Protein AF-I5AUQ7-F1 (afdb_monomer_lite)

Radius of gyration: 26.39 Å; chains: 1; bounding box: 58×50×82 Å

pLDDT: mean 90.56, std 9.98, range [42.09, 98.5]

Organism: Eubacterium cellulosolvens (strain ATCC 43171 / JCM 9499 / 6) (NCBI:txid633697)

Foldseek 3Di:
DAVVQLVLLLVLCLVCVCVCCDPVRNLLCLLVLLLQLQVQDDLPDPLNLVSLCRSCPPVQVLPHDPQARQSVLLNVQSVPDDVSVVLLSVLVCLQQPDPVLPLVSNVVSLLSSQVSSLVSCCVVPVVVNNNHDDSLNSLVSCCSNAVLSGARDDPVLLVLVCVSSVLPDDCADQNDGRSVSSVVVLVVSLVSVVVVVVSVVVSLVVQVVVCVVVVHPCSNVSQPSCRSVSNSSSVCCQPVVSGPDPPDDDDPPDDDDDPVNVVLVNVLSVLSVVLNVLVSLLVVLVVVLVVQDQFDQFQFWKQAPPQGIWTFHDDDPQWTWIQGPVGIDIDGPPCCPVVPRIDHPDPNNVSNVVSVVSVVSSVVSVVVSVVSVVVSVVSVVD

Structure (mmCIF, N/CA/C/O backbone):
data_AF-I5AUQ7-F1
#
_entry.id   AF-I5AUQ7-F1
#
loop_
_atom_site.group_PDB
_atom_site.id
_atom_site.type_symbol
_atom_site.label_atom_id
_atom_site.label_alt_id
_atom_site.label_comp_id
_atom_site.label_asym_id
_atom_site.label_entity_id
_atom_site.label_seq_id
_atom_site.pdbx_PDB_ins_code
_atom_site.Cartn_x
_atom_site.Cartn_y
_atom_site.Cartn_z
_atom_site.occupancy
_atom_site.B_iso_or_equiv
_atom_site.auth_seq_id
_atom_site.auth_comp_id
_atom_site.auth_asym_id
_atom_site.auth_atom_id
_atom_site.pdbx_PDB_model_num
ATOM 1 N N . MET A 1 1 ? -21.186 -6.144 -5.252 1.00 90.69 1 MET A N 1
ATOM 2 C CA . MET A 1 1 ? -21.202 -7.013 -4.053 1.00 90.69 1 MET A CA 1
ATOM 3 C C . MET A 1 1 ? -22.576 -7.649 -3.890 1.00 90.69 1 MET A C 1
ATOM 5 O O . MET A 1 1 ? -23.513 -7.205 -4.542 1.00 90.69 1 MET A O 1
ATOM 9 N N . ASP A 1 2 ? -22.697 -8.675 -3.050 1.00 92.38 2 ASP A N 1
ATOM 10 C CA . ASP A 1 2 ? -23.974 -9.222 -2.582 1.00 92.38 2 ASP A CA 1
ATOM 11 C C . ASP A 1 2 ? -24.537 -8.335 -1.455 1.00 92.38 2 ASP A C 1
ATOM 13 O O . ASP A 1 2 ? -24.007 -8.317 -0.340 1.00 92.38 2 ASP A O 1
ATOM 17 N N . ASN A 1 3 ? -25.604 -7.590 -1.761 1.00 92.44 3 ASN A N 1
ATOM 18 C CA . ASN A 1 3 ? -26.204 -6.624 -0.837 1.00 92.44 3 ASN A CA 1
ATOM 19 C C . ASN A 1 3 ? -26.854 -7.291 0.386 1.00 92.44 3 ASN A C 1
ATOM 21 O O . ASN A 1 3 ? -26.821 -6.711 1.469 1.00 92.44 3 ASN A O 1
ATOM 25 N N . ASP A 1 4 ? -27.381 -8.515 0.262 1.00 93.50 4 ASP A N 1
ATOM 26 C CA . ASP A 1 4 ? -27.971 -9.228 1.403 1.00 93.50 4 ASP A CA 1
ATOM 27 C C . ASP A 1 4 ? -26.876 -9.631 2.398 1.00 93.50 4 ASP A C 1
ATOM 29 O O . ASP A 1 4 ? -27.046 -9.532 3.614 1.00 93.50 4 ASP A O 1
ATOM 33 N N . ARG A 1 5 ? -25.720 -10.075 1.890 1.00 93.81 5 ARG A N 1
ATOM 34 C CA . ARG A 1 5 ? -24.552 -10.386 2.727 1.00 93.81 5 ARG A CA 1
ATOM 35 C C . ARG A 1 5 ? -23.971 -9.143 3.384 1.00 93.81 5 ARG A C 1
ATOM 37 O O . ARG A 1 5 ? -23.570 -9.216 4.546 1.00 93.81 5 ARG A O 1
ATOM 44 N N . LEU A 1 6 ? -23.937 -8.025 2.664 1.00 94.62 6 LEU A N 1
ATOM 45 C CA . LEU A 1 6 ? -23.442 -6.762 3.194 1.00 94.62 6 LEU A CA 1
ATOM 46 C C . LEU A 1 6 ? -24.351 -6.215 4.303 1.00 94.62 6 LEU A C 1
ATOM 48 O O . LEU A 1 6 ? -23.855 -5.892 5.381 1.00 94.62 6 LEU A O 1
ATOM 52 N N . GLN A 1 7 ? -25.673 -6.220 4.095 1.00 95.81 7 GLN A N 1
ATOM 53 C CA . GLN A 1 7 ? -26.635 -5.791 5.115 1.00 95.81 7 GLN A CA 1
ATOM 54 C C . GLN A 1 7 ? -26.487 -6.601 6.408 1.00 95.81 7 GLN A C 1
ATOM 56 O O . GLN A 1 7 ? -26.470 -6.037 7.496 1.00 95.81 7 GLN A O 1
ATOM 61 N N . LYS A 1 8 ? -26.279 -7.916 6.305 1.00 94.06 8 LYS A N 1
ATOM 62 C CA . LYS A 1 8 ? -26.034 -8.763 7.481 1.00 94.06 8 LYS A CA 1
ATOM 63 C C . LYS A 1 8 ? -24.774 -8.381 8.252 1.00 94.06 8 LYS A C 1
ATOM 65 O O . LYS A 1 8 ? -24.767 -8.466 9.477 1.00 94.06 8 LYS A O 1
ATOM 70 N N . ILE A 1 9 ? -23.701 -7.980 7.563 1.00 95.88 9 ILE A N 1
ATOM 71 C CA . ILE A 1 9 ? -22.492 -7.490 8.238 1.00 95.88 9 ILE A CA 1
ATOM 72 C C . ILE A 1 9 ? -22.819 -6.218 9.018 1.00 95.88 9 ILE A C 1
ATOM 74 O O . ILE A 1 9 ? -22.418 -6.124 10.176 1.00 95.88 9 ILE A O 1
ATOM 78 N N . PHE A 1 10 ? -23.565 -5.279 8.429 1.00 97.50 10 PHE A N 1
ATOM 79 C CA . PHE A 1 10 ? -23.988 -4.058 9.120 1.00 97.50 10 PHE A CA 1
ATOM 80 C C . PHE A 1 10 ? -24.846 -4.360 10.349 1.00 97.50 10 PHE A C 1
ATOM 82 O O . PHE A 1 10 ? -24.577 -3.820 11.422 1.00 97.50 10 PHE A O 1
ATOM 89 N N . ASP A 1 11 ? -25.810 -5.273 10.228 1.00 96.38 11 ASP A N 1
ATOM 90 C CA . ASP A 1 11 ? -26.667 -5.687 11.339 1.00 96.38 11 ASP A CA 1
ATOM 91 C C . ASP A 1 11 ? -25.831 -6.304 12.475 1.00 96.38 11 ASP A C 1
ATOM 93 O O . ASP A 1 11 ? -25.921 -5.876 13.627 1.00 96.38 11 ASP A O 1
ATOM 97 N N . ASN A 1 12 ? -24.943 -7.250 12.145 1.00 95.62 12 ASN A N 1
ATOM 98 C CA . ASN A 1 12 ? -24.068 -7.919 13.112 1.00 95.62 12 ASN A CA 1
ATOM 99 C C . ASN A 1 12 ? -23.067 -6.954 13.767 1.00 95.62 12 ASN A C 1
ATOM 101 O O . ASN A 1 12 ? -22.763 -7.079 14.957 1.00 95.62 12 ASN A O 1
ATOM 105 N N . TYR A 1 13 ? -22.528 -6.011 12.994 1.00 97.25 13 TYR A N 1
ATOM 106 C CA . TYR A 1 13 ? -21.623 -4.976 13.479 1.00 97.25 13 TYR A CA 1
ATOM 107 C C . TYR A 1 13 ? -22.351 -4.034 14.443 1.00 97.25 13 TYR A C 1
ATOM 109 O O . TYR A 1 13 ? -21.892 -3.826 15.566 1.00 97.25 13 TYR A O 1
ATOM 117 N N . SER A 1 14 ? -23.533 -3.548 14.053 1.00 96.81 14 SER A N 1
ATOM 118 C CA . SER A 1 14 ? -24.369 -2.671 14.875 1.00 96.81 14 SER A CA 1
ATOM 119 C C . SER A 1 14 ? -24.817 -3.348 16.174 1.00 96.81 14 SER A C 1
ATOM 121 O O . SER A 1 14 ? -24.744 -2.735 17.245 1.00 96.81 14 SER A O 1
ATOM 123 N N . GLU A 1 15 ? -25.219 -4.623 16.119 1.00 95.44 15 GLU A N 1
ATOM 124 C CA . GLU A 1 15 ? -25.604 -5.407 17.300 1.00 95.44 15 GLU A CA 1
ATOM 125 C C . GLU A 1 15 ? -24.436 -5.552 18.286 1.00 95.44 15 GLU A C 1
ATOM 127 O O . GLU A 1 15 ? -24.618 -5.406 19.496 1.00 95.44 15 GLU A O 1
ATOM 132 N N . LYS A 1 16 ? -23.221 -5.802 17.781 1.00 94.62 16 LYS A N 1
ATOM 133 C CA . LYS A 1 16 ? -22.029 -6.014 18.615 1.00 94.62 16 LYS A CA 1
ATOM 134 C C . LYS A 1 16 ? -21.246 -4.737 18.929 1.00 94.62 16 LYS A C 1
ATOM 136 O O . LYS A 1 16 ? -20.258 -4.841 19.653 1.00 94.62 16 LYS A O 1
ATOM 141 N N . TYR A 1 17 ? -21.667 -3.566 18.450 1.00 95.75 17 TYR A N 1
ATOM 142 C CA . TYR A 1 17 ? -20.882 -2.324 18.497 1.00 95.75 17 TYR A CA 1
ATOM 143 C C . TYR A 1 17 ? -20.347 -1.971 19.895 1.00 95.75 17 TYR A C 1
ATOM 145 O O . TYR A 1 17 ? -19.150 -1.756 20.068 1.00 95.75 17 TYR A O 1
ATOM 153 N N . GLU A 1 18 ? -21.194 -2.043 20.926 1.00 94.25 18 GLU A N 1
ATOM 154 C CA . GLU A 1 18 ? -20.785 -1.805 22.322 1.00 94.25 18 GLU A CA 1
ATOM 155 C C . GLU A 1 18 ? -19.703 -2.788 22.792 1.00 94.25 18 GLU A C 1
ATOM 157 O O . GLU A 1 18 ? -18.775 -2.444 23.520 1.00 94.25 18 GLU A O 1
ATOM 162 N N . ALA A 1 19 ? -19.802 -4.048 22.363 1.00 93.44 19 ALA A N 1
ATOM 163 C CA . ALA A 1 19 ? -18.815 -5.063 22.695 1.00 93.44 19 ALA A CA 1
ATOM 164 C C . ALA A 1 19 ? -17.513 -4.886 21.903 1.00 93.44 19 ALA A C 1
ATOM 166 O O . ALA A 1 19 ? -16.480 -5.341 22.383 1.00 93.44 19 ALA A O 1
ATOM 167 N N . LEU A 1 20 ? -17.547 -4.276 20.713 1.00 93.56 20 LEU A N 1
ATOM 168 C CA . LEU A 1 20 ? -16.359 -3.914 19.927 1.00 93.56 20 LEU A CA 1
ATOM 169 C C . LEU A 1 20 ? -15.604 -2.736 20.560 1.00 93.56 20 LEU A C 1
ATOM 171 O O . LEU A 1 20 ? -14.379 -2.708 20.513 1.00 93.56 20 LEU A O 1
ATOM 175 N N . ASN A 1 21 ? -16.315 -1.828 21.228 1.00 93.75 21 ASN A N 1
ATOM 176 C CA . ASN A 1 21 ? -15.751 -0.622 21.842 1.00 93.75 21 ASN A CA 1
ATOM 177 C C . ASN A 1 21 ? -15.680 -0.674 23.372 1.00 93.75 21 ASN A C 1
ATOM 179 O O . ASN A 1 21 ? -15.637 0.350 24.044 1.00 93.75 21 ASN A O 1
ATOM 183 N N . ASN A 1 22 ? -15.624 -1.878 23.941 1.00 90.50 22 ASN A N 1
ATOM 184 C CA . ASN A 1 22 ? -15.362 -2.042 25.365 1.00 90.50 22 ASN A CA 1
ATOM 185 C C . ASN A 1 22 ? -13.879 -1.787 25.705 1.00 90.50 22 ASN A C 1
ATOM 187 O O . ASN A 1 22 ? -13.023 -1.693 24.827 1.00 90.50 22 ASN A O 1
ATOM 191 N N . THR A 1 23 ? -13.557 -1.773 26.998 1.00 85.56 23 THR A N 1
ATOM 192 C CA . THR A 1 23 ? -12.198 -1.520 27.508 1.00 85.56 23 THR A CA 1
ATOM 193 C C . THR A 1 23 ? -11.135 -2.541 27.084 1.00 85.56 23 THR A C 1
ATOM 195 O O . THR A 1 23 ? -9.948 -2.270 27.247 1.00 85.56 23 THR A O 1
ATOM 198 N N . GLU A 1 24 ? -11.518 -3.723 26.589 1.00 86.06 24 GLU A N 1
ATOM 199 C CA . GLU A 1 24 ? -10.566 -4.744 26.129 1.00 86.06 24 GLU A CA 1
ATOM 200 C C . GLU A 1 24 ? -10.203 -4.593 24.649 1.00 86.06 24 GLU A C 1
ATOM 202 O O . GLU A 1 24 ? -9.094 -4.963 24.262 1.00 86.06 24 GLU A O 1
ATOM 207 N N . ARG A 1 25 ? -11.142 -4.120 23.823 1.00 87.94 25 ARG A N 1
ATOM 208 C CA . ARG A 1 25 ? -11.002 -4.078 22.361 1.00 87.94 25 ARG A CA 1
ATOM 209 C C . ARG A 1 25 ? -10.780 -2.669 21.834 1.00 87.94 25 ARG A C 1
ATOM 211 O O . ARG A 1 25 ? -9.862 -2.489 21.045 1.00 87.94 25 ARG A O 1
ATOM 218 N N . HIS A 1 26 ? -11.587 -1.712 22.302 1.00 91.50 26 HIS A N 1
ATOM 219 C CA . HIS A 1 26 ? -11.463 -0.278 22.014 1.00 91.50 26 HIS A CA 1
ATOM 220 C C . HIS A 1 26 ? -11.217 0.014 20.521 1.00 91.50 26 HIS A C 1
ATOM 222 O O . HIS A 1 26 ? -10.282 0.718 20.155 1.00 91.50 26 HIS A O 1
ATOM 228 N N . GLU A 1 27 ? -12.033 -0.566 19.632 1.00 93.44 27 GLU A N 1
ATOM 229 C CA . GLU A 1 27 ? -11.805 -0.470 18.180 1.00 93.44 27 GLU A CA 1
ATOM 230 C C . GLU A 1 27 ? -11.893 0.969 17.636 1.00 93.44 27 GLU A C 1
ATOM 232 O O . GLU A 1 27 ? -11.218 1.282 16.650 1.00 93.44 27 GLU A O 1
ATOM 237 N N . ILE A 1 28 ? -12.633 1.848 18.325 1.00 94.38 28 ILE A N 1
ATOM 238 C CA . ILE A 1 28 ? -12.732 3.296 18.082 1.00 94.38 28 ILE A CA 1
ATOM 239 C C . ILE A 1 28 ? -11.372 4.014 18.143 1.00 94.38 28 ILE A C 1
ATOM 241 O O . ILE A 1 28 ? -11.207 5.062 17.524 1.00 94.38 28 ILE A O 1
ATOM 245 N N . ALA A 1 29 ? -10.357 3.423 18.788 1.00 92.06 29 ALA A N 1
ATOM 246 C CA . ALA A 1 29 ? -9.009 3.988 18.874 1.00 92.06 29 ALA A CA 1
ATOM 247 C C . ALA A 1 29 ? -8.368 4.277 17.503 1.00 92.06 29 ALA A C 1
ATOM 249 O O . ALA A 1 29 ? -7.431 5.065 17.423 1.00 92.06 29 ALA A O 1
ATOM 250 N N . LYS A 1 30 ? -8.863 3.676 16.409 1.00 93.19 30 LYS A N 1
ATOM 251 C CA . LYS A 1 30 ? -8.401 3.975 15.040 1.00 93.19 30 LYS A CA 1
ATOM 252 C C . LYS A 1 30 ? -8.633 5.429 14.628 1.00 93.19 30 LYS A C 1
ATOM 254 O O . LYS A 1 30 ? -7.798 5.987 13.920 1.00 93.19 30 LYS A O 1
ATOM 259 N N . TRP A 1 31 ? -9.740 6.033 15.056 1.00 95.31 31 TRP A N 1
ATOM 260 C CA . TRP A 1 31 ? -10.010 7.445 14.788 1.00 95.31 31 TRP A CA 1
ATOM 261 C C . TRP A 1 31 ? -9.066 8.315 15.610 1.00 95.31 31 TRP A C 1
ATOM 263 O O . TRP A 1 31 ? -8.419 9.205 15.062 1.00 95.31 31 TRP A O 1
ATOM 273 N N . SER A 1 32 ? -8.902 7.997 16.899 1.00 93.50 32 SER A N 1
ATOM 274 C CA . SER A 1 32 ? -7.972 8.688 17.801 1.00 93.50 32 SER A CA 1
ATOM 275 C C . SER A 1 32 ? -6.530 8.636 17.281 1.00 93.50 32 SER A C 1
ATOM 277 O O . SER A 1 32 ? -5.820 9.638 17.330 1.00 93.50 32 SER A O 1
ATOM 279 N N . ALA A 1 33 ? -6.118 7.504 16.708 1.00 92.56 33 ALA A N 1
ATOM 280 C CA . ALA A 1 33 ? -4.818 7.316 16.072 1.00 92.56 33 ALA A CA 1
ATOM 281 C C . ALA A 1 33 ? -4.571 8.285 14.907 1.00 92.56 33 ALA A C 1
ATOM 283 O O . ALA A 1 33 ? -3.538 8.957 14.847 1.00 92.56 33 ALA A O 1
ATOM 284 N N . ILE A 1 34 ? -5.531 8.372 13.983 1.00 94.44 34 ILE A N 1
ATOM 285 C CA . ILE A 1 34 ? -5.436 9.249 12.810 1.00 94.44 34 ILE A CA 1
ATOM 286 C C . ILE A 1 34 ? -5.525 10.720 13.233 1.00 94.44 34 ILE A C 1
ATOM 288 O O . ILE A 1 34 ? -4.700 11.526 12.799 1.00 94.44 34 ILE A O 1
ATOM 292 N N . SER A 1 35 ? -6.430 11.055 14.156 1.00 94.44 35 SER A N 1
ATOM 293 C CA . SER A 1 35 ? -6.528 12.388 14.764 1.00 94.44 35 SER A CA 1
ATOM 294 C C . SER A 1 35 ? -5.202 12.824 15.398 1.00 94.44 35 SER A C 1
ATOM 296 O O . SER A 1 35 ? -4.661 13.892 15.094 1.00 94.44 35 SER A O 1
ATOM 298 N N . ASN A 1 36 ? -4.601 11.960 16.223 1.00 92.38 36 ASN A N 1
ATOM 299 C CA . ASN A 1 36 ? -3.316 12.226 16.863 1.00 92.38 36 ASN A CA 1
ATOM 300 C C . ASN A 1 36 ? -2.186 12.426 15.843 1.00 92.38 36 ASN A C 1
ATOM 302 O O . ASN A 1 36 ? -1.373 13.342 15.994 1.00 92.38 36 ASN A O 1
ATOM 306 N N . PHE A 1 37 ? -2.151 11.619 14.783 1.00 94.56 37 PHE A N 1
ATOM 307 C CA . PHE A 1 37 ? -1.186 11.800 13.706 1.00 94.56 37 PHE A CA 1
ATOM 308 C C . PHE A 1 37 ? -1.332 13.168 13.031 1.00 94.56 37 PHE A C 1
ATOM 310 O O . PHE A 1 37 ? -0.346 13.901 12.902 1.00 94.56 37 PHE A O 1
ATOM 317 N N . GLN A 1 38 ? -2.553 13.540 12.636 1.00 95.00 38 GLN A N 1
ATOM 318 C CA . GLN A 1 38 ? -2.816 14.778 11.901 1.00 95.00 38 GLN A CA 1
ATOM 319 C C . GLN A 1 38 ? -2.458 16.035 12.707 1.00 95.00 38 GLN A C 1
ATOM 321 O O . GLN A 1 38 ? -1.995 17.017 12.129 1.00 95.00 38 GLN A O 1
ATOM 326 N N . LYS A 1 39 ? -2.553 15.997 14.045 1.00 94.00 39 LYS A N 1
ATOM 327 C CA . LYS A 1 39 ? -2.108 17.098 14.926 1.00 94.00 39 LYS A CA 1
ATOM 328 C C . LYS A 1 39 ? -0.627 17.441 14.797 1.00 94.00 39 LYS A C 1
ATOM 330 O O . LYS A 1 39 ? -0.236 18.583 15.046 1.00 94.00 39 LYS A O 1
ATOM 335 N N . TYR A 1 40 ? 0.208 16.451 14.495 1.00 95.06 40 TYR A N 1
ATOM 336 C CA . TYR A 1 40 ? 1.660 16.614 14.447 1.00 95.06 40 TYR A CA 1
ATOM 337 C C . TYR A 1 40 ? 2.224 16.579 13.035 1.00 95.06 40 TYR A C 1
ATOM 339 O O . TYR A 1 40 ? 3.363 17.002 12.842 1.00 95.06 40 TYR A O 1
ATOM 347 N N . TRP A 1 41 ? 1.455 16.093 12.065 1.00 96.38 41 TRP A N 1
ATOM 348 C CA . TRP A 1 41 ? 1.897 15.988 10.689 1.00 96.38 41 TRP A CA 1
ATOM 349 C C . TRP A 1 41 ? 2.127 17.363 10.048 1.00 96.38 41 TRP A C 1
ATOM 351 O O . TRP A 1 41 ? 1.210 18.162 9.882 1.00 96.38 41 TRP A O 1
ATOM 361 N N . ASP A 1 42 ? 3.362 17.611 9.615 1.00 96.56 42 ASP A N 1
ATOM 362 C CA . ASP A 1 42 ? 3.713 18.741 8.757 1.00 96.56 42 ASP A CA 1
ATOM 363 C C . ASP A 1 42 ? 4.734 18.291 7.707 1.00 96.56 42 ASP A C 1
ATOM 365 O O . ASP A 1 42 ? 5.919 18.097 7.986 1.00 96.56 42 ASP A O 1
ATOM 369 N N . GLN A 1 43 ? 4.280 18.162 6.458 1.00 93.50 43 GLN A N 1
ATOM 370 C CA . GLN A 1 43 ? 5.114 17.753 5.324 1.00 93.50 43 GLN A CA 1
ATOM 371 C C . GLN A 1 43 ? 6.320 18.685 5.087 1.00 93.50 43 GLN A C 1
ATOM 373 O O . GLN A 1 43 ? 7.307 18.285 4.461 1.00 93.50 43 GLN A O 1
ATOM 378 N N . ASN A 1 44 ? 6.253 19.930 5.565 1.00 93.88 44 ASN A N 1
ATOM 379 C CA . ASN A 1 44 ? 7.289 20.942 5.397 1.00 93.88 44 ASN A CA 1
ATOM 380 C C . ASN A 1 44 ? 8.088 21.214 6.675 1.00 93.88 44 ASN A C 1
ATOM 382 O O . ASN A 1 44 ? 8.890 22.150 6.682 1.00 93.88 44 ASN A O 1
ATOM 386 N N . ALA A 1 45 ? 7.933 20.378 7.707 1.00 96.06 45 ALA A N 1
ATOM 387 C CA . ALA A 1 45 ? 8.701 20.485 8.937 1.00 96.06 45 ALA A CA 1
ATOM 388 C C . ALA A 1 45 ? 10.214 20.550 8.659 1.00 96.06 45 ALA A C 1
ATOM 390 O O . ALA A 1 45 ? 10.751 19.835 7.801 1.00 96.06 45 ALA A O 1
ATOM 391 N N . GLU A 1 46 ? 10.907 21.408 9.412 1.00 93.38 46 GLU A N 1
ATOM 392 C CA . GLU A 1 46 ? 12.365 21.558 9.342 1.00 93.38 46 GLU A CA 1
ATOM 393 C C . GLU A 1 46 ? 13.081 20.258 9.742 1.00 93.38 46 GLU A C 1
ATOM 395 O O . GLU A 1 46 ? 14.040 19.856 9.086 1.00 93.38 46 GLU A O 1
ATOM 400 N N . HIS A 1 47 ? 12.567 19.577 10.771 1.00 95.25 47 HIS A N 1
ATOM 401 C CA . HIS A 1 47 ? 13.040 18.279 11.259 1.00 95.25 47 HIS A CA 1
ATOM 402 C C . HIS A 1 47 ? 11.988 17.201 10.967 1.00 95.25 47 HIS A C 1
ATOM 404 O O . HIS A 1 47 ? 11.252 16.762 11.856 1.00 95.25 47 HIS A O 1
ATOM 410 N N . PHE A 1 48 ? 11.886 16.807 9.696 1.00 97.19 48 PHE A N 1
ATOM 411 C CA . PHE A 1 48 ? 10.894 15.847 9.206 1.00 97.19 48 PHE A CA 1
ATOM 412 C C . PHE A 1 48 ? 10.924 14.525 9.984 1.00 97.19 48 PHE A C 1
ATOM 414 O O . PHE A 1 48 ? 9.871 13.993 10.320 1.00 97.19 48 PHE A O 1
ATOM 421 N N . GLY A 1 49 ? 12.106 14.003 10.318 1.00 96.00 49 GLY A N 1
ATOM 422 C CA . GLY A 1 49 ? 12.240 12.750 11.065 1.00 96.00 49 GLY A CA 1
ATOM 423 C C . GLY A 1 49 ? 11.681 12.815 12.487 1.00 96.00 49 GLY A C 1
ATOM 424 O O . GLY A 1 49 ? 11.048 11.863 12.948 1.00 96.00 49 GLY A O 1
ATOM 425 N N . GLU A 1 50 ? 11.895 13.935 13.182 1.00 95.94 50 GLU A N 1
ATOM 426 C CA . GLU A 1 50 ? 11.354 14.157 14.529 1.00 95.94 50 GLU A CA 1
ATOM 427 C C . GLU A 1 50 ? 9.837 14.350 14.489 1.00 95.94 50 GLU A C 1
ATOM 429 O O . GLU A 1 50 ? 9.123 13.744 15.290 1.00 95.94 50 GLU A O 1
ATOM 434 N N . MET A 1 51 ? 9.354 15.128 13.515 1.00 96.75 51 MET A N 1
ATOM 435 C CA . MET A 1 51 ? 7.929 15.305 13.239 1.00 96.75 51 MET A CA 1
ATOM 436 C C . MET A 1 51 ? 7.255 13.956 12.963 1.00 96.75 51 MET A C 1
ATOM 438 O O . MET A 1 51 ? 6.310 13.595 13.660 1.00 96.75 51 MET A O 1
ATOM 442 N N . PHE A 1 52 ? 7.795 13.165 12.031 1.00 96.12 52 PHE A N 1
ATOM 443 C CA . PHE A 1 52 ? 7.255 11.857 11.659 1.00 96.12 52 PHE A CA 1
ATOM 444 C C . PHE A 1 52 ? 7.181 10.920 12.866 1.00 96.12 52 PHE A C 1
ATOM 446 O O . PHE A 1 52 ? 6.165 10.268 13.095 1.00 96.12 52 PHE A O 1
ATOM 453 N N . LYS A 1 53 ? 8.255 10.857 13.664 1.00 93.56 53 LYS A N 1
ATOM 454 C CA . LYS A 1 53 ? 8.295 10.010 14.860 1.00 93.56 53 LYS A CA 1
ATOM 455 C C . LYS A 1 53 ? 7.211 10.404 15.863 1.00 93.56 53 LYS A C 1
ATOM 457 O O . LYS A 1 53 ? 6.609 9.518 16.454 1.00 93.56 53 LYS A O 1
ATOM 462 N N . ARG A 1 54 ? 6.991 11.706 16.056 1.00 94.00 54 ARG A N 1
ATOM 463 C CA . ARG A 1 54 ? 5.964 12.228 16.961 1.00 94.00 54 ARG A CA 1
ATOM 464 C C . ARG A 1 54 ? 4.554 11.947 16.443 1.00 94.00 54 ARG A C 1
ATOM 466 O O . ARG A 1 54 ? 3.707 11.537 17.221 1.00 94.00 54 ARG A O 1
ATOM 473 N N . ALA A 1 55 ? 4.317 12.133 15.146 1.00 94.38 55 ALA A N 1
ATOM 474 C CA . ALA A 1 55 ? 3.020 11.866 14.529 1.00 94.38 55 ALA A CA 1
ATOM 475 C C . ALA A 1 55 ? 2.637 10.376 14.589 1.00 94.38 55 ALA A C 1
ATOM 477 O O . ALA A 1 55 ? 1.471 10.050 14.750 1.00 94.38 55 ALA A O 1
ATOM 478 N N . MET A 1 56 ? 3.615 9.468 14.503 1.00 91.75 56 MET A N 1
ATOM 479 C CA . MET A 1 56 ? 3.391 8.015 14.553 1.00 91.75 56 MET A CA 1
ATOM 480 C C . MET A 1 56 ? 3.518 7.403 15.963 1.00 91.75 56 MET A C 1
ATOM 482 O O . MET A 1 56 ? 3.545 6.177 16.092 1.00 91.75 56 MET A O 1
ATOM 486 N N . GLU A 1 57 ? 3.676 8.214 17.013 1.00 86.06 57 GLU A N 1
ATOM 487 C CA . GLU A 1 57 ? 3.874 7.721 18.380 1.00 86.06 57 GLU A CA 1
ATOM 488 C C . GLU A 1 57 ? 2.609 7.020 18.902 1.00 86.06 57 GLU A C 1
ATOM 490 O O . GLU A 1 57 ? 1.538 7.614 18.911 1.00 86.06 57 GLU A O 1
ATOM 495 N N . GLY A 1 58 ? 2.743 5.764 19.349 1.00 76.31 58 GLY A N 1
ATOM 496 C CA . GLY A 1 58 ? 1.628 4.949 19.857 1.00 76.31 58 GLY A CA 1
ATOM 497 C C . GLY A 1 58 ? 0.949 4.067 18.804 1.00 76.31 58 GLY A C 1
ATOM 498 O O . GLY A 1 58 ? 0.231 3.132 19.159 1.00 76.31 58 GLY A O 1
ATOM 499 N N . GLU A 1 59 ? 1.250 4.289 17.522 1.00 76.06 59 GLU A N 1
ATOM 500 C CA . GLU A 1 59 ? 0.542 3.671 16.393 1.00 76.06 59 GLU A CA 1
ATOM 501 C C . GLU A 1 59 ? 1.255 2.458 15.795 1.00 76.06 59 GLU A C 1
ATOM 503 O O . GLU A 1 59 ? 0.915 1.959 14.716 1.00 76.06 59 GLU A O 1
ATOM 508 N N . GLU A 1 60 ? 2.265 1.927 16.489 1.00 67.75 60 GLU A N 1
ATOM 509 C CA . GLU A 1 60 ? 3.068 0.840 15.946 1.00 67.75 60 GLU A CA 1
ATOM 510 C C . GLU A 1 60 ? 2.240 -0.427 15.703 1.00 67.75 60 GLU A C 1
ATOM 512 O O . GLU A 1 60 ? 2.512 -1.154 14.749 1.00 67.75 60 GLU A O 1
ATOM 517 N N . ASN A 1 61 ? 1.211 -0.681 16.512 1.00 68.31 61 ASN A N 1
ATOM 518 C CA . ASN A 1 61 ? 0.443 -1.929 16.476 1.00 68.31 61 ASN A CA 1
ATOM 519 C C . ASN A 1 61 ? -0.490 -2.068 15.261 1.00 68.31 61 ASN A C 1
ATOM 521 O O . ASN A 1 61 ? -0.920 -3.185 14.966 1.00 68.31 61 ASN A O 1
ATOM 525 N N . LEU A 1 62 ? -0.790 -0.980 14.541 1.00 69.69 62 LEU A N 1
ATOM 526 C CA . LEU A 1 62 ? -1.697 -1.023 13.386 1.00 69.69 62 LEU A CA 1
ATOM 527 C C . LEU A 1 62 ? -1.098 -1.801 12.207 1.00 69.69 62 LEU A C 1
ATOM 529 O O . LEU A 1 62 ? -1.806 -2.542 11.515 1.00 69.69 62 LEU A O 1
ATOM 533 N N . ILE A 1 63 ? 0.220 -1.681 12.014 1.00 70.25 63 ILE A N 1
ATOM 534 C CA . ILE A 1 63 ? 0.929 -2.315 10.894 1.00 70.25 63 ILE A CA 1
ATOM 535 C C . ILE A 1 63 ? 2.256 -2.986 11.268 1.00 70.25 63 ILE A C 1
ATOM 537 O O . ILE A 1 63 ? 2.777 -3.774 10.478 1.00 70.25 63 ILE A O 1
ATOM 541 N N . SER A 1 64 ? 2.845 -2.670 12.426 1.00 68.94 64 SER A N 1
ATOM 542 C CA . SER A 1 64 ? 4.152 -3.216 12.794 1.00 68.94 64 SER A CA 1
ATOM 543 C C . SER A 1 64 ? 4.005 -4.547 13.516 1.00 68.94 64 SER A C 1
ATOM 545 O O . SER A 1 64 ? 3.299 -4.691 14.511 1.00 68.94 64 SER A O 1
ATOM 547 N N . GLU A 1 65 ? 4.771 -5.523 13.057 1.00 70.25 65 GLU A N 1
ATOM 548 C CA . GLU A 1 65 ? 4.952 -6.809 13.711 1.00 70.25 65 GLU A CA 1
ATOM 549 C C . GLU A 1 65 ? 6.445 -7.134 13.855 1.00 70.25 65 GLU A C 1
ATOM 551 O O . GLU A 1 65 ? 7.323 -6.423 13.367 1.00 70.25 65 GLU A O 1
ATOM 556 N N . ALA A 1 66 ? 6.776 -8.228 14.545 1.00 65.38 66 ALA A N 1
ATOM 557 C CA . ALA A 1 66 ? 8.169 -8.567 14.855 1.00 65.38 66 ALA A CA 1
ATOM 558 C C . ALA A 1 66 ? 9.073 -8.723 13.608 1.00 65.38 66 ALA A C 1
ATOM 560 O O . ALA A 1 66 ? 10.295 -8.563 13.710 1.00 65.38 66 ALA A O 1
ATOM 561 N N . SER A 1 67 ? 8.486 -9.058 12.457 1.00 68.81 67 SER A N 1
ATOM 562 C CA . SER A 1 67 ? 9.120 -9.251 11.145 1.00 68.81 67 SER A CA 1
ATOM 563 C C . SER A 1 67 ? 9.048 -8.024 10.230 1.00 68.81 67 SER A C 1
ATOM 565 O O . SER A 1 67 ? 9.779 -7.978 9.244 1.00 68.81 67 SER A O 1
ATOM 567 N N . PHE A 1 68 ? 8.217 -7.029 10.542 1.00 81.94 68 PHE A N 1
ATOM 568 C CA . PHE A 1 68 ? 7.927 -5.905 9.654 1.00 81.94 68 PHE A CA 1
ATOM 569 C C . PHE A 1 68 ? 7.668 -4.636 10.469 1.00 81.94 68 PHE A C 1
ATOM 571 O O . PHE A 1 68 ? 6.693 -4.549 11.204 1.00 81.94 68 PHE A O 1
ATOM 578 N N . GLN A 1 69 ? 8.572 -3.662 10.378 1.00 88.44 69 GLN A N 1
ATOM 579 C CA . GLN A 1 69 ? 8.595 -2.447 11.199 1.00 88.44 69 GLN A CA 1
ATOM 580 C C . GLN A 1 69 ? 8.788 -1.203 10.311 1.00 88.44 69 GLN A C 1
ATOM 582 O O . GLN A 1 69 ? 9.809 -0.513 10.425 1.00 88.44 69 GLN A O 1
ATOM 587 N N . PRO A 1 70 ? 7.841 -0.908 9.400 1.00 91.12 70 PRO A N 1
ATOM 588 C CA . PRO A 1 70 ? 8.000 0.147 8.399 1.00 91.12 70 PRO A CA 1
ATOM 589 C C . PRO A 1 70 ? 8.142 1.543 9.024 1.00 91.12 70 PRO A C 1
ATOM 591 O O . PRO A 1 70 ? 8.988 2.319 8.586 1.00 91.12 70 PRO A O 1
ATOM 594 N N . ILE A 1 71 ? 7.407 1.835 10.104 1.00 92.69 71 ILE A N 1
ATOM 595 C CA . ILE A 1 71 ? 7.473 3.114 10.837 1.00 92.69 71 ILE A CA 1
ATOM 596 C C . ILE A 1 71 ? 8.884 3.347 11.395 1.00 92.69 71 ILE A C 1
ATOM 598 O O . ILE A 1 71 ? 9.477 4.410 11.207 1.00 92.69 71 ILE A O 1
ATOM 602 N N . GLN A 1 72 ? 9.471 2.316 12.014 1.00 92.25 72 GLN A N 1
ATOM 603 C CA . GLN A 1 72 ? 10.848 2.380 12.509 1.00 92.25 72 GLN A CA 1
ATOM 604 C C . GLN A 1 72 ? 11.856 2.533 11.369 1.00 92.25 72 GLN A C 1
ATOM 606 O O . GLN A 1 72 ? 12.899 3.152 11.563 1.00 92.25 72 GLN A O 1
ATOM 611 N N . GLY A 1 73 ? 11.551 1.996 10.186 1.00 94.44 73 GLY A N 1
ATOM 612 C CA . GLY A 1 73 ? 12.383 2.155 9.002 1.00 94.44 73 GLY A CA 1
ATOM 613 C C . GLY A 1 73 ? 12.473 3.592 8.506 1.00 94.44 73 GLY A C 1
ATOM 614 O O . GLY A 1 73 ? 13.574 4.056 8.210 1.00 94.44 73 GLY A O 1
ATOM 615 N N . VAL A 1 74 ? 11.352 4.318 8.492 1.00 96.25 74 VAL A N 1
ATOM 616 C CA . VAL A 1 74 ? 11.340 5.753 8.164 1.00 96.25 74 VAL A CA 1
ATOM 617 C C . 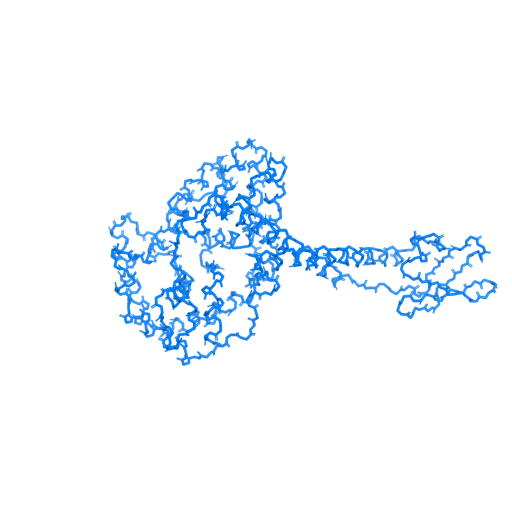VAL A 1 74 ? 12.168 6.535 9.185 1.00 96.25 74 VAL A C 1
ATOM 619 O O . VAL A 1 74 ? 13.107 7.233 8.805 1.00 96.25 74 VAL A O 1
ATOM 622 N N . ALA A 1 75 ? 11.908 6.338 10.483 1.00 94.75 75 ALA A N 1
ATOM 623 C CA . ALA A 1 75 ? 12.659 7.006 11.547 1.00 94.75 75 ALA A CA 1
ATOM 624 C C . ALA A 1 75 ? 14.168 6.690 11.493 1.00 94.75 75 ALA A C 1
ATOM 626 O O . ALA A 1 75 ? 15.004 7.575 11.679 1.00 94.75 75 ALA A O 1
ATOM 627 N N . PHE A 1 76 ? 14.531 5.436 11.199 1.00 96.38 76 PHE A N 1
ATOM 628 C CA . PHE A 1 76 ? 15.920 5.012 11.024 1.00 96.38 76 PHE A CA 1
ATOM 629 C C . PHE A 1 76 ? 16.603 5.724 9.859 1.00 96.38 76 PHE A C 1
ATOM 631 O O . PHE A 1 76 ? 17.760 6.105 10.006 1.00 96.38 76 PHE A O 1
ATOM 638 N N . LEU A 1 77 ? 15.925 5.882 8.718 1.00 97.75 77 LEU A N 1
ATOM 639 C CA . LEU A 1 77 ? 16.469 6.585 7.557 1.00 97.75 77 LEU A CA 1
ATOM 640 C C . LEU A 1 77 ? 16.675 8.071 7.854 1.00 97.75 77 LEU A C 1
ATOM 642 O O . LEU A 1 77 ? 17.773 8.579 7.633 1.00 97.75 77 LEU A O 1
ATOM 646 N N . CYS A 1 78 ? 15.679 8.746 8.432 1.00 97.44 78 CYS A N 1
ATOM 647 C CA . CYS A 1 78 ? 15.808 10.155 8.813 1.00 97.44 78 CYS A CA 1
ATOM 648 C C . CYS A 1 78 ? 16.955 10.383 9.812 1.00 97.44 78 CYS A C 1
ATOM 650 O O . CYS A 1 78 ? 17.633 11.403 9.766 1.00 97.44 78 CYS A O 1
ATOM 652 N N . SER A 1 79 ? 17.273 9.396 10.658 1.00 96.25 79 SER A N 1
ATOM 653 C CA . SER A 1 79 ? 18.398 9.493 11.595 1.00 96.25 79 SER A CA 1
ATOM 654 C C . SER A 1 79 ? 19.791 9.409 10.936 1.00 96.25 79 SER A C 1
ATOM 656 O O . SER A 1 79 ? 20.792 9.370 11.658 1.00 96.25 79 SER A O 1
ATOM 658 N N . LYS A 1 80 ? 19.898 9.277 9.606 1.00 97.19 80 LYS A N 1
ATOM 659 C CA . LYS A 1 80 ? 21.179 9.106 8.883 1.00 97.19 80 LYS A CA 1
ATOM 660 C C . LYS A 1 80 ? 21.788 10.394 8.360 1.00 97.19 80 LYS A C 1
ATOM 662 O O . LYS A 1 80 ? 22.849 10.348 7.743 1.00 97.19 80 LYS A O 1
ATOM 667 N N . GLY A 1 81 ? 21.175 11.524 8.684 1.00 95.88 81 GLY A N 1
ATOM 668 C CA . GLY A 1 81 ? 21.658 12.848 8.328 1.00 95.88 81 GLY A CA 1
ATOM 669 C C . GLY A 1 81 ? 20.760 13.532 7.299 1.00 95.88 81 GLY A C 1
ATOM 670 O O . GLY A 1 81 ? 19.898 12.885 6.700 1.00 95.88 81 GLY A O 1
ATOM 671 N N . PRO A 1 82 ? 20.986 14.838 7.079 1.00 95.75 82 PRO A N 1
ATOM 672 C CA . PRO A 1 82 ? 20.050 15.709 6.373 1.00 95.75 82 PRO A CA 1
ATOM 673 C C . PRO A 1 82 ? 19.803 15.285 4.922 1.00 95.75 82 PRO A C 1
ATOM 675 O O . PRO A 1 82 ? 18.678 15.360 4.457 1.00 95.75 82 PRO A O 1
ATOM 678 N N . GLU A 1 83 ? 20.813 14.765 4.219 1.00 97.00 83 GLU A N 1
ATOM 679 C CA . GLU A 1 83 ? 20.655 14.312 2.828 1.00 97.00 83 GLU A CA 1
ATOM 680 C C . GLU A 1 83 ? 19.687 13.122 2.702 1.00 97.00 83 GLU A C 1
ATOM 682 O O . GLU A 1 83 ? 18.844 13.094 1.806 1.00 97.00 83 GLU A O 1
ATOM 687 N N . ILE A 1 84 ? 19.778 12.144 3.612 1.00 97.75 84 ILE A N 1
ATOM 688 C CA . ILE A 1 84 ? 18.872 10.987 3.613 1.00 97.75 84 ILE A CA 1
ATOM 689 C C . ILE A 1 84 ? 17.483 11.405 4.094 1.00 97.75 84 ILE A C 1
ATOM 691 O O . ILE A 1 84 ? 16.488 10.963 3.527 1.00 97.75 84 ILE A O 1
ATOM 695 N N . GLU A 1 85 ? 17.403 12.267 5.106 1.00 97.69 85 GLU A N 1
ATOM 696 C CA . GLU A 1 85 ? 16.135 12.818 5.587 1.00 97.69 85 GLU A CA 1
ATOM 697 C C . GLU A 1 85 ? 15.396 13.600 4.491 1.00 97.69 85 GLU A C 1
ATOM 699 O O . GLU A 1 85 ? 14.203 13.378 4.281 1.00 97.69 85 GLU A O 1
ATOM 704 N N . ASP A 1 86 ? 16.107 14.433 3.728 1.00 97.38 86 ASP A N 1
ATOM 705 C CA . ASP A 1 86 ? 15.558 15.152 2.579 1.00 97.38 86 ASP A CA 1
ATOM 706 C C . ASP A 1 86 ? 15.057 14.191 1.498 1.00 97.38 86 ASP A C 1
ATOM 708 O O . ASP A 1 86 ? 13.951 14.364 0.988 1.00 97.38 86 ASP A O 1
ATOM 712 N N . ALA A 1 87 ? 15.817 13.137 1.184 1.00 98.12 87 ALA A N 1
ATOM 713 C CA . ALA A 1 87 ? 15.391 12.125 0.219 1.00 98.12 87 ALA A CA 1
ATOM 714 C C . ALA A 1 87 ? 14.131 11.364 0.678 1.00 98.12 87 ALA A C 1
ATOM 716 O O . ALA A 1 87 ? 13.257 11.067 -0.141 1.00 98.12 87 ALA A O 1
ATOM 717 N N . VAL A 1 88 ? 14.008 11.079 1.979 1.00 98.31 88 VAL A N 1
ATOM 718 C CA . VAL A 1 88 ? 12.788 10.505 2.567 1.00 98.31 88 VAL A CA 1
ATOM 719 C C . VAL A 1 88 ? 11.619 11.480 2.423 1.00 98.31 88 VAL A C 1
ATOM 721 O O . VAL A 1 88 ? 10.550 11.084 1.959 1.00 98.31 88 VAL A O 1
ATOM 724 N N . ARG A 1 89 ? 11.814 12.761 2.755 1.00 97.88 89 ARG A N 1
ATOM 725 C CA . ARG A 1 89 ? 10.777 13.793 2.617 1.00 97.88 89 ARG A CA 1
ATOM 726 C C . ARG A 1 89 ? 10.311 13.947 1.167 1.00 97.88 89 ARG A C 1
ATOM 728 O O . ARG A 1 89 ? 9.109 14.027 0.925 1.00 97.88 89 ARG A O 1
ATOM 735 N N . GLU A 1 90 ? 11.223 13.921 0.196 1.00 98.12 90 GLU A N 1
ATOM 736 C CA . GLU A 1 90 ? 10.873 13.940 -1.231 1.00 98.12 90 GLU A CA 1
ATOM 737 C C . GLU A 1 90 ? 10.095 12.689 -1.662 1.00 98.12 90 GLU A C 1
ATOM 739 O O . GLU A 1 90 ? 9.151 12.790 -2.449 1.00 98.12 90 GLU A O 1
ATOM 744 N N . ALA A 1 91 ? 10.415 11.513 -1.113 1.00 98.50 91 ALA A N 1
ATOM 745 C CA . ALA A 1 91 ? 9.622 10.310 -1.355 1.00 98.50 91 ALA A CA 1
ATOM 746 C C . ALA A 1 91 ? 8.181 10.465 -0.833 1.00 98.50 91 ALA A C 1
ATOM 748 O O . ALA A 1 91 ? 7.240 10.122 -1.552 1.00 98.50 91 ALA A O 1
ATOM 749 N N . PHE A 1 92 ? 7.989 11.032 0.365 1.00 98.44 92 PHE A N 1
ATOM 750 C CA . PHE A 1 92 ? 6.654 11.357 0.885 1.00 98.44 92 PHE A CA 1
ATOM 751 C C . PHE A 1 92 ? 5.941 12.419 0.041 1.00 98.44 92 PHE A C 1
ATOM 753 O O . PHE A 1 92 ? 4.757 12.268 -0.240 1.00 98.44 92 PHE A O 1
ATOM 760 N N . ARG A 1 93 ? 6.637 13.461 -0.432 1.00 97.81 93 ARG A N 1
ATOM 761 C CA . ARG A 1 93 ? 6.062 14.455 -1.359 1.00 97.81 93 ARG A CA 1
ATOM 762 C C . ARG A 1 93 ? 5.559 13.821 -2.649 1.00 97.81 93 ARG A C 1
ATOM 764 O O . ARG A 1 93 ? 4.452 14.125 -3.078 1.00 97.81 93 ARG A O 1
ATOM 771 N N . ALA A 1 94 ? 6.323 12.901 -3.232 1.00 98.06 94 ALA A N 1
ATOM 772 C CA . ALA A 1 94 ? 5.894 12.164 -4.416 1.00 98.06 94 ALA A CA 1
ATOM 773 C C . ALA A 1 94 ? 4.703 11.227 -4.131 1.00 98.06 94 ALA A C 1
ATOM 775 O O . ALA A 1 94 ? 3.809 11.105 -4.969 1.00 98.06 94 ALA A O 1
ATOM 776 N N . LEU A 1 95 ? 4.670 10.582 -2.958 1.00 98.31 95 LEU A N 1
ATOM 777 C CA . LEU A 1 95 ? 3.546 9.741 -2.530 1.00 98.31 95 LEU A CA 1
ATOM 778 C C . LEU A 1 95 ? 2.259 10.553 -2.327 1.00 98.31 95 LEU A C 1
ATOM 780 O O . LEU A 1 95 ? 1.186 10.082 -2.687 1.00 98.31 95 LEU A O 1
ATOM 784 N N . LEU A 1 96 ? 2.370 11.759 -1.776 1.00 97.06 96 LEU A N 1
ATOM 785 C CA . LEU A 1 96 ? 1.243 12.616 -1.391 1.00 97.06 96 LEU A CA 1
ATOM 786 C C . LEU A 1 96 ? 0.837 13.626 -2.474 1.00 97.06 96 LEU A C 1
ATOM 788 O O . LEU A 1 96 ? -0.093 14.399 -2.278 1.00 97.06 96 LEU A O 1
ATOM 792 N N . ALA A 1 97 ? 1.525 13.650 -3.617 1.00 96.56 97 ALA A N 1
ATOM 793 C CA . ALA A 1 97 ? 1.161 14.524 -4.727 1.00 96.56 97 ALA A CA 1
ATOM 794 C C . ALA A 1 97 ? -0.266 14.211 -5.224 1.00 96.56 97 ALA A C 1
ATOM 796 O O . ALA A 1 97 ? -0.611 13.029 -5.294 1.00 96.56 97 ALA A O 1
ATOM 797 N N . PRO A 1 98 ? -1.077 15.209 -5.622 1.00 95.19 98 PRO A N 1
ATOM 798 C CA . PRO A 1 98 ? -2.422 14.970 -6.142 1.00 95.19 98 PRO A CA 1
ATOM 799 C C . PRO A 1 98 ? -2.428 13.945 -7.282 1.00 95.19 98 PRO A C 1
ATOM 801 O O . PRO A 1 98 ? -1.557 13.979 -8.154 1.00 95.19 98 PRO A O 1
ATOM 804 N N . ASP A 1 99 ? -3.401 13.036 -7.270 1.00 94.81 99 ASP A N 1
ATOM 805 C CA . ASP A 1 99 ? -3.592 12.017 -8.310 1.00 94.81 99 ASP A CA 1
ATOM 806 C C . ASP A 1 99 ? -4.964 12.086 -8.994 1.00 94.81 99 ASP A C 1
ATOM 808 O O . ASP A 1 99 ? -5.313 11.170 -9.729 1.00 94.81 99 ASP A O 1
ATOM 812 N N . GLU A 1 100 ? -5.711 13.180 -8.792 1.00 91.56 100 GLU A N 1
ATOM 813 C CA . GLU A 1 100 ? -7.044 13.408 -9.382 1.00 91.56 100 GLU A CA 1
ATOM 814 C C . GLU A 1 100 ? -8.034 12.261 -9.092 1.00 91.56 100 GLU A C 1
ATOM 816 O O . GLU A 1 100 ? -8.915 11.972 -9.902 1.00 91.56 100 GLU A O 1
ATOM 821 N N . SER A 1 101 ? -7.865 11.591 -7.945 1.00 87.88 101 SER A N 1
ATOM 822 C CA . SER A 1 101 ? -8.626 10.400 -7.548 1.00 87.88 101 SER A CA 1
ATOM 823 C C . SER A 1 101 ? -8.480 9.217 -8.521 1.00 87.88 101 SER A C 1
ATOM 825 O O . SER A 1 101 ? -9.323 8.322 -8.569 1.00 87.88 101 SER A O 1
ATOM 827 N N . ASP A 1 102 ? -7.387 9.164 -9.292 1.00 96.44 102 ASP A N 1
ATOM 828 C CA . ASP A 1 102 ? -7.045 8.026 -10.145 1.00 96.44 102 ASP A CA 1
ATOM 829 C C . ASP A 1 102 ? -6.260 6.974 -9.343 1.00 96.44 102 ASP A C 1
ATOM 831 O O . ASP A 1 102 ? -5.054 7.087 -9.085 1.00 96.44 102 ASP A O 1
ATOM 835 N N . TYR A 1 103 ? -6.938 5.878 -8.994 1.00 96.94 103 TYR A N 1
ATOM 836 C CA . TYR A 1 103 ? -6.340 4.783 -8.228 1.00 96.94 103 TYR A CA 1
ATOM 837 C C . TYR A 1 103 ? -5.169 4.091 -8.940 1.00 96.94 103 TYR A C 1
ATOM 839 O O . TYR A 1 103 ? -4.296 3.523 -8.277 1.00 96.94 103 TYR A O 1
ATOM 847 N N . ALA A 1 104 ? -5.093 4.125 -10.274 1.00 95.25 104 ALA A N 1
ATOM 848 C CA . ALA A 1 104 ? -3.951 3.582 -11.006 1.00 95.25 104 ALA A CA 1
ATOM 849 C C . ALA A 1 104 ? -2.723 4.501 -10.895 1.00 95.25 104 ALA A C 1
ATOM 851 O O . ALA A 1 104 ? -1.586 4.012 -10.784 1.00 95.25 104 ALA A O 1
ATOM 852 N N . VAL A 1 105 ? -2.932 5.819 -10.873 1.00 96.50 105 VAL A N 1
ATOM 853 C CA . VAL A 1 105 ? -1.880 6.798 -10.562 1.00 96.50 105 VAL A CA 1
ATOM 854 C C . VAL A 1 105 ? -1.439 6.647 -9.105 1.00 96.50 105 VAL A C 1
ATOM 856 O O . VAL A 1 105 ? -0.236 6.537 -8.849 1.00 96.50 105 VAL A O 1
ATOM 859 N N . ARG A 1 106 ? -2.381 6.508 -8.164 1.00 97.56 106 ARG A N 1
ATOM 860 C CA . ARG A 1 106 ? -2.110 6.250 -6.737 1.00 97.56 106 ARG A CA 1
ATOM 861 C C . ARG A 1 106 ? -1.270 4.997 -6.510 1.00 97.56 106 ARG A C 1
ATOM 863 O O . ARG A 1 106 ? -0.230 5.048 -5.855 1.00 97.56 106 ARG A O 1
ATOM 870 N N . GLN A 1 107 ? -1.658 3.889 -7.141 1.00 96.88 107 GLN A N 1
ATOM 871 C CA . GLN A 1 107 ? -0.901 2.636 -7.178 1.00 96.88 107 GLN A CA 1
ATOM 872 C C . GLN A 1 107 ? 0.535 2.855 -7.666 1.00 96.88 107 GLN A C 1
ATOM 874 O O . GLN A 1 107 ? 1.489 2.379 -7.051 1.00 96.88 107 GLN A O 1
ATOM 879 N N . THR A 1 108 ? 0.703 3.621 -8.743 1.00 95.56 108 THR A N 1
ATOM 880 C CA . THR A 1 108 ? 2.026 3.919 -9.301 1.00 95.56 108 THR A CA 1
ATOM 881 C C . THR A 1 108 ? 2.872 4.746 -8.327 1.00 95.56 108 THR A C 1
ATOM 883 O O . THR A 1 108 ? 4.042 4.422 -8.114 1.00 95.56 108 THR A O 1
ATOM 886 N N . LYS A 1 109 ? 2.297 5.768 -7.683 1.00 97.56 109 LYS A N 1
ATOM 887 C CA . LYS A 1 109 ? 2.971 6.577 -6.653 1.00 97.56 109 LYS A CA 1
ATOM 888 C C . LYS A 1 109 ? 3.407 5.729 -5.454 1.00 97.56 109 LYS A C 1
ATOM 890 O O . LYS A 1 109 ? 4.562 5.821 -5.038 1.00 97.56 109 LYS A O 1
ATOM 895 N N . ALA A 1 110 ? 2.533 4.855 -4.952 1.00 97.44 110 ALA A N 1
ATOM 896 C CA . ALA A 1 110 ? 2.842 3.935 -3.856 1.00 97.44 110 ALA A CA 1
ATOM 897 C C . ALA A 1 110 ? 4.000 2.985 -4.212 1.00 97.44 110 ALA A C 1
ATOM 899 O O . ALA A 1 110 ? 4.928 2.799 -3.425 1.00 97.44 110 ALA A O 1
ATOM 900 N N . GLU A 1 111 ? 4.011 2.430 -5.425 1.00 95.00 111 GLU A N 1
ATOM 901 C CA . GLU A 1 111 ? 5.115 1.591 -5.909 1.00 95.00 111 GLU A CA 1
ATOM 902 C C . GLU A 1 111 ? 6.439 2.356 -6.026 1.00 95.00 111 GLU A C 1
ATOM 904 O O . GLU A 1 111 ? 7.502 1.822 -5.692 1.00 95.00 111 GLU A O 1
ATOM 909 N N . VAL A 1 112 ? 6.388 3.606 -6.496 1.00 96.06 112 VAL A N 1
ATOM 910 C CA . VAL A 1 112 ? 7.561 4.486 -6.566 1.00 96.06 112 VAL A CA 1
ATOM 911 C C . VAL A 1 112 ? 8.091 4.775 -5.164 1.00 96.06 112 VAL A C 1
ATOM 913 O O . VAL A 1 112 ? 9.290 4.611 -4.948 1.00 96.06 112 VAL A O 1
ATOM 916 N N . PHE A 1 113 ? 7.223 5.125 -4.212 1.00 98.25 113 PHE A N 1
ATOM 917 C CA . PHE A 1 113 ? 7.589 5.346 -2.812 1.00 98.25 113 PHE A CA 1
ATOM 918 C C . PHE A 1 113 ? 8.291 4.123 -2.216 1.00 98.25 113 PHE A C 1
ATOM 920 O O . PHE A 1 113 ? 9.417 4.227 -1.728 1.00 98.25 113 PHE A O 1
ATOM 927 N N . VAL A 1 114 ? 7.673 2.944 -2.331 1.00 96.06 114 VAL A N 1
ATOM 928 C CA . VAL A 1 114 ? 8.223 1.681 -1.820 1.00 96.06 114 VAL A CA 1
ATOM 929 C C . VAL A 1 114 ? 9.605 1.400 -2.402 1.00 96.06 114 VAL A C 1
ATOM 931 O O . VAL A 1 114 ? 10.524 1.032 -1.668 1.00 96.06 114 VAL A O 1
ATOM 934 N N . ARG A 1 115 ? 9.778 1.581 -3.716 1.00 94.12 115 ARG A N 1
ATOM 935 C CA . ARG A 1 115 ? 11.076 1.386 -4.370 1.00 94.12 115 ARG A CA 1
ATOM 936 C C . ARG A 1 115 ? 12.116 2.366 -3.831 1.00 94.12 115 ARG A C 1
ATOM 938 O O . ARG A 1 115 ? 13.165 1.915 -3.383 1.00 94.12 115 ARG A O 1
ATOM 945 N N . THR A 1 116 ? 11.808 3.661 -3.837 1.00 96.81 116 THR A N 1
ATOM 946 C CA . THR A 1 116 ? 12.720 4.728 -3.400 1.00 96.81 116 THR A CA 1
ATOM 947 C C . THR A 1 116 ? 13.164 4.527 -1.954 1.00 96.81 116 THR A C 1
ATOM 949 O O . THR A 1 116 ? 14.360 4.515 -1.673 1.00 96.81 116 THR A O 1
ATOM 952 N N . MET A 1 117 ? 12.225 4.281 -1.040 1.00 97.56 117 MET A N 1
ATOM 953 C CA . MET A 1 117 ? 12.532 4.070 0.376 1.00 97.56 117 MET A CA 1
ATOM 954 C C . MET A 1 117 ? 13.393 2.825 0.604 1.00 97.56 117 MET A C 1
ATOM 956 O O . MET A 1 117 ? 14.341 2.851 1.387 1.00 97.56 117 MET A O 1
ATOM 960 N N . ASN A 1 118 ? 13.115 1.737 -0.118 1.00 95.12 118 ASN A N 1
ATOM 961 C CA . ASN A 1 118 ? 13.906 0.513 -0.014 1.00 95.12 118 ASN A CA 1
ATOM 962 C C . ASN A 1 118 ? 15.287 0.629 -0.677 1.00 95.12 118 ASN A C 1
ATOM 964 O O . ASN A 1 118 ? 16.227 -0.028 -0.229 1.00 95.12 118 ASN A O 1
ATOM 968 N N . ASP A 1 119 ? 15.436 1.445 -1.723 1.00 94.50 119 ASP A N 1
ATOM 969 C CA . ASP A 1 119 ? 16.738 1.785 -2.306 1.00 94.50 119 ASP A CA 1
ATOM 970 C C . ASP A 1 119 ? 17.585 2.604 -1.321 1.00 94.50 119 ASP A C 1
ATOM 972 O O . ASP A 1 119 ? 18.747 2.261 -1.090 1.00 94.50 119 ASP A O 1
ATOM 976 N N . LEU A 1 120 ? 16.988 3.607 -0.664 1.00 96.75 120 LEU A N 1
ATOM 977 C CA . LEU A 1 120 ? 17.641 4.369 0.407 1.00 96.75 120 LEU A CA 1
ATOM 978 C C . LEU A 1 120 ? 18.075 3.446 1.549 1.00 96.75 120 LEU A C 1
ATOM 980 O O . LEU A 1 120 ? 19.242 3.461 1.942 1.00 96.75 120 LEU A O 1
ATOM 984 N N . LEU A 1 121 ? 17.180 2.574 2.022 1.00 95.69 121 LEU A N 1
ATOM 985 C CA . LEU A 1 121 ? 17.489 1.609 3.078 1.00 95.69 121 LEU A CA 1
ATOM 986 C C . LEU A 1 121 ? 18.670 0.716 2.702 1.00 95.69 121 LEU A C 1
ATOM 988 O O . LEU A 1 121 ? 19.589 0.568 3.500 1.00 95.69 121 LEU A O 1
ATOM 992 N N . ARG A 1 122 ? 18.698 0.185 1.474 1.00 93.31 122 ARG A N 1
ATOM 993 C CA . ARG A 1 122 ? 19.822 -0.625 0.985 1.00 93.31 122 ARG A CA 1
ATOM 994 C C . ARG A 1 122 ? 21.133 0.151 0.901 1.00 93.31 122 ARG A C 1
ATOM 996 O O . ARG A 1 122 ? 22.176 -0.437 1.171 1.00 93.31 122 ARG A O 1
ATOM 1003 N N . SER A 1 123 ? 21.097 1.430 0.523 1.00 94.38 123 SER A N 1
ATOM 1004 C CA . SER A 1 123 ? 22.310 2.261 0.466 1.00 94.38 123 SER A CA 1
ATOM 1005 C C . SER A 1 123 ? 22.895 2.568 1.847 1.00 94.38 123 SER A C 1
ATOM 1007 O O . SER A 1 123 ? 24.104 2.750 1.967 1.00 94.38 123 SER A O 1
ATOM 1009 N N . VAL A 1 124 ? 22.049 2.598 2.881 1.00 94.81 124 VAL A N 1
ATOM 1010 C CA . VAL A 1 124 ? 22.449 2.868 4.266 1.00 94.81 124 VAL A CA 1
ATOM 1011 C C . VAL A 1 124 ? 22.853 1.580 4.983 1.00 94.81 124 VAL A C 1
ATOM 1013 O O . VAL A 1 124 ? 23.915 1.531 5.601 1.00 94.81 124 VAL A O 1
ATOM 1016 N N . ASP A 1 125 ? 21.987 0.565 4.965 1.00 90.94 125 ASP A N 1
ATOM 1017 C CA . ASP A 1 125 ? 22.167 -0.700 5.679 1.00 90.94 125 ASP A CA 1
ATOM 1018 C C . ASP A 1 125 ? 21.248 -1.799 5.105 1.00 90.94 125 ASP A C 1
ATOM 1020 O O . ASP A 1 125 ? 20.071 -1.924 5.457 1.00 90.94 125 ASP A O 1
ATOM 1024 N N . ALA A 1 126 ? 21.808 -2.637 4.230 1.00 81.81 126 ALA A N 1
ATOM 1025 C CA . ALA A 1 126 ? 21.085 -3.740 3.599 1.00 81.81 126 ALA A CA 1
ATOM 1026 C C . ALA A 1 126 ? 20.661 -4.857 4.578 1.00 81.81 126 ALA A C 1
ATOM 1028 O O . ALA A 1 126 ? 19.799 -5.667 4.234 1.00 81.81 126 ALA A O 1
ATOM 1029 N N . GLU A 1 127 ? 21.220 -4.916 5.793 1.00 82.56 127 GLU A N 1
ATOM 1030 C CA . GLU A 1 127 ? 20.871 -5.940 6.786 1.00 82.56 127 GLU A CA 1
ATOM 1031 C C . GLU A 1 127 ? 19.606 -5.585 7.585 1.00 82.56 127 GLU A C 1
ATOM 1033 O O . GLU A 1 127 ? 19.024 -6.446 8.260 1.00 82.56 127 GLU A O 1
ATOM 1038 N N . LYS A 1 128 ? 19.118 -4.341 7.479 1.00 85.75 128 LYS A N 1
ATOM 1039 C CA . LYS A 1 128 ? 17.904 -3.836 8.145 1.00 85.75 128 LYS A CA 1
ATOM 1040 C C . LYS A 1 128 ? 16.615 -4.222 7.429 1.00 85.75 128 LYS A C 1
ATOM 1042 O O . LYS A 1 128 ? 15.687 -3.432 7.319 1.00 85.75 128 LYS A O 1
ATOM 1047 N N . TRP A 1 129 ? 16.507 -5.470 6.995 1.00 77.19 129 TRP A N 1
ATOM 1048 C CA . TRP A 1 129 ? 15.365 -5.955 6.218 1.00 77.19 129 TRP A CA 1
ATOM 1049 C C . TRP A 1 129 ? 13.997 -5.715 6.873 1.00 77.19 129 TRP A C 1
ATOM 1051 O O . TRP A 1 129 ? 13.037 -5.466 6.163 1.00 77.19 129 TRP A O 1
ATOM 1061 N N . LYS A 1 130 ? 13.882 -5.718 8.208 1.00 85.62 130 LYS A N 1
ATOM 1062 C CA . LYS A 1 130 ? 12.609 -5.439 8.905 1.00 85.62 130 LYS A CA 1
ATOM 1063 C C . LYS A 1 130 ? 12.085 -4.018 8.669 1.00 85.62 130 LYS A C 1
ATOM 1065 O O . LYS A 1 130 ? 10.906 -3.778 8.872 1.00 85.62 130 LYS A O 1
ATOM 1070 N N . TYR A 1 131 ? 12.950 -3.092 8.259 1.00 92.38 131 TYR A N 1
ATOM 1071 C CA . TYR A 1 131 ? 12.637 -1.679 8.020 1.00 92.38 131 TYR A CA 1
ATOM 1072 C C . TYR A 1 131 ? 12.182 -1.390 6.589 1.00 92.38 131 TYR A C 1
ATOM 1074 O O . TYR A 1 131 ? 11.956 -0.229 6.238 1.00 92.38 131 TYR A O 1
ATOM 1082 N N . HIS A 1 132 ? 12.080 -2.427 5.753 1.00 91.00 132 HIS A N 1
ATOM 1083 C CA . HIS A 1 132 ? 11.591 -2.265 4.396 1.00 91.00 132 HIS A CA 1
ATOM 1084 C C . HIS A 1 132 ? 10.178 -1.677 4.392 1.00 91.00 132 HIS A C 1
ATOM 1086 O O . HIS A 1 132 ? 9.392 -1.867 5.317 1.00 91.00 132 HIS A O 1
ATOM 1092 N N . GLN A 1 133 ? 9.865 -0.972 3.317 1.00 93.81 133 GLN A N 1
ATOM 1093 C CA . GLN A 1 133 ? 8.535 -0.476 3.010 1.00 93.81 133 GLN A CA 1
ATOM 1094 C C . GLN A 1 133 ? 7.848 -1.438 2.040 1.00 93.81 133 GLN A C 1
ATOM 1096 O O . GLN A 1 133 ? 8.501 -2.083 1.213 1.00 93.81 133 GLN A O 1
ATOM 1101 N N . ASN A 1 134 ? 6.525 -1.515 2.113 1.00 91.12 134 ASN A N 1
ATOM 1102 C CA . ASN A 1 134 ? 5.682 -2.205 1.140 1.00 91.12 134 ASN A CA 1
ATOM 1103 C C . ASN A 1 134 ? 4.429 -1.360 0.849 1.00 91.12 134 ASN A C 1
ATOM 1105 O O . ASN A 1 134 ? 4.260 -0.280 1.415 1.00 91.12 134 ASN A O 1
ATOM 1109 N N . ILE A 1 135 ? 3.567 -1.829 -0.058 1.00 92.31 135 ILE A N 1
ATOM 1110 C CA . ILE A 1 135 ? 2.375 -1.068 -0.460 1.00 92.31 135 ILE A CA 1
ATOM 1111 C C . ILE A 1 135 ? 1.424 -0.856 0.729 1.00 92.31 135 ILE A C 1
ATOM 1113 O O . ILE A 1 135 ? 0.874 0.230 0.854 1.00 92.31 135 ILE A O 1
ATOM 1117 N N . THR A 1 136 ? 1.289 -1.825 1.640 1.00 91.00 136 THR A N 1
ATOM 1118 C CA . THR A 1 136 ? 0.486 -1.673 2.867 1.00 91.00 136 THR A CA 1
ATOM 1119 C C . THR A 1 136 ? 0.974 -0.492 3.712 1.00 91.00 136 THR A C 1
ATOM 1121 O O . THR A 1 136 ? 0.160 0.302 4.167 1.00 91.00 136 THR A O 1
ATOM 1124 N N . ALA A 1 137 ? 2.292 -0.317 3.872 1.00 93.38 137 ALA A N 1
ATOM 1125 C CA . ALA A 1 137 ? 2.851 0.845 4.570 1.00 93.38 137 ALA A CA 1
ATOM 1126 C C . ALA A 1 137 ? 2.576 2.160 3.826 1.00 93.38 137 ALA A C 1
ATO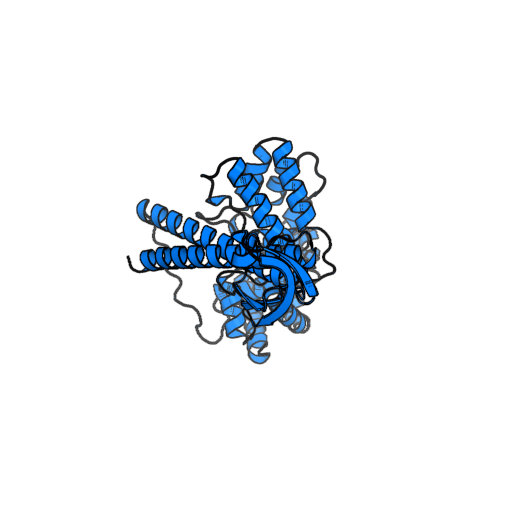M 1128 O O . ALA A 1 137 ? 2.222 3.150 4.453 1.00 93.38 137 ALA A O 1
ATOM 1129 N N . ALA A 1 138 ? 2.679 2.169 2.493 1.00 96.31 138 ALA A N 1
ATOM 1130 C CA . ALA A 1 138 ? 2.344 3.353 1.702 1.00 96.31 138 ALA A CA 1
ATOM 1131 C C . ALA A 1 138 ? 0.865 3.756 1.861 1.00 96.31 138 ALA A C 1
ATOM 1133 O O . ALA A 1 138 ? 0.579 4.936 2.034 1.00 96.31 138 ALA A O 1
ATOM 1134 N N . ILE A 1 139 ? -0.058 2.788 1.855 1.00 95.62 139 ILE A N 1
ATOM 1135 C CA . ILE A 1 139 ? -1.494 3.025 2.079 1.00 95.62 139 ILE A CA 1
ATOM 1136 C C . ILE A 1 139 ? -1.765 3.511 3.500 1.00 95.62 139 ILE A C 1
ATOM 1138 O O . ILE A 1 139 ? -2.562 4.427 3.670 1.00 95.62 139 ILE A O 1
ATOM 1142 N N . LEU A 1 140 ? -1.084 2.956 4.508 1.00 94.56 140 LEU A N 1
ATOM 1143 C CA . LEU A 1 140 ? -1.173 3.459 5.880 1.00 94.56 140 LEU A CA 1
ATOM 1144 C C . LEU A 1 140 ? -0.833 4.953 5.923 1.00 94.56 140 LEU A C 1
ATOM 1146 O O . LEU A 1 140 ? -1.613 5.735 6.449 1.00 94.56 140 LEU A O 1
ATOM 1150 N N . TYR A 1 141 ? 0.297 5.355 5.332 1.00 96.50 141 TYR A N 1
ATOM 1151 C CA . TYR A 1 141 ? 0.700 6.761 5.309 1.00 96.50 141 TYR A CA 1
ATOM 1152 C C . TYR A 1 141 ? -0.295 7.646 4.555 1.00 96.50 141 TYR A C 1
ATOM 1154 O O . TYR A 1 141 ? -0.590 8.740 5.021 1.00 96.50 141 TYR A O 1
ATOM 1162 N N . LEU A 1 142 ? -0.836 7.176 3.426 1.00 96.81 142 LEU A N 1
ATOM 1163 C CA . LEU A 1 142 ? -1.896 7.885 2.706 1.00 96.81 142 LEU A CA 1
ATOM 1164 C C . LEU A 1 142 ? -3.143 8.071 3.583 1.00 96.81 142 LEU A C 1
ATOM 1166 O O . LEU A 1 142 ? -3.637 9.182 3.694 1.00 96.81 142 LEU A O 1
ATOM 1170 N N . SER A 1 143 ? -3.592 7.010 4.257 1.00 95.62 143 SER A N 1
ATOM 1171 C CA . SER A 1 143 ? -4.804 7.012 5.096 1.00 95.62 143 SER A CA 1
ATOM 1172 C C . SER A 1 143 ? -4.658 7.855 6.359 1.00 95.62 143 SER A C 1
ATOM 1174 O O . SER A 1 143 ? -5.635 8.380 6.865 1.00 95.62 143 SER A O 1
ATOM 1176 N N . PHE A 1 144 ? -3.440 7.985 6.882 1.00 95.25 144 PHE A N 1
ATOM 1177 C CA . PHE A 1 144 ? -3.158 8.826 8.043 1.00 95.25 144 PHE A CA 1
ATOM 1178 C C . PHE A 1 144 ? -3.092 10.311 7.672 1.00 95.25 144 PHE A C 1
ATOM 1180 O O . PHE A 1 144 ? -3.537 11.164 8.434 1.00 95.25 144 PHE A O 1
ATOM 1187 N N . VAL A 1 145 ? -2.527 10.632 6.504 1.00 95.75 145 VAL A N 1
ATOM 1188 C CA . VAL A 1 145 ? -2.427 12.019 6.032 1.00 95.75 145 VAL A CA 1
ATOM 1189 C C . VAL A 1 145 ? -3.769 12.525 5.512 1.00 95.75 145 VAL A C 1
ATOM 1191 O O . VAL A 1 145 ? -4.142 13.652 5.826 1.00 95.75 145 VAL A O 1
ATOM 1194 N N . ASP A 1 146 ? -4.471 11.704 4.737 1.00 95.12 146 ASP A N 1
ATOM 1195 C CA . ASP A 1 146 ? -5.681 12.077 4.008 1.00 95.12 146 ASP A CA 1
ATOM 1196 C C . ASP A 1 146 ? -6.722 10.935 4.055 1.00 95.12 146 ASP A C 1
ATOM 1198 O O . ASP A 1 146 ? -6.898 10.210 3.065 1.00 95.12 146 ASP A O 1
ATOM 1202 N N . PRO A 1 147 ? -7.351 10.705 5.227 1.00 95.06 147 PRO A N 1
ATOM 1203 C CA . PRO A 1 147 ? -8.337 9.639 5.430 1.00 95.06 147 PRO A CA 1
ATOM 1204 C C . PRO A 1 147 ? -9.587 9.810 4.555 1.00 95.06 147 PRO A C 1
ATOM 1206 O O . PRO A 1 147 ? -10.174 8.817 4.132 1.00 95.06 147 PRO A O 1
ATOM 1209 N N . GLU A 1 148 ? -9.953 11.041 4.195 1.00 93.44 148 GLU A N 1
ATOM 1210 C CA . GLU A 1 148 ? -11.128 11.333 3.360 1.00 93.44 148 GLU A CA 1
ATOM 1211 C C . GLU A 1 148 ? -10.995 10.805 1.924 1.00 93.44 148 GLU A C 1
ATOM 1213 O O . GLU A 1 148 ? -11.997 10.572 1.261 1.00 93.44 148 GLU A O 1
ATOM 1218 N N . ASP A 1 149 ? -9.776 10.560 1.432 1.00 94.56 149 ASP A N 1
ATOM 1219 C CA . ASP A 1 149 ? -9.527 10.013 0.087 1.00 94.56 149 ASP A CA 1
ATOM 1220 C C . ASP A 1 149 ? -8.868 8.619 0.133 1.00 94.56 149 ASP A C 1
ATOM 1222 O O . ASP A 1 149 ? -8.535 8.035 -0.904 1.00 94.56 149 ASP A O 1
ATOM 1226 N N . ASN A 1 150 ? -8.630 8.047 1.324 1.00 96.69 150 ASN A N 1
ATOM 1227 C CA . ASN A 1 150 ? -7.869 6.804 1.461 1.00 96.69 150 ASN A CA 1
ATOM 1228 C C . ASN A 1 150 ? -8.421 5.820 2.492 1.00 96.69 150 ASN A C 1
ATOM 1230 O O . ASN A 1 150 ? -8.850 6.183 3.578 1.00 96.69 150 ASN A O 1
ATOM 1234 N N . TYR A 1 151 ? -8.300 4.532 2.164 1.00 96.19 151 TYR A N 1
ATOM 1235 C CA . TYR A 1 151 ? -8.729 3.431 3.019 1.00 96.19 151 TYR A CA 1
ATOM 1236 C C . TYR A 1 151 ? -7.529 2.715 3.633 1.00 96.19 151 TYR A C 1
ATOM 1238 O O . TYR A 1 151 ? -6.642 2.245 2.913 1.00 96.19 151 TYR A O 1
ATOM 1246 N N . LEU A 1 152 ? -7.548 2.534 4.954 1.00 94.81 152 LEU A N 1
ATOM 1247 C CA . LEU A 1 152 ? -6.624 1.634 5.645 1.00 94.81 152 LEU A CA 1
ATOM 1248 C C . LEU A 1 152 ? -6.746 0.215 5.083 1.00 94.81 152 LEU A C 1
ATOM 1250 O O . LEU A 1 152 ? -7.838 -0.225 4.759 1.00 94.81 152 LEU A O 1
ATOM 1254 N N . PHE A 1 153 ? -5.642 -0.531 5.001 1.00 93.94 153 PHE A N 1
ATOM 1255 C CA . PHE A 1 153 ? -5.630 -1.855 4.372 1.00 93.94 153 PHE A CA 1
ATOM 1256 C C . PHE A 1 153 ? -4.989 -2.926 5.255 1.00 93.94 153 PHE A C 1
ATOM 1258 O O . PHE A 1 153 ? -3.881 -2.760 5.773 1.00 93.94 153 PHE A O 1
ATOM 1265 N N . ARG A 1 154 ? -5.656 -4.081 5.342 1.00 91.12 154 ARG A N 1
ATOM 1266 C CA . ARG A 1 154 ? -5.159 -5.299 5.986 1.00 91.12 154 ARG A CA 1
ATOM 1267 C C . ARG A 1 154 ? -5.497 -6.518 5.129 1.00 91.12 154 ARG A C 1
ATOM 1269 O O . ARG A 1 154 ? -6.647 -6.718 4.753 1.00 91.12 154 ARG A O 1
ATOM 1276 N N . GLU A 1 155 ? -4.469 -7.287 4.770 1.00 90.19 155 GLU A N 1
ATOM 1277 C CA . GLU A 1 155 ? -4.548 -8.258 3.672 1.00 90.19 155 GLU A CA 1
ATOM 1278 C C . GLU A 1 155 ? -5.522 -9.413 3.943 1.00 90.19 155 GLU A C 1
ATOM 1280 O O . GLU A 1 155 ? -6.370 -9.695 3.095 1.00 90.19 155 GLU A O 1
ATOM 1285 N N . ASP A 1 156 ? -5.430 -10.060 5.106 1.00 89.12 156 ASP A N 1
ATOM 1286 C CA . ASP A 1 156 ? -6.267 -11.219 5.441 1.00 89.12 156 ASP A CA 1
ATOM 1287 C C . ASP A 1 156 ? -7.736 -10.814 5.613 1.00 89.12 156 ASP A C 1
ATOM 1289 O O . ASP A 1 156 ? -8.643 -11.479 5.107 1.00 89.12 156 ASP A O 1
ATOM 1293 N N . GLU A 1 157 ? -7.964 -9.683 6.278 1.00 93.19 157 GLU A N 1
ATOM 1294 C CA . GLU A 1 157 ? -9.280 -9.104 6.512 1.00 93.19 157 GLU A CA 1
ATOM 1295 C C . GLU A 1 157 ? -9.953 -8.700 5.190 1.00 93.19 157 GLU A C 1
ATOM 1297 O O . GLU A 1 157 ? -11.096 -9.086 4.942 1.00 93.19 157 GLU A O 1
ATOM 1302 N N . ALA A 1 158 ? -9.231 -8.012 4.297 1.00 95.31 158 ALA A N 1
ATOM 1303 C CA . ALA A 1 158 ? -9.749 -7.604 2.992 1.00 95.31 158 ALA A CA 1
ATOM 1304 C C . ALA A 1 158 ? -10.050 -8.800 2.076 1.00 95.31 158 ALA A C 1
ATOM 1306 O O . ALA A 1 158 ? -11.086 -8.806 1.411 1.00 95.31 158 ALA A O 1
ATOM 1307 N N . LYS A 1 159 ? -9.188 -9.831 2.053 1.00 93.88 159 LYS A N 1
ATOM 1308 C CA . LYS A 1 159 ? -9.440 -11.065 1.284 1.00 93.88 159 LYS A CA 1
ATOM 1309 C C . LYS A 1 159 ? -10.703 -11.774 1.768 1.00 93.88 159 LYS A C 1
ATOM 1311 O O . LYS A 1 159 ? -11.559 -12.110 0.953 1.00 93.88 159 LYS A O 1
ATOM 1316 N N . ALA A 1 160 ? -10.822 -11.976 3.082 1.00 92.81 160 ALA A N 1
ATOM 1317 C CA . ALA A 1 160 ? -11.975 -12.648 3.675 1.00 92.81 160 ALA A CA 1
ATOM 1318 C C . ALA A 1 160 ? -13.276 -11.877 3.415 1.00 92.81 160 ALA A C 1
ATOM 1320 O O . ALA A 1 160 ? -14.299 -12.480 3.092 1.00 92.81 160 ALA A O 1
ATOM 1321 N N . PHE A 1 161 ? -13.226 -10.547 3.521 1.00 95.94 161 PHE A N 1
ATOM 1322 C CA . PHE A 1 161 ? -14.372 -9.696 3.237 1.00 95.94 161 PHE A CA 1
ATOM 1323 C C . PHE A 1 161 ? -14.789 -9.794 1.767 1.00 95.94 161 PHE A C 1
ATOM 1325 O O . PHE A 1 161 ? -15.950 -10.084 1.499 1.00 95.94 161 PHE A O 1
ATOM 1332 N N . ALA A 1 162 ? -13.849 -9.636 0.828 1.00 95.81 162 ALA A N 1
ATOM 1333 C CA . ALA A 1 162 ? -14.103 -9.713 -0.612 1.00 95.81 162 ALA A CA 1
ATOM 1334 C C . ALA A 1 162 ? -14.753 -11.037 -1.032 1.00 95.81 162 ALA A C 1
ATOM 1336 O O . ALA A 1 162 ? -15.733 -11.037 -1.777 1.00 95.81 162 ALA A O 1
ATOM 1337 N N . GLU A 1 163 ? -14.239 -12.156 -0.514 1.00 93.31 163 GLU A N 1
ATOM 1338 C CA . GLU A 1 163 ? -14.807 -13.486 -0.742 1.00 93.31 163 GLU A CA 1
ATOM 1339 C C . GLU A 1 163 ? -16.238 -13.580 -0.199 1.00 93.31 163 GLU A C 1
ATOM 1341 O O . GLU A 1 163 ? -17.147 -14.039 -0.897 1.00 93.31 163 GLU A O 1
ATOM 1346 N N . TYR A 1 164 ? -16.462 -13.102 1.029 1.00 93.25 164 TYR A N 1
ATOM 1347 C CA . TYR A 1 164 ? -17.778 -13.146 1.650 1.00 93.25 164 TYR A CA 1
ATOM 1348 C C . TYR A 1 164 ? -18.798 -12.300 0.885 1.00 93.25 164 TYR A C 1
ATOM 1350 O O . TYR A 1 164 ? -19.869 -12.800 0.560 1.00 93.25 164 TYR A O 1
ATOM 1358 N N . VAL A 1 165 ? -18.485 -11.054 0.530 1.00 93.88 165 VAL A N 1
ATOM 1359 C CA . VAL A 1 165 ? -19.428 -10.169 -0.180 1.00 93.88 165 VAL A CA 1
ATOM 1360 C C . VAL A 1 165 ? -19.493 -10.428 -1.690 1.00 93.88 165 VAL A C 1
ATOM 1362 O O . VAL A 1 165 ? -20.163 -9.687 -2.410 1.00 93.88 165 VAL A O 1
ATOM 1365 N N . GLY A 1 166 ? -18.805 -11.459 -2.193 1.00 93.00 166 GLY A N 1
ATOM 1366 C CA . GLY A 1 166 ? -18.813 -11.823 -3.610 1.00 93.00 166 GLY A CA 1
ATOM 1367 C C . GLY A 1 166 ? -18.233 -10.733 -4.514 1.00 93.00 166 GLY A C 1
ATOM 1368 O O . GLY A 1 166 ? -18.770 -10.472 -5.589 1.00 93.00 166 GLY A O 1
ATOM 1369 N N . PHE A 1 167 ? -17.181 -10.045 -4.069 1.00 95.62 167 PHE A N 1
ATOM 1370 C CA . PHE A 1 167 ? -16.457 -9.094 -4.906 1.00 95.62 167 PHE A CA 1
ATOM 1371 C C . PHE A 1 167 ? -15.604 -9.858 -5.931 1.00 95.62 167 PHE A C 1
ATOM 1373 O O . PHE A 1 167 ? -14.731 -10.640 -5.565 1.00 95.62 167 PHE A O 1
ATOM 1380 N N . GLU A 1 168 ? -15.889 -9.668 -7.220 1.00 91.81 168 GLU A N 1
ATOM 1381 C CA . GLU A 1 168 ? -15.349 -10.522 -8.290 1.00 91.81 168 GLU A CA 1
ATOM 1382 C C . GLU A 1 168 ? -13.886 -10.221 -8.648 1.00 91.81 168 GLU A C 1
ATOM 1384 O O . GLU A 1 168 ? -13.179 -11.090 -9.160 1.00 91.81 168 GLU A O 1
ATOM 1389 N N . GLU A 1 169 ? -13.421 -8.994 -8.412 1.00 93.75 169 GLU A N 1
ATOM 1390 C CA . GLU A 1 169 ? -12.098 -8.559 -8.858 1.00 93.75 169 GLU A CA 1
ATOM 1391 C C . GLU A 1 169 ? -11.015 -8.907 -7.821 1.00 93.75 169 GLU A C 1
ATOM 1393 O O . GLU A 1 169 ? -11.193 -8.671 -6.624 1.00 93.75 169 GLU A O 1
ATOM 1398 N N . PRO A 1 170 ? -9.849 -9.434 -8.239 1.00 92.38 170 PRO A N 1
ATOM 1399 C CA . PRO A 1 170 ? -8.816 -9.847 -7.299 1.00 92.38 170 PRO A CA 1
ATOM 1400 C C . PRO A 1 170 ? -8.170 -8.628 -6.634 1.00 92.38 170 PRO A C 1
ATOM 1402 O O . PRO A 1 170 ? -7.539 -7.803 -7.291 1.00 92.38 170 PRO A O 1
ATOM 1405 N N . ILE A 1 171 ? -8.286 -8.519 -5.312 1.00 94.00 171 ILE A N 1
ATOM 1406 C CA . ILE A 1 171 ? -7.612 -7.464 -4.535 1.00 94.00 171 ILE A CA 1
ATOM 1407 C C . ILE A 1 171 ? -6.109 -7.728 -4.447 1.00 94.00 171 ILE A C 1
ATOM 1409 O O . ILE A 1 171 ? -5.304 -6.800 -4.480 1.00 94.00 171 ILE A O 1
ATOM 1413 N N . ILE A 1 172 ? -5.734 -9.004 -4.370 1.00 90.69 172 ILE A N 1
ATOM 1414 C CA . ILE A 1 172 ? -4.349 -9.460 -4.367 1.00 90.69 172 ILE A CA 1
ATOM 1415 C C . ILE A 1 172 ? -4.149 -10.343 -5.590 1.00 90.69 172 ILE A C 1
ATOM 1417 O O . ILE A 1 172 ? -4.776 -11.392 -5.715 1.00 90.69 172 ILE A O 1
ATOM 1421 N N . GLU A 1 173 ? -3.258 -9.922 -6.478 1.00 83.81 173 GLU A N 1
ATOM 1422 C CA . GLU A 1 173 ? -2.883 -10.658 -7.679 1.00 83.81 173 GLU A CA 1
ATOM 1423 C C . GLU A 1 173 ? -1.376 -10.911 -7.641 1.00 83.81 173 GLU A C 1
ATOM 1425 O O . GLU A 1 173 ? -0.580 -9.979 -7.525 1.00 83.81 173 GLU A O 1
ATOM 1430 N N . ASN A 1 174 ? -0.968 -12.181 -7.698 1.00 82.75 174 ASN A N 1
ATOM 1431 C CA . ASN A 1 174 ? 0.439 -12.589 -7.612 1.00 82.75 174 ASN A CA 1
ATOM 1432 C C . ASN A 1 174 ? 1.176 -11.990 -6.390 1.00 82.75 174 ASN A C 1
ATOM 1434 O O . ASN A 1 174 ? 2.286 -11.479 -6.519 1.00 82.75 174 ASN A O 1
ATOM 1438 N N . GLU A 1 175 ? 0.586 -12.040 -5.190 1.00 82.62 175 GLU A N 1
ATOM 1439 C CA . GLU A 1 175 ? 1.137 -11.428 -3.955 1.00 82.62 175 GLU A CA 1
ATOM 1440 C C . GLU A 1 175 ? 1.282 -9.894 -3.998 1.00 82.62 175 GLU A C 1
ATOM 1442 O O . GLU A 1 175 ? 1.946 -9.304 -3.139 1.00 82.62 175 GLU A O 1
ATOM 1447 N N . LEU A 1 176 ? 0.687 -9.227 -4.991 1.00 88.75 176 LEU A N 1
ATOM 1448 C CA . LEU A 1 176 ? 0.665 -7.773 -5.098 1.00 88.75 176 LEU A CA 1
ATOM 1449 C C . LEU A 1 176 ? -0.748 -7.247 -4.883 1.00 88.75 176 LEU A C 1
ATOM 1451 O O . LEU A 1 176 ? -1.699 -7.683 -5.525 1.00 88.75 176 LEU A O 1
ATOM 1455 N N . LEU A 1 177 ? -0.858 -6.244 -4.020 1.00 93.38 177 LEU A N 1
ATOM 1456 C CA . LEU A 1 177 ? -2.081 -5.472 -3.862 1.00 93.38 177 LEU A CA 1
ATOM 1457 C C . LEU A 1 177 ? -2.383 -4.652 -5.117 1.00 93.38 177 LEU A C 1
ATOM 1459 O O . LEU A 1 177 ? -1.502 -3.980 -5.669 1.00 93.38 177 LEU A O 1
ATOM 1463 N N . SER A 1 178 ? -3.650 -4.704 -5.519 1.00 96.06 178 SER A N 1
ATOM 1464 C CA . SER A 1 178 ? -4.286 -3.786 -6.452 1.00 96.06 178 SER A CA 1
ATOM 1465 C C . SER A 1 178 ? -5.070 -2.735 -5.662 1.00 96.06 178 SER A C 1
ATOM 1467 O O . SER A 1 178 ? -6.208 -2.983 -5.264 1.00 96.06 178 SER A O 1
ATOM 1469 N N . ILE A 1 179 ? -4.476 -1.552 -5.456 1.00 97.19 179 ILE A N 1
ATOM 1470 C CA . ILE A 1 179 ? -5.177 -0.375 -4.912 1.00 97.19 179 ILE A CA 1
ATOM 1471 C C . ILE A 1 179 ? -6.467 -0.093 -5.698 1.00 97.19 179 ILE A C 1
ATOM 1473 O O . ILE A 1 179 ? -7.495 0.056 -5.049 1.00 97.19 179 ILE A O 1
ATOM 1477 N N . PRO A 1 180 ? -6.497 -0.120 -7.051 1.00 97.31 180 PRO A N 1
ATOM 1478 C CA . PRO A 1 180 ? -7.735 0.106 -7.798 1.00 97.31 180 PRO A CA 1
ATOM 1479 C C . PRO A 1 180 ? -8.859 -0.881 -7.480 1.00 97.31 180 PRO A C 1
ATOM 1481 O O . PRO A 1 180 ? -10.025 -0.499 -7.483 1.00 97.31 180 PRO A O 1
ATOM 1484 N N . ASN A 1 181 ? -8.542 -2.155 -7.245 1.00 97.75 181 ASN A N 1
ATOM 1485 C CA . ASN A 1 181 ? -9.566 -3.161 -6.946 1.00 97.75 181 ASN A CA 1
ATOM 1486 C C . ASN A 1 181 ? -9.997 -3.052 -5.484 1.00 97.75 181 ASN A C 1
ATOM 1488 O O . ASN A 1 181 ? -11.186 -3.119 -5.200 1.00 97.75 181 ASN A O 1
ATOM 1492 N N . TYR A 1 182 ? -9.040 -2.837 -4.577 1.00 98.19 182 TYR A N 1
ATOM 1493 C CA . TYR A 1 182 ? -9.324 -2.640 -3.162 1.00 98.19 182 TYR A CA 1
ATOM 1494 C C . TYR A 1 182 ? -10.195 -1.405 -2.916 1.00 98.19 182 TYR A C 1
ATOM 1496 O O . TYR A 1 182 ? -11.224 -1.513 -2.264 1.00 98.19 182 TYR A O 1
ATOM 1504 N N . TYR A 1 183 ? -9.827 -0.256 -3.485 1.00 98.00 183 TYR A N 1
ATOM 1505 C CA . TYR A 1 183 ? -10.557 0.994 -3.277 1.00 98.00 183 TYR A CA 1
ATOM 1506 C C . TYR A 1 183 ? -11.956 0.906 -3.882 1.00 98.00 183 TYR A C 1
ATOM 1508 O O . TYR A 1 183 ? -12.911 1.183 -3.180 1.00 98.00 183 TYR A O 1
ATOM 1516 N N . ARG A 1 184 ? -12.123 0.344 -5.090 1.00 97.81 184 ARG A N 1
ATOM 1517 C CA . ARG A 1 184 ? -13.467 0.092 -5.652 1.00 97.81 184 ARG A CA 1
ATOM 1518 C C . ARG A 1 184 ? -14.325 -0.848 -4.810 1.00 97.81 184 ARG A C 1
ATOM 1520 O O . ARG A 1 184 ? -15.549 -0.737 -4.834 1.00 97.81 184 ARG A O 1
ATOM 1527 N N . MET A 1 185 ? -13.709 -1.809 -4.120 1.00 98.25 185 MET A N 1
ATOM 1528 C CA . MET A 1 185 ? -14.419 -2.633 -3.147 1.00 98.25 185 MET A CA 1
ATOM 1529 C C . MET A 1 185 ? -14.894 -1.757 -1.980 1.00 98.25 185 MET A C 1
ATOM 1531 O O . MET A 1 185 ? -16.073 -1.789 -1.638 1.00 98.25 185 MET A O 1
ATOM 1535 N N . CYS A 1 186 ? -14.003 -0.955 -1.401 1.00 98.38 186 CYS A N 1
ATOM 1536 C CA . CYS A 1 186 ? -14.347 -0.048 -0.312 1.00 98.38 186 CYS A CA 1
ATOM 1537 C C . CYS A 1 186 ? -15.398 0.998 -0.717 1.00 98.38 186 CYS A C 1
ATOM 1539 O O . CYS A 1 186 ? -16.328 1.204 0.047 1.00 98.38 186 CYS A O 1
ATOM 1541 N N . ASP A 1 187 ? -15.344 1.545 -1.933 1.00 97.88 187 ASP A N 1
ATOM 1542 C CA . ASP A 1 187 ? -16.328 2.506 -2.450 1.00 97.88 187 ASP A CA 1
ATOM 1543 C C . ASP A 1 187 ? -17.733 1.894 -2.562 1.00 97.88 187 ASP A C 1
ATOM 1545 O O . ASP A 1 187 ? -18.745 2.544 -2.295 1.00 97.88 187 ASP A O 1
ATOM 1549 N N . GLN A 1 188 ? -17.823 0.617 -2.958 1.00 97.81 188 GLN A N 1
ATOM 1550 C CA . GLN A 1 188 ? -19.099 -0.109 -2.962 1.00 97.81 188 GLN A CA 1
ATOM 1551 C C . GLN A 1 188 ? -19.623 -0.311 -1.537 1.00 97.81 188 GLN A C 1
ATOM 1553 O O . GLN A 1 188 ? -20.822 -0.174 -1.305 1.00 97.81 188 GLN A O 1
ATOM 1558 N N . LEU A 1 189 ? -18.734 -0.611 -0.587 1.00 98.25 189 LEU A N 1
ATOM 1559 C CA . LEU A 1 189 ? -19.077 -0.723 0.829 1.00 98.25 189 LEU A CA 1
ATOM 1560 C C . LEU A 1 189 ? -19.562 0.623 1.391 1.00 98.25 189 LEU A C 1
ATOM 1562 O O . LEU A 1 189 ? -20.624 0.654 2.007 1.00 98.25 189 LEU A O 1
ATOM 1566 N N . THR A 1 190 ? -18.845 1.725 1.158 1.00 97.62 190 THR A N 1
ATOM 1567 C CA . THR A 1 190 ? -19.220 3.059 1.658 1.00 97.62 190 THR A CA 1
ATOM 1568 C C . THR A 1 190 ? -20.532 3.543 1.051 1.00 97.62 190 THR A C 1
ATOM 1570 O O . THR A 1 190 ? -21.384 4.048 1.777 1.00 97.62 190 THR A O 1
ATOM 1573 N N . THR A 1 191 ? -20.764 3.290 -0.242 1.00 97.44 191 THR A N 1
ATOM 1574 C CA . THR A 1 191 ? -22.033 3.615 -0.924 1.00 97.44 191 THR A CA 1
ATOM 1575 C C . THR A 1 191 ? -23.257 2.988 -0.242 1.00 97.44 191 THR A C 1
ATOM 1577 O O . THR A 1 191 ? -24.319 3.607 -0.178 1.00 97.44 191 THR A O 1
ATOM 1580 N N . GLU A 1 192 ? -23.129 1.767 0.273 1.00 97.62 192 GLU A N 1
ATOM 1581 C CA . GLU A 1 192 ? -24.213 1.078 0.985 1.00 97.62 192 GLU A CA 1
ATOM 1582 C C . GLU A 1 192 ? -24.234 1.445 2.481 1.00 97.62 192 GLU A C 1
ATOM 1584 O O . GLU A 1 192 ? -25.300 1.535 3.094 1.00 97.62 192 GLU A O 1
ATOM 1589 N N . LEU A 1 193 ? -23.063 1.716 3.067 1.00 96.94 193 LEU A N 1
ATOM 1590 C CA . LEU A 1 193 ? -22.896 2.141 4.457 1.00 96.94 193 LEU A CA 1
ATOM 1591 C C . LEU A 1 193 ? -23.583 3.481 4.740 1.00 96.94 193 LEU A C 1
ATOM 1593 O O . LEU A 1 193 ? -24.228 3.616 5.777 1.00 96.94 193 LEU A O 1
ATOM 1597 N N . ILE A 1 194 ? -23.526 4.443 3.810 1.00 96.62 194 ILE A N 1
ATOM 1598 C CA . ILE A 1 194 ? -24.187 5.752 3.981 1.00 96.62 194 ILE A CA 1
ATOM 1599 C C . ILE A 1 194 ? -25.716 5.650 4.112 1.00 96.62 194 ILE A C 1
ATOM 1601 O O . ILE A 1 194 ? -26.360 6.589 4.569 1.00 96.62 194 ILE A O 1
ATOM 1605 N N . GLN A 1 195 ? -26.313 4.515 3.729 1.00 97.00 195 GLN A N 1
ATOM 1606 C CA . GLN A 1 195 ? -27.746 4.263 3.907 1.00 97.00 195 GLN A CA 1
ATOM 1607 C C . GLN A 1 195 ? -28.088 3.765 5.325 1.00 97.00 195 GLN A C 1
ATOM 1609 O O . GLN A 1 195 ? -29.261 3.709 5.695 1.00 97.00 195 GLN A O 1
ATOM 1614 N N . GLN A 1 196 ? -27.090 3.413 6.141 1.00 97.56 196 GLN A N 1
ATOM 1615 C CA . GLN A 1 196 ? -27.260 2.849 7.483 1.00 97.56 196 GLN A CA 1
ATOM 1616 C C . GLN A 1 196 ? -27.306 3.950 8.554 1.00 97.56 196 GLN A C 1
ATOM 1618 O O . GLN A 1 196 ? -26.471 3.991 9.456 1.00 97.56 196 GLN A O 1
ATOM 1623 N N . GLU A 1 197 ? -28.289 4.853 8.480 1.00 97.31 197 GLU A N 1
ATOM 1624 C CA . GLU A 1 197 ? -28.347 6.054 9.336 1.00 97.31 197 GLU A CA 1
ATOM 1625 C C . GLU A 1 197 ? -28.236 5.772 10.844 1.00 97.31 197 GLU A C 1
ATOM 1627 O O . GLU A 1 197 ? -27.616 6.539 11.579 1.00 97.31 197 GLU A O 1
ATOM 1632 N N . ASP A 1 198 ? -28.861 4.698 11.328 1.00 97.25 198 ASP A N 1
ATOM 1633 C CA . ASP A 1 198 ? -28.843 4.360 12.755 1.00 97.25 198 ASP A CA 1
ATOM 1634 C C . ASP A 1 198 ? -27.476 3.837 13.207 1.00 97.25 198 ASP A C 1
ATOM 1636 O O . ASP A 1 198 ? -27.080 4.062 14.351 1.00 97.25 198 ASP A O 1
ATOM 1640 N N . LEU A 1 199 ? -26.744 3.168 12.311 1.00 97.50 199 LEU A N 1
ATOM 1641 C CA . LEU A 1 199 ? -25.364 2.772 12.566 1.00 97.50 199 LEU A CA 1
ATOM 1642 C C . LEU A 1 199 ? -24.460 4.007 12.609 1.00 97.50 199 LEU A C 1
ATOM 1644 O O . LEU A 1 199 ? -23.705 4.151 13.565 1.00 97.50 199 LEU A O 1
ATOM 1648 N N . LEU A 1 200 ? -24.587 4.917 11.639 1.00 97.88 200 LEU A N 1
ATOM 1649 C CA . LEU A 1 200 ? -23.796 6.152 11.597 1.00 97.88 200 LEU A CA 1
ATOM 1650 C C . LEU A 1 200 ? -23.986 6.987 12.869 1.00 97.88 200 LEU A C 1
ATOM 1652 O O . LEU A 1 200 ? -23.015 7.287 13.550 1.00 97.88 200 LEU A O 1
ATOM 1656 N N . LYS A 1 201 ? -25.235 7.220 13.297 1.00 97.56 201 LYS A N 1
ATOM 1657 C CA . LYS A 1 201 ? -25.530 7.938 14.555 1.00 97.56 201 LYS A CA 1
ATOM 1658 C C . LYS A 1 201 ? -24.892 7.286 15.782 1.00 97.56 201 LYS A C 1
ATOM 1660 O O . LYS A 1 201 ? -24.561 7.971 16.747 1.00 97.56 201 LYS A O 1
ATOM 1665 N N . LYS A 1 202 ? -24.777 5.956 15.784 1.00 96.81 202 LYS A N 1
ATOM 1666 C CA . LYS A 1 202 ? -24.151 5.201 16.874 1.00 96.81 202 LYS A CA 1
ATOM 1667 C C . LYS A 1 202 ? -22.635 5.381 16.882 1.00 96.81 202 LYS A C 1
ATOM 1669 O O . LYS A 1 202 ? -22.046 5.482 17.955 1.00 96.81 202 LYS A O 1
ATOM 1674 N N . VAL A 1 203 ? -22.026 5.428 15.699 1.00 97.56 203 VAL A N 1
ATOM 1675 C CA . VAL A 1 203 ? -20.603 5.733 15.538 1.00 97.56 203 VAL A CA 1
ATOM 1676 C C . VAL A 1 203 ? -20.322 7.166 15.979 1.00 97.56 203 VAL A C 1
ATOM 1678 O O . VAL A 1 203 ? -19.486 7.346 16.859 1.00 97.56 203 VAL A O 1
ATOM 1681 N N . ASP A 1 204 ? -21.096 8.140 15.493 1.00 97.38 204 ASP A N 1
ATOM 1682 C CA . ASP A 1 204 ? -20.977 9.555 15.869 1.00 97.38 204 ASP A CA 1
ATOM 1683 C C . ASP A 1 204 ? -21.069 9.747 17.386 1.00 97.38 204 ASP A C 1
ATOM 1685 O O . ASP A 1 204 ? -20.211 10.377 17.996 1.00 97.38 204 ASP A O 1
ATOM 1689 N N . ALA A 1 205 ? -22.075 9.139 18.027 1.00 97.25 205 ALA A N 1
ATOM 1690 C CA . ALA A 1 205 ? -22.235 9.222 19.476 1.00 97.25 205 ALA A CA 1
ATOM 1691 C C . ALA A 1 205 ? -21.0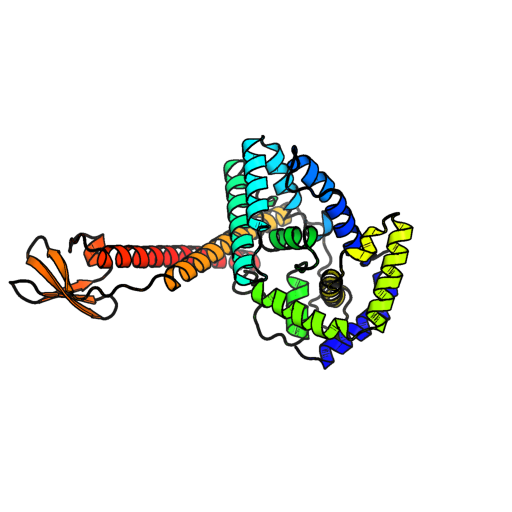18 8.663 20.233 1.00 97.25 205 ALA A C 1
ATOM 1693 O O . ALA A 1 205 ? -20.610 9.236 21.239 1.00 97.25 205 ALA A O 1
ATOM 1694 N N . ARG A 1 206 ? -20.414 7.570 19.746 1.00 97.06 206 ARG A N 1
ATOM 1695 C CA . ARG A 1 206 ? -19.210 7.002 20.365 1.00 97.06 206 ARG A CA 1
ATOM 1696 C C . ARG A 1 206 ? -17.959 7.842 20.088 1.00 97.06 206 ARG A C 1
ATOM 1698 O O . ARG A 1 206 ? -17.088 7.886 20.950 1.00 97.06 206 ARG A O 1
ATOM 1705 N N . LEU A 1 207 ? -17.860 8.499 18.932 1.00 97.50 207 LEU A N 1
ATOM 1706 C CA . LEU A 1 207 ? -16.771 9.438 18.639 1.00 97.50 207 LEU A CA 1
ATOM 1707 C C . LEU A 1 207 ? -16.832 10.671 19.546 1.00 97.50 207 LEU A C 1
ATOM 1709 O O . LEU A 1 207 ? -15.791 11.114 20.015 1.00 97.50 207 LEU A O 1
ATOM 1713 N N . GLU A 1 208 ? -18.027 11.179 19.850 1.00 97.88 208 GLU A N 1
ATOM 1714 C CA . GLU A 1 208 ? -18.212 12.264 20.827 1.00 97.88 208 GLU A CA 1
ATOM 1715 C C . GLU A 1 208 ? -17.784 11.833 22.241 1.00 97.88 208 GLU A C 1
ATOM 1717 O O . GLU A 1 208 ? -17.095 12.570 22.943 1.00 97.88 208 GLU A O 1
ATOM 1722 N N . GLU A 1 209 ? -18.116 10.605 22.657 1.00 96.94 209 GLU A N 1
ATOM 1723 C CA . GLU A 1 209 ? -17.616 10.058 23.926 1.00 96.94 209 GLU A CA 1
ATOM 1724 C C . GLU A 1 209 ? -16.086 9.903 23.932 1.00 96.94 209 GLU A C 1
ATOM 1726 O O . GLU A 1 209 ? -15.432 10.238 24.917 1.00 96.94 209 GLU A O 1
ATOM 1731 N N . GLU A 1 210 ? -15.502 9.407 22.838 1.00 96.06 210 GLU A N 1
ATOM 1732 C CA . GLU A 1 210 ? -14.050 9.269 22.687 1.00 96.06 210 GLU A CA 1
ATOM 1733 C C . GLU A 1 210 ? -13.353 10.639 22.718 1.00 96.06 210 GLU A C 1
ATOM 1735 O O . GLU A 1 210 ? -12.297 10.777 23.339 1.00 96.06 210 GLU A O 1
ATOM 1740 N N . ALA A 1 211 ? -13.952 11.664 22.104 1.00 96.81 211 ALA A N 1
ATOM 1741 C CA . ALA A 1 211 ? -13.468 13.041 22.140 1.00 96.81 211 ALA A CA 1
ATOM 1742 C C . ALA A 1 211 ? -13.397 13.581 23.574 1.00 96.81 211 ALA A C 1
ATOM 1744 O O . ALA A 1 211 ? -12.383 14.164 23.964 1.00 96.81 211 ALA A O 1
ATOM 1745 N N . ASP A 1 212 ? -14.440 13.342 24.374 1.00 96.94 212 ASP A N 1
ATOM 1746 C CA . ASP A 1 212 ? -14.479 13.710 25.791 1.00 96.94 212 ASP A CA 1
ATOM 1747 C C . ASP A 1 212 ? -13.451 12.916 26.624 1.00 96.94 212 ASP A C 1
ATOM 1749 O O . ASP A 1 212 ? -12.785 13.474 27.500 1.00 96.94 212 ASP A O 1
ATOM 1753 N N . GLU A 1 213 ? -13.299 11.612 26.365 1.00 94.75 213 GLU A N 1
ATOM 1754 C CA . GLU A 1 213 ? -12.366 10.727 27.081 1.00 94.75 213 GLU A CA 1
ATOM 1755 C C . GLU A 1 213 ? -10.894 11.078 26.810 1.00 94.75 213 GLU A C 1
ATOM 1757 O O . GLU A 1 213 ? -10.046 10.948 27.701 1.00 94.75 213 GLU A O 1
ATOM 1762 N N . THR A 1 214 ? -10.592 11.523 25.589 1.00 92.62 214 THR A N 1
ATOM 1763 C CA . THR A 1 214 ? -9.229 11.825 25.126 1.00 92.62 214 THR A CA 1
ATOM 1764 C C . THR A 1 214 ? -8.875 13.315 25.158 1.00 92.62 214 THR A C 1
ATOM 1766 O O . THR A 1 214 ? -7.706 13.653 24.956 1.00 92.62 214 THR A O 1
ATOM 1769 N N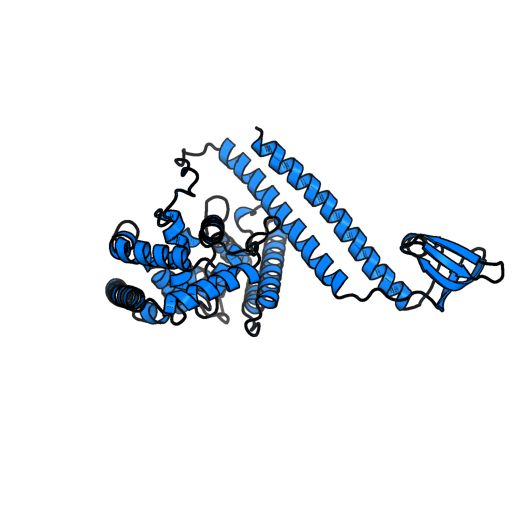 . ASP A 1 215 ? -9.838 14.194 25.469 1.00 95.31 215 ASP A N 1
ATOM 1770 C CA . ASP A 1 215 ? -9.723 15.659 25.347 1.00 95.31 215 ASP A CA 1
ATOM 1771 C C . ASP A 1 215 ? -9.315 16.077 23.918 1.00 95.31 215 ASP A C 1
ATOM 1773 O O . ASP A 1 215 ? -8.432 16.912 23.695 1.00 95.31 215 ASP A O 1
ATOM 1777 N N . ASP A 1 216 ? -9.936 15.433 22.924 1.00 94.69 216 ASP A N 1
ATOM 1778 C CA . ASP A 1 216 ? -9.646 15.604 21.504 1.00 94.69 216 ASP A CA 1
ATOM 1779 C C . ASP A 1 216 ? -10.911 15.677 20.642 1.00 94.69 216 ASP A C 1
ATOM 1781 O O . ASP A 1 216 ? -11.324 14.697 20.030 1.00 94.69 216 ASP A O 1
ATOM 1785 N N . SER A 1 217 ? -11.481 16.874 20.495 1.00 94.81 217 SER A N 1
ATOM 1786 C CA . SER A 1 217 ? -12.654 17.072 19.633 1.00 94.81 217 SER A CA 1
ATOM 1787 C C . SER A 1 217 ? -12.398 16.787 18.150 1.00 94.81 217 SER A C 1
ATOM 1789 O O . SER A 1 217 ? -13.352 16.530 17.419 1.00 94.81 217 SER A O 1
ATOM 1791 N N . SER A 1 218 ? -11.140 16.822 17.683 1.00 94.44 218 SER A N 1
ATOM 1792 C CA . SER A 1 218 ? -10.840 16.616 16.258 1.00 94.44 218 SER A CA 1
ATOM 1793 C C . SER A 1 218 ? -11.109 15.190 15.781 1.00 94.44 218 SER A C 1
ATOM 1795 O O . SER A 1 218 ? -11.369 14.997 14.598 1.00 94.44 218 SER A O 1
ATOM 1797 N N . VAL A 1 219 ? -11.190 14.216 16.697 1.00 95.38 219 VAL A N 1
ATOM 1798 C CA . VAL A 1 219 ? -11.538 12.820 16.385 1.00 95.38 219 VAL A CA 1
ATOM 1799 C C . VAL A 1 219 ? -12.914 12.665 15.720 1.00 95.38 219 VAL A C 1
ATOM 1801 O O . VAL A 1 219 ? -13.136 11.706 14.989 1.00 95.38 219 VAL A O 1
ATOM 1804 N N . THR A 1 220 ? -13.828 13.615 15.935 1.00 95.50 220 THR A N 1
ATOM 1805 C CA . THR A 1 220 ? -15.180 13.599 15.348 1.00 95.50 220 THR A CA 1
ATOM 1806 C C . THR A 1 220 ? -15.203 14.013 13.874 1.00 95.50 220 THR A C 1
ATOM 1808 O O . THR A 1 220 ? -16.171 13.734 13.174 1.00 95.50 220 THR A O 1
ATOM 1811 N N . GLU A 1 221 ? -14.136 14.652 13.382 1.00 93.31 221 GLU A N 1
ATOM 1812 C CA . GLU A 1 221 ? -14.077 15.230 12.033 1.00 93.31 221 GLU A CA 1
ATOM 1813 C C . GLU A 1 221 ? -13.146 14.453 11.086 1.00 93.31 221 GLU A C 1
ATOM 1815 O O . GLU A 1 221 ? -13.172 14.693 9.882 1.00 93.31 221 GLU A O 1
ATOM 1820 N N . VAL A 1 222 ? -12.342 13.503 11.588 1.00 93.31 222 VAL A N 1
ATOM 1821 C CA . VAL A 1 222 ? -11.309 12.816 10.779 1.00 93.31 222 VAL A CA 1
ATOM 1822 C C . VAL A 1 222 ? -11.843 11.814 9.750 1.00 93.31 222 VAL A C 1
ATOM 1824 O O . VAL A 1 222 ? -11.062 11.324 8.938 1.00 93.31 222 VAL A O 1
ATOM 1827 N N . ASP A 1 223 ? -13.133 11.468 9.788 1.00 93.50 223 ASP A N 1
ATOM 1828 C CA . ASP A 1 223 ? -13.731 10.435 8.926 1.00 93.50 223 ASP A CA 1
ATOM 1829 C C . ASP A 1 223 ? -15.044 10.876 8.272 1.00 93.50 223 ASP A C 1
ATOM 1831 O O . ASP A 1 223 ? -16.032 10.142 8.259 1.00 93.50 223 ASP A O 1
ATOM 1835 N N . SER A 1 224 ? -15.069 12.091 7.731 1.00 92.69 224 SER A N 1
ATOM 1836 C CA . SER A 1 224 ? -16.257 12.670 7.089 1.00 92.69 224 SER A CA 1
ATOM 1837 C C . SER A 1 224 ? -16.835 11.798 5.954 1.00 92.69 224 SER A C 1
ATOM 1839 O O . SER A 1 224 ? -18.051 11.765 5.755 1.00 92.69 224 SER A O 1
ATOM 1841 N N . GLU A 1 225 ? -15.983 11.036 5.262 1.00 95.75 225 GLU A N 1
ATOM 1842 C CA . GLU A 1 225 ? -16.345 10.144 4.151 1.00 95.75 225 GLU A CA 1
ATOM 1843 C C . GLU A 1 225 ? -16.533 8.663 4.571 1.00 95.75 225 GLU A C 1
ATOM 1845 O O . GLU A 1 225 ? -16.809 7.802 3.735 1.00 95.75 225 GLU A O 1
ATOM 1850 N N . ASN A 1 226 ? -16.471 8.339 5.872 1.00 97.19 226 ASN A N 1
ATOM 1851 C CA . ASN A 1 226 ? -16.664 6.987 6.437 1.00 97.19 226 ASN A CA 1
ATOM 1852 C C . ASN A 1 226 ? -15.648 5.924 5.963 1.00 97.19 226 ASN A C 1
ATOM 1854 O O . ASN A 1 226 ? -15.945 4.723 5.930 1.00 97.19 226 ASN A O 1
ATOM 1858 N N . HIS A 1 227 ? -14.443 6.333 5.576 1.00 97.94 227 HIS A N 1
ATOM 1859 C CA . HIS A 1 227 ? -13.378 5.446 5.114 1.00 97.94 227 HIS A CA 1
ATOM 1860 C C . HIS A 1 227 ? -12.704 4.682 6.260 1.00 97.94 227 HIS A C 1
ATOM 1862 O O . HIS A 1 227 ? -12.373 3.498 6.102 1.00 97.94 227 HIS A O 1
ATOM 1868 N N . ILE A 1 228 ? -12.546 5.313 7.428 1.00 97.31 228 ILE A N 1
ATOM 1869 C CA . ILE A 1 228 ? -12.085 4.632 8.645 1.00 97.31 228 ILE A CA 1
ATOM 1870 C C . ILE A 1 228 ? -13.164 3.642 9.097 1.00 97.31 228 ILE A C 1
ATOM 1872 O O . ILE A 1 228 ? -12.833 2.491 9.392 1.00 97.31 228 ILE A O 1
ATOM 1876 N N . LEU A 1 229 ? -14.447 4.023 9.051 1.00 98.12 229 LEU A N 1
ATOM 1877 C CA . LEU A 1 229 ? -15.561 3.119 9.363 1.00 98.12 229 LEU A CA 1
ATOM 1878 C C . LEU A 1 229 ? -15.629 1.921 8.408 1.00 98.12 229 LEU A C 1
ATOM 1880 O O . LEU A 1 229 ? -15.804 0.785 8.850 1.00 98.12 229 LEU A O 1
ATOM 1884 N N . ALA A 1 230 ? -15.444 2.138 7.105 1.00 98.38 230 ALA A N 1
ATOM 1885 C CA . ALA A 1 230 ? -15.387 1.060 6.122 1.00 98.38 230 ALA A CA 1
ATOM 1886 C C . ALA A 1 230 ? -14.264 0.061 6.445 1.00 98.38 230 ALA A C 1
ATOM 1888 O O . ALA A 1 230 ? -14.485 -1.155 6.449 1.00 98.38 230 ALA A O 1
ATOM 1889 N N . PHE A 1 231 ? -13.069 0.560 6.778 1.00 97.50 231 PHE A N 1
ATOM 1890 C CA . PHE A 1 231 ? -11.976 -0.291 7.240 1.00 97.50 231 PHE A CA 1
ATOM 1891 C C . PHE A 1 231 ? -12.322 -1.025 8.539 1.00 97.50 231 PHE A C 1
ATOM 1893 O O . PHE A 1 231 ? -12.060 -2.225 8.646 1.00 97.50 231 PHE A O 1
ATOM 1900 N N . ASP A 1 232 ? -12.917 -0.336 9.513 1.00 97.50 232 ASP A N 1
ATOM 1901 C CA . ASP A 1 232 ? -13.286 -0.926 10.795 1.00 97.50 232 ASP A CA 1
ATOM 1902 C C . ASP A 1 232 ? -14.288 -2.071 10.628 1.00 97.50 232 ASP A C 1
ATOM 1904 O O . ASP A 1 232 ? -14.096 -3.143 11.196 1.00 97.50 232 ASP A O 1
ATOM 1908 N N . ILE A 1 233 ? -15.295 -1.903 9.768 1.00 98.06 233 ILE A N 1
ATOM 1909 C CA . ILE A 1 233 ? -16.265 -2.952 9.441 1.00 98.06 233 ILE A CA 1
ATOM 1910 C C . ILE A 1 233 ? -15.566 -4.168 8.823 1.00 98.06 233 ILE A C 1
ATOM 1912 O O . ILE A 1 233 ? -15.804 -5.293 9.269 1.00 98.06 233 ILE A O 1
ATOM 1916 N N . ILE A 1 234 ? -14.674 -3.970 7.845 1.00 97.44 234 ILE A N 1
ATOM 1917 C CA . ILE A 1 234 ? -13.894 -5.057 7.222 1.00 97.44 234 ILE A CA 1
ATOM 1918 C C . ILE A 1 234 ? -13.048 -5.785 8.278 1.00 97.44 234 ILE A C 1
ATOM 1920 O O . ILE A 1 234 ? -13.053 -7.020 8.362 1.00 97.44 234 ILE A O 1
ATOM 1924 N N . TYR A 1 235 ? -12.337 -5.022 9.108 1.00 95.12 235 TYR A N 1
ATOM 1925 C CA . TYR A 1 235 ? -11.471 -5.549 10.154 1.00 95.12 235 TYR A CA 1
ATOM 1926 C C . TYR A 1 235 ? -12.263 -6.341 11.198 1.00 95.12 235 TYR A C 1
ATOM 1928 O O . TYR A 1 235 ? -11.902 -7.477 11.533 1.00 95.12 235 TYR A O 1
ATOM 1936 N N . CYS A 1 236 ? -13.360 -5.765 11.686 1.00 95.25 236 CYS A N 1
ATOM 1937 C CA . CYS A 1 236 ? -14.208 -6.346 12.709 1.00 95.25 236 CYS A CA 1
ATOM 1938 C C . CYS A 1 236 ? -14.948 -7.580 12.195 1.00 95.25 236 CYS A C 1
ATOM 1940 O O . CYS A 1 236 ? -15.040 -8.572 12.922 1.00 95.25 236 CYS A O 1
ATOM 1942 N N . ALA A 1 237 ? -15.400 -7.572 10.937 1.00 95.00 237 ALA A N 1
ATOM 1943 C CA . ALA A 1 237 ? -16.055 -8.719 10.320 1.00 95.00 237 ALA A CA 1
ATOM 1944 C C . ALA A 1 237 ? -15.182 -9.975 10.385 1.00 95.00 237 ALA A C 1
ATOM 1946 O O . ALA A 1 237 ? -15.642 -11.039 10.814 1.00 95.00 237 ALA A O 1
ATOM 1947 N N . HIS A 1 238 ? -13.897 -9.826 10.061 1.00 92.56 238 HIS A N 1
ATOM 1948 C CA . HIS A 1 238 ? -12.920 -10.901 10.159 1.00 92.56 238 HIS A CA 1
ATOM 1949 C C . HIS A 1 238 ? -12.533 -11.232 11.607 1.00 92.56 238 HIS A C 1
ATOM 1951 O O . HIS A 1 238 ? -12.551 -12.397 12.012 1.00 92.56 238 HIS A O 1
ATOM 1957 N N . ASN A 1 239 ? -12.167 -10.231 12.409 1.00 90.12 239 ASN A N 1
ATOM 1958 C CA . ASN A 1 239 ? -11.562 -10.479 13.717 1.00 90.12 239 ASN A CA 1
ATOM 1959 C C . ASN A 1 239 ? -12.552 -10.909 14.803 1.00 90.12 239 ASN A C 1
ATOM 1961 O O . ASN A 1 239 ? -12.128 -11.603 15.738 1.00 90.12 239 ASN A O 1
ATOM 1965 N N . TYR A 1 240 ? -13.833 -10.563 14.642 1.00 91.12 240 TYR A N 1
ATOM 1966 C CA . TYR A 1 240 ? -14.921 -10.823 15.590 1.00 91.12 240 TYR A CA 1
ATOM 1967 C C . TYR A 1 240 ? -16.018 -11.746 15.054 1.00 91.12 240 TYR A C 1
ATOM 1969 O O . TYR A 1 240 ? -17.077 -11.859 15.682 1.00 91.12 240 TYR A O 1
ATOM 1977 N N . GLU A 1 241 ? -15.742 -12.437 13.943 1.00 88.06 241 GLU A N 1
ATOM 1978 C CA . GLU A 1 241 ? -16.616 -13.458 13.356 1.00 88.06 241 GLU A CA 1
ATOM 1979 C C . GLU A 1 241 ? -18.031 -12.901 13.099 1.00 88.06 241 GLU A C 1
ATOM 1981 O O . GLU A 1 241 ? -19.017 -13.376 13.668 1.00 88.06 241 GLU A O 1
ATOM 1986 N N . LEU A 1 242 ? -18.131 -11.834 12.292 1.00 92.00 242 LEU A N 1
ATOM 1987 C CA . LEU A 1 242 ? -19.422 -11.217 11.925 1.00 92.00 242 LEU A CA 1
ATOM 1988 C C . LEU A 1 242 ? -20.028 -11.802 10.636 1.00 92.00 242 LEU A C 1
ATOM 1990 O O . LEU A 1 242 ? -21.051 -11.313 10.165 1.00 92.00 242 LEU A O 1
ATOM 1994 N N . TYR A 1 243 ? -19.407 -12.837 10.072 1.00 88.06 243 TYR A N 1
ATOM 1995 C CA . TYR A 1 243 ? -19.913 -13.588 8.922 1.00 88.06 243 TYR A CA 1
ATOM 1996 C C . TYR A 1 243 ? -20.889 -14.695 9.369 1.00 88.06 243 TYR A C 1
ATOM 1998 O O . TYR A 1 243 ? -20.652 -15.346 10.387 1.00 88.06 243 TYR A O 1
ATOM 2006 N N . ASP A 1 244 ? -21.948 -14.953 8.590 1.00 70.25 244 ASP A N 1
ATOM 2007 C CA . ASP A 1 244 ? -22.958 -15.997 8.878 1.00 70.25 244 ASP A CA 1
ATOM 2008 C C . ASP A 1 244 ? -22.381 -17.426 8.883 1.00 70.25 244 ASP A C 1
ATOM 2010 O O . ASP A 1 244 ? -22.799 -18.290 9.658 1.00 70.25 244 ASP A O 1
ATOM 2014 N N . GLU A 1 245 ? -21.417 -17.689 8.000 1.00 61.28 245 GLU A N 1
ATOM 2015 C CA . GLU A 1 245 ? -20.751 -18.979 7.844 1.00 61.28 245 GLU A CA 1
ATOM 2016 C C . GLU A 1 245 ? -19.271 -18.815 8.191 1.00 61.28 245 GLU A C 1
ATOM 2018 O O . GLU A 1 245 ? -18.624 -17.858 7.767 1.00 61.28 245 GLU A O 1
ATOM 2023 N N . ARG A 1 246 ? -18.716 -19.744 8.983 1.00 50.66 246 ARG A N 1
ATOM 2024 C CA . ARG A 1 246 ? -17.293 -19.745 9.357 1.00 50.66 246 ARG A CA 1
ATOM 2025 C C . ARG A 1 246 ? -16.409 -19.843 8.108 1.00 50.66 246 ARG A C 1
ATOM 2027 O O . ARG A 1 246 ? -16.031 -20.939 7.708 1.00 50.66 246 ARG A O 1
ATOM 2034 N N . THR A 1 247 ? -16.001 -18.709 7.557 1.00 48.41 247 THR A N 1
ATOM 2035 C CA . THR A 1 247 ? -14.875 -18.613 6.615 1.00 48.41 247 THR A CA 1
ATOM 2036 C C . THR A 1 247 ? -13.527 -18.535 7.340 1.00 48.41 247 THR A C 1
ATOM 2038 O O . THR A 1 247 ? -12.472 -18.558 6.715 1.00 48.41 247 THR A O 1
ATOM 2041 N N . ALA A 1 248 ? -13.514 -18.509 8.676 1.00 45.19 248 ALA A N 1
ATOM 2042 C CA . ALA A 1 248 ? -12.277 -18.430 9.438 1.00 45.19 248 ALA A CA 1
ATOM 2043 C C . ALA A 1 248 ? -11.599 -19.804 9.572 1.00 45.19 248 ALA A C 1
ATOM 2045 O O . ALA A 1 248 ? -12.017 -20.667 10.354 1.00 45.19 248 ALA A O 1
ATOM 2046 N N . ALA A 1 249 ? -10.479 -19.976 8.865 1.00 47.75 249 ALA A N 1
ATOM 2047 C CA . ALA A 1 249 ? -9.454 -20.920 9.287 1.00 47.75 249 ALA A CA 1
ATOM 2048 C C . ALA A 1 249 ? -9.095 -20.638 10.766 1.00 47.75 249 ALA A C 1
ATOM 2050 O O . ALA A 1 249 ? -9.004 -19.478 11.174 1.00 47.75 249 ALA A O 1
ATOM 2051 N N . PRO A 1 250 ? -8.912 -21.670 11.606 1.00 42.09 250 PRO A N 1
ATOM 2052 C CA . PRO A 1 250 ? -8.732 -21.479 13.040 1.00 42.09 250 PRO A CA 1
ATOM 2053 C C . PRO A 1 250 ? -7.517 -20.590 13.338 1.00 42.09 250 PRO A C 1
ATOM 2055 O O . PRO A 1 250 ? -6.402 -20.904 12.912 1.00 42.09 250 PRO A O 1
ATOM 2058 N N . LYS A 1 251 ? -7.712 -19.523 14.134 1.00 44.53 251 LYS A N 1
ATOM 2059 C CA . LYS A 1 251 ? -6.618 -18.692 14.666 1.00 44.53 251 LYS A CA 1
ATOM 2060 C C . LYS A 1 251 ? -5.622 -19.606 15.396 1.00 44.53 251 LYS A C 1
ATOM 2062 O O . LYS A 1 251 ? -5.910 -20.133 16.4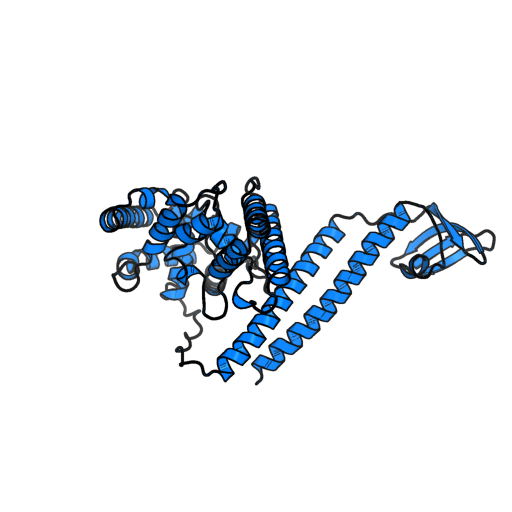75 1.00 44.53 251 LYS A O 1
ATOM 2067 N N . LYS A 1 252 ? -4.440 -19.836 14.807 1.00 45.28 252 LYS A N 1
ATOM 2068 C CA . LYS A 1 252 ? -3.368 -20.616 15.448 1.00 45.28 252 LYS A CA 1
ATOM 2069 C C . LYS A 1 252 ? -2.985 -19.913 16.754 1.00 45.28 252 LYS A C 1
ATOM 2071 O O . LYS A 1 252 ? -2.560 -18.760 16.739 1.00 45.28 252 LYS A O 1
ATOM 2076 N N . ARG A 1 253 ? -3.103 -20.604 17.898 1.00 43.47 253 ARG A N 1
ATOM 2077 C CA . ARG A 1 253 ? -2.583 -20.099 19.184 1.00 43.47 253 ARG A CA 1
ATOM 2078 C C . ARG A 1 253 ? -1.102 -19.750 19.009 1.00 43.47 253 ARG A C 1
ATOM 2080 O O . ARG A 1 253 ? -0.302 -20.635 18.706 1.00 43.47 253 ARG A O 1
ATOM 2087 N N . ARG A 1 254 ? -0.741 -18.479 19.229 1.00 46.91 254 ARG A N 1
ATOM 2088 C CA . ARG A 1 254 ? 0.652 -18.006 19.236 1.00 46.91 254 ARG A CA 1
ATOM 2089 C C . ARG A 1 254 ? 1.435 -18.765 20.311 1.00 46.91 254 ARG A C 1
ATOM 2091 O O . ARG A 1 254 ? 1.332 -18.478 21.502 1.00 46.91 254 ARG A O 1
ATOM 2098 N N . ARG A 1 255 ? 2.206 -19.769 19.894 1.00 60.62 255 ARG A N 1
ATOM 2099 C CA . ARG A 1 255 ? 3.226 -20.406 20.732 1.00 60.62 255 ARG A CA 1
ATOM 2100 C C . ARG A 1 255 ? 4.438 -19.474 20.790 1.00 60.62 255 ARG A C 1
ATOM 2102 O O . ARG A 1 255 ? 4.736 -18.784 19.820 1.00 60.62 255 ARG A O 1
ATOM 2109 N N . LYS A 1 256 ? 5.131 -19.445 21.931 1.00 58.75 256 LYS A N 1
ATOM 2110 C CA . LYS A 1 256 ? 6.378 -18.684 22.087 1.00 58.75 256 LYS A CA 1
ATOM 2111 C C . LYS A 1 256 ? 7.394 -19.206 21.059 1.00 58.75 256 LYS A C 1
ATOM 2113 O O . LYS A 1 256 ? 7.739 -20.388 21.124 1.00 58.75 256 LYS A O 1
ATOM 2118 N N . LYS A 1 257 ? 7.787 -18.361 20.099 1.00 68.00 257 LYS A N 1
ATOM 2119 C CA . LYS A 1 257 ? 8.720 -18.717 19.020 1.00 68.00 257 LYS A CA 1
ATOM 2120 C C . LYS A 1 257 ? 10.106 -19.003 19.602 1.00 68.00 257 LYS A C 1
ATOM 2122 O O . LYS A 1 257 ? 10.536 -18.341 20.547 1.00 68.00 257 LYS A O 1
ATOM 2127 N N . SER A 1 258 ? 10.770 -20.032 19.089 1.00 80.38 258 SER A N 1
ATOM 2128 C CA . SER A 1 258 ? 12.186 -20.281 19.353 1.00 80.38 258 SER A CA 1
ATOM 2129 C C . SER A 1 258 ? 13.059 -19.417 18.436 1.00 80.38 258 SER A C 1
ATOM 2131 O O . SER A 1 258 ? 12.595 -18.931 17.409 1.00 80.38 258 SER A O 1
ATOM 2133 N N . ALA A 1 259 ? 14.347 -19.276 18.757 1.00 80.88 259 ALA A N 1
ATOM 2134 C CA . ALA A 1 259 ? 15.295 -18.569 17.889 1.00 80.88 259 ALA A CA 1
ATOM 2135 C C . ALA A 1 259 ? 15.425 -19.210 16.490 1.00 80.88 259 ALA A C 1
ATOM 2137 O O . ALA A 1 259 ? 15.732 -18.522 15.521 1.00 80.88 259 ALA A O 1
ATOM 2138 N N . ALA A 1 260 ? 15.186 -20.523 16.377 1.00 83.31 260 ALA A N 1
ATOM 2139 C CA . ALA A 1 260 ? 15.169 -21.220 15.094 1.00 83.31 260 ALA A CA 1
ATOM 2140 C C . ALA A 1 260 ? 13.912 -20.878 14.277 1.00 83.31 260 ALA A C 1
ATOM 2142 O O . ALA A 1 260 ? 14.021 -20.657 13.074 1.00 83.31 260 ALA A O 1
ATOM 2143 N N . ASP A 1 261 ? 12.750 -20.768 14.933 1.00 79.88 261 ASP A N 1
ATOM 2144 C CA . ASP A 1 261 ? 11.507 -20.332 14.281 1.00 79.88 261 ASP A CA 1
ATOM 2145 C C . ASP A 1 261 ? 11.657 -18.895 13.758 1.00 79.88 261 ASP A C 1
ATOM 2147 O O . ASP A 1 261 ? 11.342 -18.617 12.609 1.00 79.88 261 ASP A O 1
ATOM 2151 N N . GLU A 1 262 ? 12.241 -17.998 14.560 1.00 77.75 262 GLU A N 1
ATOM 2152 C CA . GLU A 1 262 ? 12.509 -16.614 14.144 1.00 77.75 262 GLU A CA 1
ATOM 2153 C C . GLU A 1 262 ? 13.497 -16.516 12.972 1.00 77.75 262 GLU A C 1
ATOM 2155 O O . GLU A 1 262 ? 13.373 -15.623 12.132 1.00 77.75 262 GLU A O 1
ATOM 2160 N N . ALA A 1 263 ? 14.486 -17.412 12.901 1.00 83.50 263 ALA A N 1
ATOM 2161 C CA . ALA A 1 263 ? 15.418 -17.471 11.778 1.00 83.50 263 ALA A CA 1
ATOM 2162 C C . ALA A 1 263 ? 14.733 -17.960 10.491 1.00 83.50 263 ALA A C 1
ATOM 2164 O O . ALA A 1 263 ? 14.977 -17.384 9.432 1.00 83.50 263 ALA A O 1
ATOM 2165 N N . LYS A 1 264 ? 13.849 -18.963 10.591 1.00 84.25 264 LYS A N 1
ATOM 2166 C CA . LYS A 1 264 ? 13.045 -19.454 9.462 1.00 84.25 264 LYS A CA 1
ATOM 2167 C C . LYS A 1 264 ? 12.084 -18.373 8.962 1.00 84.25 264 LYS A C 1
ATOM 2169 O O . LYS A 1 264 ? 12.086 -18.070 7.775 1.00 84.25 264 LYS A O 1
ATOM 2174 N N . ASP A 1 265 ? 11.354 -17.726 9.871 1.00 79.44 265 ASP A N 1
ATOM 2175 C CA . ASP A 1 265 ? 10.446 -16.619 9.543 1.00 79.44 265 ASP A CA 1
ATOM 2176 C C . ASP A 1 265 ? 11.190 -15.455 8.870 1.00 79.44 265 ASP A C 1
ATOM 2178 O O . ASP A 1 265 ? 10.676 -14.816 7.955 1.00 79.44 265 ASP A O 1
ATOM 2182 N N . ARG A 1 266 ? 12.421 -15.168 9.315 1.00 80.75 266 ARG A N 1
ATOM 2183 C CA . ARG A 1 266 ? 13.287 -14.146 8.714 1.00 80.75 266 ARG A CA 1
ATOM 2184 C C . ARG A 1 266 ? 13.659 -14.486 7.276 1.00 80.75 266 ARG A C 1
ATOM 2186 O O . ARG A 1 266 ? 13.606 -13.606 6.424 1.00 80.75 266 ARG A O 1
ATOM 2193 N N . GLU A 1 267 ? 14.082 -15.719 7.023 1.00 86.69 267 GLU A N 1
ATOM 2194 C CA . GLU A 1 267 ? 14.435 -16.178 5.678 1.00 86.69 267 GLU A CA 1
ATOM 2195 C C . GLU A 1 267 ? 13.210 -16.157 4.754 1.00 86.69 267 GLU A C 1
ATOM 2197 O O . GLU A 1 267 ? 13.277 -15.599 3.661 1.00 86.69 267 GLU A O 1
ATOM 2202 N N . GLU A 1 268 ? 12.064 -16.643 5.229 1.00 86.50 268 GLU A N 1
ATOM 2203 C CA . GLU A 1 268 ? 10.811 -16.634 4.472 1.00 86.50 268 GLU A CA 1
ATOM 2204 C C . GLU A 1 268 ? 10.344 -15.205 4.149 1.00 86.50 268 GLU A C 1
ATOM 2206 O O . GLU A 1 268 ? 10.009 -14.899 3.004 1.00 86.50 268 GLU A O 1
ATOM 2211 N N . ALA A 1 269 ? 10.380 -14.295 5.129 1.00 81.56 269 ALA A N 1
ATOM 2212 C CA . ALA A 1 269 ? 10.009 -12.896 4.929 1.00 81.56 269 ALA A CA 1
ATOM 2213 C C . ALA A 1 269 ? 10.934 -12.186 3.926 1.00 81.56 269 ALA A C 1
ATOM 2215 O O . ALA A 1 269 ? 10.467 -11.395 3.104 1.00 81.56 269 ALA A O 1
ATOM 2216 N N . LEU A 1 270 ? 12.237 -12.490 3.952 1.00 84.75 270 LEU A N 1
ATOM 2217 C CA . LEU A 1 270 ? 13.205 -11.977 2.982 1.00 84.75 270 LEU A CA 1
ATOM 2218 C C . LEU A 1 270 ? 12.904 -12.464 1.561 1.00 84.75 270 LEU A C 1
ATOM 2220 O O . LEU A 1 270 ? 12.902 -11.652 0.634 1.00 84.75 270 LEU A O 1
ATOM 2224 N N . LEU A 1 271 ? 12.614 -13.756 1.390 1.00 89.69 271 LEU A N 1
ATOM 2225 C CA . LEU A 1 271 ? 12.267 -14.330 0.090 1.00 89.69 271 LEU A CA 1
ATOM 2226 C C . LEU A 1 271 ? 10.950 -13.756 -0.443 1.00 89.69 271 LEU A C 1
ATOM 2228 O O . LEU A 1 271 ? 10.894 -13.322 -1.592 1.00 89.69 271 LEU A O 1
ATOM 2232 N N . LYS A 1 272 ? 9.912 -13.653 0.397 1.00 87.31 272 LYS A N 1
ATOM 2233 C CA . LYS A 1 272 ? 8.628 -13.031 0.026 1.00 87.31 272 LYS A CA 1
ATOM 2234 C C . LYS A 1 272 ? 8.797 -11.560 -0.361 1.00 87.31 272 LYS A C 1
ATOM 2236 O O . LYS A 1 272 ? 8.212 -11.104 -1.343 1.00 87.31 272 LYS A O 1
ATOM 2241 N N . MET A 1 273 ? 9.645 -10.817 0.352 1.00 83.88 273 MET A N 1
ATOM 2242 C CA . MET A 1 273 ? 9.994 -9.439 -0.006 1.00 83.88 273 MET A CA 1
ATOM 2243 C C . MET A 1 273 ? 10.697 -9.367 -1.373 1.00 83.88 273 MET A C 1
ATOM 2245 O O . MET A 1 273 ? 10.352 -8.517 -2.200 1.00 83.88 273 MET A O 1
ATOM 2249 N N . GLN A 1 274 ? 11.669 -10.247 -1.636 1.00 87.88 274 GLN A N 1
ATOM 2250 C CA . GLN A 1 274 ? 12.358 -10.325 -2.930 1.00 87.88 274 GLN A CA 1
ATOM 2251 C C . GLN A 1 274 ? 11.393 -10.679 -4.062 1.00 87.88 274 GLN A C 1
ATOM 2253 O O . GLN A 1 274 ? 11.421 -10.028 -5.106 1.00 87.88 274 GLN A O 1
ATOM 2258 N N . LEU A 1 275 ? 10.489 -11.628 -3.824 1.00 90.75 275 LEU A N 1
ATOM 2259 C CA . LEU A 1 275 ? 9.465 -12.047 -4.772 1.00 90.75 275 LEU A CA 1
ATOM 2260 C C . LEU A 1 275 ? 8.527 -10.887 -5.128 1.00 90.75 275 LEU A C 1
ATOM 2262 O O . LEU A 1 275 ? 8.362 -10.569 -6.304 1.00 90.75 275 LEU A O 1
ATOM 2266 N N . ARG A 1 276 ? 7.994 -10.174 -4.125 1.00 88.44 276 ARG A N 1
ATOM 2267 C CA . ARG A 1 276 ? 7.149 -8.982 -4.334 1.00 88.44 276 ARG A CA 1
ATOM 2268 C C . ARG A 1 276 ? 7.886 -7.888 -5.114 1.00 88.44 276 ARG A C 1
ATOM 2270 O O . ARG A 1 276 ? 7.320 -7.281 -6.025 1.00 88.44 276 ARG A O 1
ATOM 2277 N N . SER A 1 277 ? 9.162 -7.656 -4.802 1.00 86.81 277 SER A N 1
ATOM 2278 C CA . SER A 1 277 ? 10.020 -6.715 -5.537 1.00 86.81 277 SER A CA 1
ATOM 2279 C C . SER A 1 277 ? 10.218 -7.141 -6.997 1.00 86.81 277 SER A C 1
ATOM 2281 O O . SER A 1 277 ? 10.073 -6.319 -7.904 1.00 86.81 277 SER A O 1
ATOM 2283 N N . CYS A 1 278 ? 10.492 -8.426 -7.237 1.00 91.62 278 CYS A N 1
ATOM 2284 C CA . CYS A 1 278 ? 10.651 -9.001 -8.570 1.00 91.62 278 CYS A CA 1
ATOM 2285 C C . CYS A 1 278 ? 9.366 -8.845 -9.400 1.00 91.62 278 CYS A C 1
ATOM 2287 O O . CYS A 1 278 ? 9.387 -8.221 -10.462 1.00 91.62 278 CYS A O 1
ATOM 2289 N N . ARG A 1 279 ? 8.221 -9.274 -8.857 1.00 93.44 279 ARG A N 1
ATOM 2290 C CA . ARG A 1 279 ? 6.900 -9.147 -9.494 1.00 93.44 279 ARG A CA 1
ATOM 2291 C C . ARG A 1 279 ? 6.518 -7.698 -9.785 1.00 93.44 279 ARG A C 1
ATOM 2293 O O . ARG A 1 279 ? 6.030 -7.386 -10.869 1.00 93.44 279 ARG A O 1
ATOM 2300 N N . THR A 1 280 ? 6.819 -6.776 -8.867 1.00 89.06 280 THR A N 1
ATOM 2301 C CA . THR A 1 280 ? 6.596 -5.335 -9.084 1.00 89.06 280 THR A CA 1
ATOM 2302 C C . THR A 1 280 ? 7.424 -4.809 -10.261 1.00 89.06 280 THR A C 1
ATOM 2304 O O . THR A 1 280 ? 6.929 -4.007 -11.056 1.00 89.06 280 THR A O 1
ATOM 2307 N N . LYS A 1 281 ? 8.679 -5.256 -10.415 1.00 90.88 281 LYS A N 1
ATOM 2308 C CA . LYS A 1 281 ? 9.516 -4.887 -11.569 1.00 90.88 281 LYS A CA 1
ATOM 2309 C C . LYS A 1 281 ? 8.960 -5.457 -12.872 1.00 90.88 281 LYS A C 1
ATOM 2311 O O . LYS A 1 281 ? 8.892 -4.710 -13.845 1.00 90.88 281 LYS A O 1
ATOM 2316 N N . ILE A 1 282 ? 8.535 -6.724 -12.879 1.00 93.06 282 ILE A N 1
ATOM 2317 C CA . ILE A 1 282 ? 7.899 -7.370 -14.039 1.00 93.06 282 ILE A CA 1
ATOM 2318 C C . ILE A 1 282 ? 6.685 -6.552 -14.483 1.00 93.06 282 ILE A C 1
ATOM 2320 O O . ILE A 1 282 ? 6.680 -6.042 -15.602 1.00 93.06 282 ILE A O 1
ATOM 2324 N N . ARG A 1 283 ? 5.735 -6.299 -13.572 1.00 91.62 283 ARG A N 1
ATOM 2325 C CA . ARG A 1 283 ? 4.522 -5.513 -13.853 1.00 91.62 283 ARG A CA 1
ATOM 2326 C C . ARG A 1 283 ? 4.840 -4.129 -14.424 1.00 91.62 283 ARG A C 1
ATOM 2328 O O . ARG A 1 283 ? 4.211 -3.681 -15.380 1.00 91.62 283 ARG A O 1
ATOM 2335 N N . ASN A 1 284 ? 5.828 -3.434 -13.859 1.00 89.44 284 ASN A N 1
ATOM 2336 C CA . ASN A 1 284 ? 6.226 -2.107 -14.332 1.00 89.44 284 ASN A CA 1
ATOM 2337 C C . ASN A 1 284 ? 6.876 -2.138 -15.723 1.00 89.44 284 ASN A C 1
ATOM 2339 O O . ASN A 1 284 ? 6.607 -1.265 -16.552 1.00 89.44 284 ASN A O 1
ATOM 2343 N N . LEU A 1 285 ? 7.707 -3.143 -16.005 1.00 91.88 285 LEU A N 1
ATOM 2344 C CA . LEU A 1 285 ? 8.296 -3.335 -17.329 1.00 91.88 285 LEU A CA 1
ATOM 2345 C C . LEU A 1 285 ? 7.242 -3.729 -18.366 1.00 91.88 285 LEU A C 1
ATOM 2347 O O . LEU A 1 285 ? 7.306 -3.246 -19.494 1.00 91.88 285 LEU A O 1
ATOM 2351 N N . GLU A 1 286 ? 6.252 -4.539 -17.997 1.00 91.25 286 GLU A N 1
ATOM 2352 C CA . GLU A 1 286 ? 5.126 -4.901 -18.862 1.00 91.25 286 GLU A CA 1
ATOM 2353 C C . GLU A 1 286 ? 4.254 -3.690 -19.195 1.00 91.25 286 GLU A C 1
ATOM 2355 O O . GLU A 1 286 ? 3.988 -3.447 -20.372 1.00 91.25 286 GLU A O 1
ATOM 2360 N N . LYS A 1 287 ? 3.899 -2.866 -18.199 1.00 88.38 287 LYS A N 1
ATOM 2361 C CA . LYS A 1 287 ? 3.200 -1.587 -18.422 1.00 88.38 287 LYS A CA 1
ATOM 2362 C C . LYS A 1 287 ? 3.987 -0.678 -19.367 1.00 88.38 287 LYS A C 1
ATOM 2364 O O . LYS A 1 287 ? 3.428 -0.144 -20.324 1.00 88.38 287 LYS A O 1
ATOM 2369 N N . LYS A 1 288 ? 5.298 -0.536 -19.137 1.00 88.75 288 LYS A N 1
ATOM 2370 C CA . LYS A 1 288 ? 6.188 0.243 -20.011 1.00 88.75 288 LYS A CA 1
ATOM 2371 C C . LYS A 1 288 ? 6.245 -0.332 -21.426 1.00 88.75 288 LYS A C 1
ATOM 2373 O O . LYS A 1 288 ? 6.260 0.420 -22.389 1.00 88.75 288 LYS A O 1
ATOM 2378 N N . LYS A 1 289 ? 6.279 -1.656 -21.568 1.00 88.12 289 LYS A N 1
ATOM 2379 C CA . LYS A 1 289 ? 6.275 -2.323 -22.872 1.00 88.12 289 LYS A CA 1
ATOM 2380 C C . LYS A 1 289 ? 4.953 -2.105 -23.607 1.00 88.12 289 LYS A C 1
ATOM 2382 O O . LYS A 1 289 ? 4.983 -1.880 -24.809 1.00 88.12 289 LYS A O 1
ATOM 2387 N N . LEU A 1 290 ? 3.821 -2.138 -22.903 1.00 86.94 290 LEU A N 1
ATOM 2388 C CA . LEU A 1 290 ? 2.488 -1.942 -23.479 1.00 86.94 290 LEU A CA 1
ATOM 2389 C C . LEU A 1 290 ? 2.266 -0.505 -23.972 1.00 86.94 290 LEU A C 1
ATOM 2391 O O . LEU A 1 290 ? 1.627 -0.304 -25.002 1.00 86.94 290 LEU A O 1
ATOM 2395 N N . SER A 1 291 ? 2.809 0.493 -23.268 1.00 85.25 291 SER A N 1
ATOM 2396 C CA . SER A 1 291 ? 2.735 1.894 -23.702 1.00 85.25 291 SER A CA 1
ATOM 2397 C C . SER A 1 291 ? 3.658 2.211 -24.884 1.00 85.25 291 SER A C 1
ATOM 2399 O O . SER A 1 291 ? 3.464 3.215 -25.573 1.00 85.25 291 SER A O 1
ATOM 2401 N N . MET A 1 292 ? 4.642 1.352 -25.164 1.00 84.94 292 MET A N 1
ATOM 2402 C CA . MET A 1 292 ? 5.499 1.461 -26.338 1.00 84.94 292 MET A CA 1
ATOM 2403 C C . MET A 1 292 ? 4.834 0.805 -27.551 1.00 84.94 292 MET A C 1
ATOM 2405 O O . MET A 1 292 ? 4.562 -0.392 -27.575 1.00 84.94 292 MET A O 1
ATOM 2409 N N . LYS A 1 293 ? 4.623 1.582 -28.614 1.00 77.94 293 LYS A N 1
ATOM 2410 C CA . LYS A 1 293 ? 4.159 1.038 -29.893 1.00 77.94 293 LYS A CA 1
ATOM 2411 C C . LYS A 1 293 ? 5.293 0.253 -30.552 1.00 77.94 293 LYS A C 1
ATOM 2413 O O . LYS A 1 293 ? 6.371 0.807 -30.764 1.00 77.94 293 LYS A O 1
ATOM 2418 N N . GLU A 1 294 ? 5.051 -1.007 -30.917 1.00 79.56 294 GLU A N 1
ATOM 2419 C CA . GLU A 1 294 ? 6.014 -1.738 -31.744 1.00 79.56 294 GLU A CA 1
ATOM 2420 C C . GLU A 1 294 ? 6.160 -1.039 -33.107 1.00 79.56 294 GLU A C 1
ATOM 2422 O O . GLU A 1 294 ? 5.159 -0.852 -33.810 1.00 79.56 294 GLU A O 1
ATOM 2427 N N . PRO A 1 295 ? 7.379 -0.632 -33.496 1.00 85.06 295 PRO A N 1
ATOM 2428 C CA . PRO A 1 295 ? 7.590 0.064 -34.754 1.00 85.06 295 PRO A CA 1
ATOM 2429 C C . PRO A 1 295 ? 7.484 -0.903 -35.939 1.00 85.06 295 PRO A C 1
ATOM 2431 O O . PRO A 1 295 ? 7.924 -2.057 -35.869 1.00 85.06 295 PRO A O 1
ATOM 2434 N N . ASP A 1 296 ? 6.932 -0.414 -37.052 1.00 88.38 296 ASP A N 1
ATOM 2435 C CA . ASP A 1 296 ? 7.039 -1.111 -38.332 1.00 88.38 296 ASP A CA 1
ATOM 2436 C C . ASP A 1 296 ? 8.470 -0.959 -38.851 1.00 88.38 296 ASP A C 1
ATOM 2438 O O . ASP A 1 296 ? 8.992 0.148 -38.983 1.00 88.38 296 ASP A O 1
ATOM 2442 N N . LEU A 1 297 ? 9.116 -2.094 -39.100 1.00 90.06 297 LEU A N 1
ATOM 2443 C CA . LEU A 1 297 ? 10.484 -2.145 -39.606 1.00 90.06 297 LEU A CA 1
ATOM 2444 C C . LEU A 1 297 ? 10.527 -2.212 -41.136 1.00 90.06 297 LEU A C 1
ATOM 2446 O O . LEU A 1 297 ? 11.611 -2.187 -41.712 1.00 90.06 297 LEU A O 1
ATOM 2450 N N . THR A 1 298 ? 9.380 -2.317 -41.806 1.00 92.12 298 THR A N 1
ATOM 2451 C CA . THR A 1 298 ? 9.297 -2.359 -43.267 1.00 92.12 298 THR A CA 1
ATOM 2452 C C . THR A 1 298 ? 9.786 -1.037 -43.867 1.00 92.12 298 THR A C 1
ATOM 2454 O O . THR A 1 298 ? 9.439 0.041 -43.397 1.00 92.12 298 THR A O 1
ATOM 2457 N N . GLY A 1 299 ? 10.632 -1.113 -44.894 1.00 91.50 299 GLY A N 1
ATOM 2458 C CA . GLY A 1 299 ? 11.270 0.041 -45.533 1.00 91.50 299 GLY A CA 1
ATOM 2459 C C . GLY A 1 299 ? 12.518 0.563 -44.813 1.00 91.50 299 GLY A C 1
ATOM 2460 O O . GLY A 1 299 ? 13.156 1.496 -45.299 1.00 91.50 299 GLY A O 1
ATOM 2461 N N . VAL A 1 300 ? 12.911 -0.018 -43.671 1.00 94.31 300 VAL A N 1
AT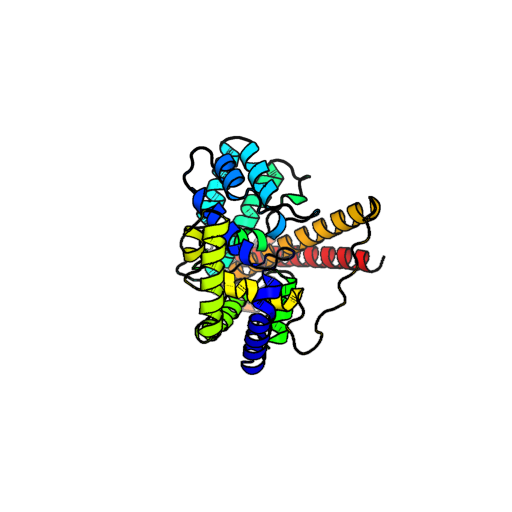OM 2462 C CA . VAL A 1 300 ? 14.122 0.415 -42.960 1.00 94.31 300 VAL A CA 1
ATOM 2463 C C . VAL A 1 300 ? 15.377 0.006 -43.748 1.00 94.31 300 VAL A C 1
ATOM 2465 O O . VAL A 1 300 ? 15.561 -1.185 -44.036 1.00 94.31 300 VAL A O 1
ATOM 2468 N N . PRO A 1 301 ? 16.280 0.954 -44.069 1.00 94.50 301 PRO A N 1
ATOM 2469 C CA . PRO A 1 301 ? 17.550 0.645 -44.707 1.00 94.50 301 PRO A CA 1
ATOM 2470 C C . PRO A 1 301 ? 18.515 0.013 -43.701 1.00 94.50 301 PRO A C 1
ATOM 2472 O O . PRO A 1 301 ? 18.658 0.474 -42.564 1.00 94.50 301 PRO A O 1
ATOM 2475 N N . VAL A 1 302 ? 19.208 -1.038 -44.128 1.00 95.50 302 VAL A N 1
ATOM 2476 C CA . VAL A 1 302 ? 20.167 -1.793 -43.316 1.00 95.50 302 VAL A CA 1
ATOM 2477 C C . VAL A 1 302 ? 21.427 -2.111 -44.114 1.00 95.50 302 VAL A C 1
ATOM 2479 O O . VAL A 1 302 ? 21.399 -2.250 -45.334 1.00 95.50 302 VAL A O 1
ATOM 2482 N N . ARG A 1 303 ? 22.549 -2.290 -43.419 1.00 95.38 303 ARG A N 1
ATOM 2483 C CA . ARG A 1 303 ? 23.821 -2.715 -44.010 1.00 95.38 303 ARG A CA 1
ATOM 2484 C C . ARG A 1 303 ? 24.276 -4.040 -43.419 1.00 95.38 303 ARG A C 1
ATOM 2486 O O . ARG A 1 303 ? 24.366 -4.178 -42.202 1.00 95.38 303 ARG A O 1
ATOM 2493 N N . HIS A 1 304 ? 24.630 -4.985 -44.284 1.00 95.81 304 HIS A N 1
ATOM 2494 C CA . HIS A 1 304 ? 25.226 -6.267 -43.913 1.00 95.81 304 HIS A CA 1
ATOM 2495 C C . HIS A 1 304 ? 26.676 -6.345 -44.404 1.00 95.81 304 HIS A C 1
ATOM 2497 O O . HIS A 1 304 ? 26.974 -5.988 -45.543 1.00 95.81 304 HIS A O 1
ATOM 2503 N N . SER A 1 305 ? 27.581 -6.893 -43.588 1.00 91.88 305 SER A N 1
ATOM 2504 C CA . SER A 1 305 ? 29.024 -6.963 -43.895 1.00 91.88 305 SER A CA 1
ATOM 2505 C C . SER A 1 305 ? 29.350 -7.664 -45.222 1.00 91.88 305 SER A C 1
ATOM 2507 O O . SER A 1 305 ? 30.258 -7.250 -45.934 1.00 91.88 305 SER A O 1
ATOM 2509 N N . ARG A 1 306 ? 28.596 -8.717 -45.567 1.00 92.12 306 ARG A N 1
ATOM 2510 C CA . ARG A 1 306 ? 28.776 -9.508 -46.801 1.00 92.12 306 ARG A CA 1
ATOM 2511 C C . ARG A 1 306 ? 27.873 -9.107 -47.972 1.00 92.12 306 ARG A C 1
ATOM 2513 O O . ARG A 1 306 ? 28.254 -9.324 -49.115 1.00 92.12 306 ARG A O 1
ATOM 2520 N N . PHE A 1 307 ? 26.664 -8.615 -47.701 1.00 92.00 307 PHE A N 1
ATOM 2521 C CA . PHE A 1 307 ? 25.636 -8.415 -48.736 1.00 92.00 307 PHE A CA 1
ATOM 2522 C C . PHE A 1 307 ? 25.463 -6.942 -49.121 1.00 92.00 307 PHE A C 1
ATOM 2524 O O . PHE A 1 307 ? 24.718 -6.650 -50.050 1.00 92.00 307 PHE A O 1
ATOM 2531 N N . GLY A 1 308 ? 26.191 -6.041 -48.453 1.00 92.62 308 GLY A N 1
ATOM 2532 C CA . GLY A 1 308 ? 26.127 -4.609 -48.700 1.00 92.62 308 GLY A CA 1
ATOM 2533 C C . GLY A 1 308 ? 24.863 -3.987 -48.119 1.00 92.62 308 GLY A C 1
ATOM 2534 O O . GLY A 1 308 ? 24.341 -4.449 -47.100 1.00 92.62 308 GLY A O 1
ATOM 2535 N N . ASP A 1 309 ? 24.404 -2.923 -48.765 1.00 95.75 309 ASP A N 1
ATOM 2536 C CA . ASP A 1 309 ? 23.185 -2.214 -48.393 1.00 95.75 309 ASP A CA 1
ATOM 2537 C C . ASP A 1 309 ? 21.942 -3.007 -48.835 1.00 95.75 309 ASP A C 1
ATOM 2539 O O . ASP A 1 309 ? 21.916 -3.636 -49.900 1.00 95.75 309 ASP A O 1
ATOM 2543 N N . GLY A 1 310 ? 20.912 -2.999 -47.996 1.00 95.25 310 GLY A N 1
ATOM 2544 C CA . GLY A 1 310 ? 19.636 -3.656 -48.238 1.00 95.25 310 GLY A CA 1
ATOM 2545 C C . GLY A 1 310 ? 18.490 -2.952 -47.523 1.00 95.25 310 GLY A C 1
ATOM 2546 O O . GLY A 1 310 ? 18.695 -2.029 -46.738 1.00 95.25 310 GLY A O 1
ATOM 2547 N N . GLU A 1 311 ? 17.273 -3.402 -47.797 1.00 96.25 311 GLU A N 1
ATOM 2548 C CA . GLU A 1 311 ? 16.046 -2.816 -47.257 1.00 96.25 311 GLU A CA 1
ATOM 2549 C C . GLU A 1 311 ? 15.152 -3.911 -46.676 1.00 96.25 311 GLU A C 1
ATOM 2551 O O . GLU A 1 311 ? 14.996 -4.985 -47.269 1.00 96.25 311 GLU A O 1
ATOM 2556 N N . ILE A 1 312 ? 14.585 -3.668 -45.496 1.00 95.75 312 ILE A N 1
ATOM 2557 C CA . ILE A 1 312 ? 13.634 -4.591 -44.875 1.00 95.75 312 ILE A CA 1
ATOM 2558 C C . ILE A 1 312 ? 12.318 -4.550 -45.659 1.00 95.75 312 ILE A C 1
ATOM 2560 O O . ILE A 1 312 ? 11.723 -3.496 -45.830 1.00 95.75 312 ILE A O 1
ATOM 2564 N N . THR A 1 313 ? 11.840 -5.706 -46.112 1.00 95.12 313 THR A N 1
ATOM 2565 C CA . THR A 1 313 ? 10.647 -5.815 -46.976 1.00 95.12 313 THR A CA 1
ATOM 2566 C C . THR A 1 313 ? 9.466 -6.504 -46.305 1.00 95.12 313 THR A C 1
ATOM 2568 O O . THR A 1 313 ? 8.333 -6.310 -46.732 1.00 95.12 313 THR A O 1
ATOM 2571 N N . ALA A 1 314 ? 9.712 -7.306 -45.266 1.00 92.62 314 ALA A N 1
ATOM 2572 C CA . ALA A 1 314 ? 8.659 -7.954 -44.493 1.00 92.62 314 ALA A CA 1
ATOM 2573 C C . ALA A 1 314 ? 9.152 -8.372 -43.102 1.00 92.62 314 ALA A C 1
ATOM 2575 O O . ALA A 1 314 ? 10.330 -8.707 -42.920 1.00 92.62 314 ALA A O 1
ATOM 2576 N N . ARG A 1 315 ? 8.216 -8.442 -42.150 1.00 90.19 315 ARG A N 1
ATOM 2577 C CA . ARG A 1 315 ? 8.398 -9.009 -40.809 1.00 90.19 315 ARG A CA 1
ATOM 2578 C C . ARG A 1 315 ? 7.276 -10.008 -40.517 1.00 90.19 315 ARG A C 1
ATOM 2580 O O . ARG A 1 315 ? 6.107 -9.672 -40.653 1.00 90.19 315 ARG A O 1
ATOM 2587 N N . ASP A 1 316 ? 7.647 -11.208 -40.083 1.00 87.38 316 ASP A N 1
ATOM 2588 C CA . ASP A 1 316 ? 6.731 -12.243 -39.589 1.00 87.38 316 ASP A CA 1
ATOM 2589 C C . ASP A 1 316 ? 7.206 -12.707 -38.205 1.00 87.38 316 ASP A C 1
ATOM 2591 O O . ASP A 1 316 ? 8.205 -13.424 -38.072 1.00 87.38 316 ASP A O 1
ATOM 2595 N N . GLY A 1 317 ? 6.556 -12.201 -37.154 1.00 84.19 317 GLY A N 1
ATOM 2596 C CA . GLY A 1 317 ? 7.001 -12.375 -35.772 1.00 84.19 317 GLY A CA 1
ATOM 2597 C C . GLY A 1 317 ? 8.434 -11.868 -35.563 1.00 84.19 317 GLY A C 1
ATOM 2598 O O . GLY A 1 317 ? 8.709 -10.670 -35.675 1.00 84.19 317 GLY A O 1
ATOM 2599 N N . GLN A 1 318 ? 9.354 -12.791 -35.262 1.00 88.31 318 GLN A N 1
ATOM 2600 C CA . GLN A 1 318 ? 10.789 -12.519 -35.102 1.00 88.31 318 GLN A CA 1
ATOM 2601 C C . GLN A 1 318 ? 11.595 -12.652 -36.406 1.00 88.31 318 GLN A C 1
ATOM 2603 O O . GLN A 1 318 ? 12.798 -12.415 -36.403 1.00 88.31 318 GLN A O 1
ATOM 2608 N N . ARG A 1 319 ? 10.996 -13.047 -37.533 1.00 93.31 319 ARG A N 1
ATOM 2609 C CA . ARG A 1 319 ? 11.718 -13.211 -38.805 1.00 93.31 319 ARG A CA 1
ATOM 2610 C C . ARG A 1 319 ? 11.631 -11.940 -39.640 1.00 93.31 319 ARG A C 1
ATOM 2612 O O . ARG A 1 319 ? 10.543 -11.533 -40.034 1.00 93.31 319 ARG A O 1
ATOM 2619 N N . LEU A 1 320 ? 12.782 -11.365 -39.973 1.00 93.94 320 LEU A N 1
ATOM 2620 C CA . LEU A 1 320 ? 12.917 -10.279 -40.943 1.00 93.94 320 LEU A CA 1
ATOM 2621 C C . LEU A 1 320 ? 13.299 -10.814 -42.314 1.00 93.94 320 LEU A C 1
ATOM 2623 O O . LEU A 1 320 ? 14.187 -11.658 -42.416 1.00 93.94 320 LEU A O 1
ATOM 2627 N N . THR A 1 321 ? 12.693 -10.261 -43.362 1.00 95.81 321 THR A N 1
ATOM 2628 C CA . THR A 1 321 ? 13.125 -10.446 -44.752 1.00 95.81 321 THR A CA 1
ATOM 2629 C C . THR A 1 321 ? 13.741 -9.151 -45.260 1.00 95.81 321 THR A C 1
ATOM 2631 O O . THR A 1 321 ? 13.113 -8.095 -45.220 1.00 95.81 321 THR A O 1
ATOM 2634 N N . VAL A 1 322 ? 14.981 -9.234 -45.735 1.00 96.62 322 VAL A N 1
ATOM 2635 C CA . VAL A 1 322 ? 15.763 -8.096 -46.222 1.00 96.62 322 VAL A CA 1
ATOM 2636 C C . VAL A 1 322 ? 16.143 -8.336 -47.673 1.00 96.62 322 VAL A C 1
ATOM 2638 O O . VAL A 1 322 ? 16.691 -9.389 -48.012 1.00 96.62 322 VAL A O 1
ATOM 2641 N N . LYS A 1 323 ? 15.873 -7.351 -48.525 1.00 96.81 323 LYS A N 1
ATOM 2642 C CA . LYS A 1 323 ? 16.230 -7.364 -49.939 1.00 96.81 323 LYS A CA 1
ATOM 2643 C C . LYS A 1 323 ? 17.574 -6.672 -50.132 1.00 96.81 323 LYS A C 1
ATOM 2645 O O . LYS A 1 323 ? 17.700 -5.478 -49.882 1.00 96.81 323 LYS A O 1
ATOM 2650 N N . PHE A 1 324 ? 18.564 -7.426 -50.600 1.00 95.75 324 PHE A N 1
ATOM 2651 C CA . PHE A 1 324 ? 19.860 -6.906 -51.041 1.00 95.75 324 PHE A CA 1
ATOM 2652 C C . PHE A 1 324 ? 19.955 -6.960 -52.567 1.00 95.75 324 PHE A C 1
ATOM 2654 O O . PHE A 1 324 ? 19.175 -7.652 -53.226 1.00 95.75 324 PHE A O 1
ATOM 2661 N N . ALA A 1 325 ? 20.982 -6.327 -53.137 1.00 91.00 325 ALA A N 1
ATOM 2662 C CA . ALA A 1 325 ? 21.286 -6.446 -54.566 1.00 91.00 325 ALA A CA 1
ATOM 2663 C C . ALA A 1 325 ? 21.479 -7.911 -55.020 1.00 91.00 325 ALA A C 1
ATOM 2665 O O . ALA A 1 325 ? 21.135 -8.268 -56.143 1.00 91.00 325 ALA A O 1
ATOM 2666 N N . ALA A 1 326 ? 21.988 -8.773 -54.131 1.00 86.25 326 ALA A N 1
ATOM 2667 C CA . ALA A 1 326 ? 22.213 -10.199 -54.384 1.00 86.25 326 ALA A CA 1
ATOM 2668 C C . ALA A 1 326 ? 20.972 -11.094 -54.154 1.00 86.25 326 ALA A C 1
ATOM 2670 O O . ALA A 1 326 ? 21.082 -12.319 -54.238 1.00 86.25 326 ALA A O 1
ATOM 2671 N N . GLY A 1 327 ? 19.814 -10.509 -53.831 1.00 92.00 327 GLY A N 1
ATOM 2672 C CA . GLY A 1 327 ? 18.566 -11.215 -53.536 1.00 92.00 327 GLY A CA 1
ATOM 2673 C C . GLY A 1 327 ? 18.111 -11.082 -52.081 1.00 92.00 327 GLY A C 1
ATOM 2674 O O . GLY A 1 327 ? 18.700 -10.356 -51.278 1.00 92.00 327 GLY A O 1
ATOM 2675 N N . GLU A 1 328 ? 17.038 -11.790 -51.740 1.00 95.56 328 GLU A N 1
ATOM 2676 C CA . GLU A 1 328 ? 16.425 -11.737 -50.411 1.00 95.56 328 GLU A CA 1
ATOM 2677 C C . GLU A 1 328 ? 17.112 -12.676 -49.412 1.00 95.56 328 GLU A C 1
ATOM 2679 O O . GLU A 1 328 ? 17.510 -13.802 -49.735 1.00 95.56 328 GLU A O 1
ATOM 2684 N N . LYS A 1 329 ? 17.246 -12.211 -48.169 1.00 96.00 329 LYS A N 1
ATOM 2685 C CA . LYS A 1 329 ? 17.782 -12.975 -47.037 1.00 96.00 329 LYS A CA 1
ATOM 2686 C C . LYS A 1 329 ? 16.892 -12.805 -45.816 1.00 96.00 329 LYS A C 1
ATOM 2688 O O . LYS A 1 329 ? 16.262 -11.766 -45.642 1.00 96.00 329 LYS A O 1
ATOM 2693 N N . LYS A 1 330 ? 16.869 -13.830 -44.963 1.00 95.31 330 LYS A N 1
ATOM 2694 C CA . LYS A 1 330 ? 16.103 -13.830 -43.716 1.00 95.31 330 LYS A CA 1
ATOM 2695 C C . LYS A 1 330 ? 17.023 -13.726 -42.506 1.00 95.31 330 LYS A C 1
ATOM 2697 O O . LYS A 1 330 ? 18.060 -14.384 -42.480 1.00 95.31 330 LYS A O 1
ATOM 2702 N N . PHE A 1 331 ? 16.617 -12.942 -41.514 1.00 94.31 331 PHE A N 1
ATOM 2703 C CA . PHE A 1 331 ? 17.323 -12.762 -40.244 1.00 94.31 331 PHE A CA 1
ATOM 2704 C C . PHE A 1 331 ? 16.351 -12.918 -39.072 1.00 94.31 331 PHE A C 1
ATOM 2706 O O . PHE A 1 331 ? 15.153 -12.690 -39.228 1.00 94.31 331 PHE A O 1
ATOM 2713 N N . MET A 1 332 ? 16.864 -13.317 -37.908 1.00 92.94 332 MET A N 1
ATOM 2714 C CA . MET A 1 332 ? 16.081 -13.470 -36.678 1.00 92.94 332 MET A CA 1
ATOM 2715 C C . MET A 1 332 ? 16.266 -12.253 -35.779 1.00 92.94 332 MET A C 1
ATOM 2717 O O . MET A 1 332 ? 17.394 -11.837 -35.552 1.00 92.94 332 MET A O 1
ATOM 2721 N N . LEU A 1 333 ? 15.183 -11.698 -35.257 1.00 89.31 333 LEU A N 1
ATOM 2722 C CA . LEU A 1 333 ? 15.183 -10.641 -34.254 1.00 89.31 333 LEU A CA 1
ATOM 2723 C C . LEU A 1 333 ? 15.226 -11.220 -32.831 1.00 89.31 333 LEU A C 1
ATOM 2725 O O . LEU A 1 333 ? 14.698 -12.311 -32.620 1.00 89.31 333 LEU A O 1
ATOM 2729 N N . PRO A 1 334 ? 15.797 -10.490 -31.856 1.00 89.19 334 PRO A N 1
ATOM 2730 C CA . PRO A 1 334 ? 16.554 -9.239 -32.018 1.00 89.19 334 PRO A CA 1
ATOM 2731 C C . PRO A 1 334 ? 18.001 -9.458 -32.513 1.00 89.19 334 PRO A C 1
ATOM 2733 O O . PRO A 1 334 ? 18.669 -8.496 -32.898 1.00 89.19 334 PRO A O 1
ATOM 2736 N N . ASP A 1 335 ? 18.446 -10.721 -32.581 1.00 89.94 335 ASP A N 1
ATOM 2737 C CA . ASP A 1 335 ? 19.796 -11.178 -32.956 1.00 89.94 335 ASP A CA 1
ATOM 2738 C C . ASP A 1 335 ? 20.386 -10.504 -34.201 1.00 89.94 335 ASP A C 1
ATOM 2740 O O . ASP A 1 335 ? 21.586 -10.234 -34.254 1.00 89.94 335 ASP A O 1
ATOM 2744 N N . ALA A 1 336 ? 19.555 -10.216 -35.203 1.00 91.25 336 ALA A N 1
ATOM 2745 C CA . ALA A 1 336 ? 19.942 -9.561 -36.444 1.00 91.25 336 ALA A CA 1
ATOM 2746 C C . ALA A 1 336 ? 20.709 -8.261 -36.181 1.00 91.25 336 ALA A C 1
ATOM 2748 O O . ALA A 1 336 ? 21.705 -7.996 -36.849 1.00 91.25 336 ALA A O 1
ATOM 2749 N N . PHE A 1 337 ? 20.283 -7.484 -35.187 1.00 91.06 337 PHE A N 1
ATOM 2750 C CA . PHE A 1 337 ? 20.928 -6.232 -34.815 1.00 91.06 337 PHE A CA 1
ATOM 2751 C C . PHE A 1 337 ? 21.863 -6.406 -33.615 1.00 91.06 337 PHE A C 1
ATOM 2753 O O . PHE A 1 337 ? 22.991 -5.920 -33.659 1.00 91.06 337 PHE A O 1
ATOM 2760 N N . THR A 1 338 ? 21.453 -7.139 -32.572 1.00 87.31 338 THR A N 1
ATOM 2761 C CA . THR A 1 338 ? 22.241 -7.264 -31.327 1.00 87.31 338 THR A CA 1
ATOM 2762 C C . THR A 1 338 ? 23.560 -8.010 -31.532 1.00 87.31 338 THR A C 1
ATOM 2764 O O . THR A 1 338 ? 24.567 -7.658 -30.924 1.00 87.31 338 THR A O 1
ATOM 2767 N N . LYS A 1 339 ? 23.600 -8.987 -32.449 1.00 88.50 339 LYS A N 1
ATOM 2768 C CA . LYS A 1 339 ? 24.830 -9.703 -32.841 1.00 88.50 339 LYS A CA 1
ATOM 2769 C C . LYS A 1 339 ? 25.561 -9.040 -34.015 1.00 88.50 339 LYS A C 1
ATOM 2771 O O . LYS A 1 339 ? 26.559 -9.571 -34.499 1.00 88.50 339 LYS A O 1
ATOM 2776 N N . GLY A 1 340 ? 25.083 -7.884 -34.482 1.00 88.25 340 GLY A N 1
ATOM 2777 C CA . GLY A 1 340 ? 25.752 -7.057 -35.487 1.00 88.25 340 GLY A CA 1
ATOM 2778 C C . GLY A 1 340 ? 25.678 -7.571 -36.928 1.00 88.25 340 GLY A C 1
ATOM 2779 O O . GLY A 1 340 ? 26.490 -7.144 -37.754 1.00 88.25 340 GLY A O 1
ATOM 2780 N N . PHE A 1 341 ? 24.736 -8.467 -37.256 1.00 92.31 341 PHE A N 1
ATOM 2781 C CA . PHE A 1 341 ? 24.538 -8.931 -38.637 1.00 92.31 341 PHE A CA 1
ATOM 2782 C C . PHE A 1 341 ? 24.024 -7.803 -39.543 1.00 92.31 341 PHE A C 1
ATOM 2784 O O . PHE A 1 341 ? 24.495 -7.648 -40.670 1.00 92.31 341 PHE A O 1
ATOM 2791 N N . LEU A 1 342 ? 23.090 -6.997 -39.040 1.00 93.38 342 LEU A N 1
ATOM 2792 C CA . LEU A 1 342 ? 22.528 -5.820 -39.689 1.00 93.38 342 LEU A CA 1
ATOM 2793 C C . LEU A 1 342 ? 22.889 -4.570 -38.884 1.00 93.38 342 LEU A C 1
ATOM 2795 O O . LEU A 1 342 ? 22.774 -4.553 -37.661 1.00 93.38 342 LEU A O 1
ATOM 2799 N N . LYS A 1 343 ? 23.306 -3.514 -39.583 1.00 93.31 343 LYS A N 1
ATOM 2800 C CA . LYS A 1 343 ? 23.568 -2.186 -39.011 1.00 93.31 343 LYS A CA 1
ATOM 2801 C C . LYS A 1 343 ? 22.619 -1.163 -39.615 1.00 93.31 343 LYS A C 1
ATOM 2803 O O . LYS A 1 343 ? 22.387 -1.193 -40.822 1.00 93.31 343 LYS A O 1
ATOM 2808 N N . THR A 1 344 ? 22.092 -0.269 -38.793 1.00 91.50 344 THR A N 1
ATOM 2809 C CA . THR A 1 344 ? 21.224 0.832 -39.214 1.00 91.50 344 THR A CA 1
ATOM 2810 C C . THR A 1 344 ? 21.221 1.915 -38.141 1.00 91.50 344 THR A C 1
ATOM 2812 O O . THR A 1 344 ? 21.324 1.590 -36.960 1.00 91.50 344 THR A O 1
ATOM 2815 N N . ASP A 1 345 ? 21.078 3.169 -38.561 1.00 88.69 345 ASP A N 1
ATOM 2816 C CA . ASP A 1 345 ? 20.914 4.328 -37.672 1.00 88.69 345 ASP A CA 1
ATOM 2817 C C . ASP A 1 345 ? 19.435 4.764 -37.602 1.00 88.69 345 ASP A C 1
ATOM 2819 O O . ASP A 1 345 ? 19.109 5.861 -37.160 1.00 88.69 345 ASP A O 1
ATOM 2823 N N . ASN A 1 346 ? 18.522 3.920 -38.097 1.00 91.69 346 ASN A N 1
ATOM 2824 C CA . ASN A 1 346 ? 17.103 4.230 -38.185 1.00 91.69 346 ASN A CA 1
ATOM 2825 C C . ASN A 1 346 ? 16.410 4.157 -36.812 1.00 91.69 346 ASN A C 1
ATOM 2827 O O . ASN A 1 346 ? 16.539 3.171 -36.080 1.00 91.69 346 ASN A O 1
ATOM 2831 N N . GLU A 1 347 ? 15.603 5.173 -36.508 1.00 88.19 347 GLU A N 1
ATOM 2832 C CA . GLU A 1 347 ? 14.870 5.300 -35.244 1.00 88.19 347 GLU A CA 1
ATOM 2833 C C . GLU A 1 347 ? 13.899 4.137 -34.981 1.00 88.19 347 GLU A C 1
ATOM 2835 O O . GLU A 1 347 ? 13.770 3.696 -33.841 1.00 88.19 347 GLU A O 1
ATOM 2840 N N . ALA A 1 348 ? 13.268 3.572 -36.017 1.00 87.19 348 ALA A N 1
ATOM 2841 C CA . ALA A 1 348 ? 12.364 2.429 -35.879 1.00 87.19 348 ALA A CA 1
ATOM 2842 C C . ALA A 1 348 ? 13.108 1.171 -35.403 1.00 87.19 348 ALA A C 1
ATOM 2844 O O . ALA A 1 348 ? 12.621 0.438 -34.542 1.00 87.19 348 ALA A O 1
ATOM 2845 N N . ALA A 1 349 ? 14.322 0.937 -35.907 1.00 86.06 349 ALA A N 1
ATOM 2846 C CA . ALA A 1 349 ? 15.154 -0.169 -35.442 1.00 86.06 349 ALA A CA 1
ATOM 2847 C C . ALA A 1 349 ? 15.645 0.055 -34.003 1.00 86.06 349 ALA A C 1
ATOM 2849 O O . ALA A 1 349 ? 15.645 -0.884 -33.206 1.00 86.06 349 ALA A O 1
ATOM 2850 N N . ALA A 1 350 ? 15.997 1.294 -33.640 1.00 86.25 350 ALA A N 1
ATOM 2851 C CA . ALA A 1 350 ? 16.370 1.643 -32.269 1.00 86.25 350 ALA A CA 1
ATOM 2852 C C . ALA A 1 350 ? 15.205 1.428 -31.281 1.00 86.25 350 ALA A C 1
ATOM 2854 O O . ALA A 1 350 ? 15.383 0.783 -30.246 1.00 86.25 350 ALA A O 1
ATOM 2855 N N . ALA A 1 351 ? 13.997 1.885 -31.628 1.00 86.94 351 ALA A N 1
ATOM 2856 C CA . ALA A 1 351 ? 12.789 1.687 -30.827 1.00 86.94 351 ALA A CA 1
ATOM 2857 C C . ALA A 1 351 ? 12.417 0.197 -30.677 1.00 86.94 351 ALA A C 1
ATOM 2859 O O . ALA A 1 351 ? 12.003 -0.241 -29.597 1.00 86.94 351 ALA A O 1
ATOM 2860 N N . TYR A 1 352 ? 12.623 -0.613 -31.725 1.00 88.25 352 TYR A N 1
ATOM 2861 C CA . TYR A 1 352 ? 12.450 -2.065 -31.642 1.00 88.25 352 TYR A CA 1
ATOM 2862 C C . TYR A 1 352 ? 13.447 -2.703 -30.668 1.00 88.25 352 TYR A C 1
ATOM 2864 O O . TYR A 1 352 ? 13.073 -3.525 -29.838 1.00 88.25 352 TYR A O 1
ATOM 2872 N N . LEU A 1 353 ? 14.725 -2.325 -30.735 1.00 87.38 353 LEU A N 1
ATOM 2873 C CA . LEU A 1 353 ? 15.739 -2.884 -29.836 1.00 87.38 353 LEU A CA 1
ATOM 2874 C C . LEU A 1 353 ? 15.480 -2.512 -28.378 1.00 87.38 353 LEU A C 1
ATOM 2876 O O . LEU A 1 353 ? 15.700 -3.332 -27.489 1.00 87.38 353 LEU A O 1
ATOM 2880 N N . GLN A 1 354 ? 14.949 -1.316 -28.130 1.00 87.00 354 GLN A N 1
ATOM 2881 C CA . GLN A 1 354 ? 14.532 -0.904 -26.795 1.00 87.00 354 GLN A CA 1
ATOM 2882 C C . GLN A 1 354 ? 13.382 -1.774 -26.260 1.00 87.00 354 GLN A C 1
ATOM 2884 O O . GLN A 1 354 ? 13.454 -2.255 -25.129 1.00 87.00 354 GLN A O 1
ATOM 2889 N N . THR A 1 355 ? 12.341 -2.016 -27.065 1.00 86.81 355 THR A N 1
ATOM 2890 C CA . THR A 1 355 ? 11.212 -2.888 -26.680 1.00 86.81 355 THR A CA 1
ATOM 2891 C C . THR A 1 355 ? 11.635 -4.350 -26.519 1.00 86.81 355 THR A C 1
ATOM 2893 O O . THR A 1 355 ? 11.214 -5.008 -25.566 1.00 86.81 355 THR A O 1
ATOM 2896 N N . ALA A 1 356 ? 12.514 -4.853 -27.391 1.00 85.88 356 ALA A N 1
ATOM 2897 C CA . ALA A 1 356 ? 13.088 -6.192 -27.279 1.00 85.88 356 ALA A CA 1
ATOM 2898 C C . ALA A 1 356 ? 13.925 -6.354 -25.998 1.00 85.88 356 ALA A C 1
ATOM 2900 O O . ALA A 1 356 ? 13.750 -7.339 -25.284 1.00 85.88 356 ALA A O 1
ATOM 2901 N N . GLY A 1 357 ? 14.756 -5.362 -25.656 1.00 87.88 357 GLY A N 1
ATOM 2902 C CA . GLY A 1 357 ? 15.552 -5.365 -24.426 1.00 87.88 357 GLY A CA 1
ATOM 2903 C C . GLY A 1 357 ? 14.700 -5.365 -23.152 1.00 87.88 357 GLY A C 1
ATOM 2904 O O . GLY A 1 357 ? 15.034 -6.053 -22.192 1.00 87.88 357 GLY A O 1
ATOM 2905 N N . ILE A 1 358 ? 13.558 -4.665 -23.149 1.00 90.19 358 ILE A N 1
ATOM 2906 C CA . ILE A 1 358 ? 12.575 -4.769 -22.055 1.00 90.19 358 ILE A CA 1
ATOM 2907 C C . ILE A 1 358 ? 12.015 -6.197 -21.969 1.00 90.19 358 ILE A C 1
ATOM 2909 O O . ILE A 1 358 ? 11.887 -6.739 -20.874 1.00 90.19 358 ILE A O 1
ATOM 2913 N N . GLY A 1 359 ? 11.717 -6.829 -23.109 1.00 89.00 359 GLY A N 1
ATOM 2914 C CA . GLY A 1 359 ? 11.264 -8.221 -23.158 1.00 89.00 359 GLY A CA 1
ATOM 2915 C C . GLY A 1 359 ? 12.270 -9.214 -22.567 1.00 89.00 359 GLY A C 1
ATOM 2916 O O . GLY A 1 359 ? 11.875 -10.100 -21.813 1.00 89.00 359 GLY A O 1
ATOM 2917 N N . GLU A 1 360 ? 13.562 -9.044 -22.854 1.00 89.62 360 GLU A N 1
ATOM 2918 C CA . GLU A 1 360 ? 14.630 -9.866 -22.265 1.00 89.62 360 GLU A CA 1
ATOM 2919 C C . GLU A 1 360 ? 14.742 -9.667 -20.746 1.00 89.62 360 GLU A C 1
ATOM 2921 O O . GLU A 1 360 ? 14.897 -10.643 -20.011 1.00 89.62 360 GLU A O 1
ATOM 2926 N N . GLN A 1 361 ? 14.606 -8.428 -20.258 1.00 93.12 361 GLN A N 1
ATOM 2927 C CA . GLN A 1 361 ? 14.601 -8.132 -18.819 1.00 93.12 361 GLN A CA 1
ATOM 2928 C C . GLN A 1 361 ? 13.411 -8.774 -18.101 1.00 93.12 361 GLN A C 1
ATOM 2930 O O . GLN A 1 361 ? 13.597 -9.362 -17.038 1.00 93.12 361 GLN A O 1
ATOM 2935 N N . ILE A 1 362 ? 12.209 -8.694 -18.685 1.00 93.88 362 ILE A N 1
ATOM 2936 C CA . ILE A 1 362 ? 11.011 -9.355 -18.148 1.00 93.88 362 ILE A CA 1
ATOM 2937 C C . ILE A 1 362 ? 11.255 -10.862 -18.037 1.00 93.88 362 ILE A C 1
ATOM 2939 O O . ILE A 1 362 ? 11.054 -11.427 -16.968 1.00 93.88 362 ILE A O 1
ATOM 2943 N N . HIS A 1 363 ? 11.755 -11.501 -19.098 1.00 92.81 363 HIS A N 1
ATOM 2944 C CA . HIS A 1 363 ? 12.033 -12.938 -19.087 1.00 92.81 363 HIS A CA 1
ATOM 2945 C C . HIS A 1 363 ? 13.075 -13.326 -18.024 1.00 92.81 363 HIS A C 1
ATOM 2947 O O . HIS A 1 363 ? 12.919 -14.334 -17.339 1.00 92.81 363 HIS A O 1
ATOM 2953 N N . ALA A 1 364 ? 14.137 -12.531 -17.853 1.00 94.62 364 ALA A N 1
ATOM 2954 C CA . ALA A 1 364 ? 15.135 -12.774 -16.811 1.00 94.62 364 ALA A CA 1
ATOM 2955 C C . ALA A 1 364 ? 14.532 -12.686 -15.398 1.00 94.62 364 ALA A C 1
ATOM 2957 O O . ALA A 1 364 ? 14.799 -13.554 -14.569 1.00 94.62 364 ALA A O 1
ATOM 2958 N N . LEU A 1 365 ? 13.686 -11.684 -15.143 1.00 95.50 365 LEU A N 1
ATOM 2959 C CA . LEU A 1 365 ? 12.984 -11.539 -13.866 1.00 95.50 365 LEU A CA 1
ATOM 2960 C C . LEU A 1 365 ? 11.969 -12.666 -13.634 1.00 95.50 365 LEU A C 1
ATOM 2962 O O . LEU A 1 365 ? 11.869 -13.152 -12.519 1.00 95.50 365 LEU A O 1
ATOM 2966 N N . GLN A 1 366 ? 11.267 -13.139 -14.666 1.00 94.69 366 GLN A N 1
ATOM 2967 C CA . GLN A 1 366 ? 10.348 -14.284 -14.555 1.00 94.69 366 GLN A CA 1
ATOM 2968 C C . GLN A 1 366 ? 11.077 -15.583 -14.174 1.00 94.69 366 GLN A C 1
ATOM 2970 O O . GLN A 1 366 ? 10.547 -16.409 -13.433 1.00 94.69 366 GLN A O 1
ATOM 2975 N N . LEU A 1 367 ? 12.318 -15.771 -14.641 1.00 95.12 367 LEU A N 1
ATOM 2976 C CA . LEU A 1 367 ? 13.156 -16.884 -14.182 1.00 95.12 367 LEU A CA 1
ATOM 2977 C C . LEU A 1 367 ? 13.545 -16.727 -12.705 1.00 95.12 367 LEU A C 1
ATOM 2979 O O . LEU A 1 367 ? 13.527 -17.709 -11.967 1.00 95.12 367 LEU A O 1
ATOM 2983 N N . GLU A 1 368 ? 13.892 -15.513 -12.272 1.00 95.19 368 GLU A N 1
ATOM 2984 C CA . GLU A 1 368 ? 14.194 -15.211 -10.866 1.00 95.19 368 GLU A CA 1
ATOM 2985 C C . GLU A 1 368 ? 12.968 -15.421 -9.964 1.00 95.19 368 GLU A C 1
ATOM 2987 O O . GLU A 1 368 ? 13.077 -16.071 -8.928 1.00 95.19 368 GLU A O 1
ATOM 2992 N N . GLU A 1 369 ? 11.796 -14.942 -10.388 1.00 94.69 369 GLU A N 1
ATOM 2993 C CA . GLU A 1 369 ? 10.503 -15.171 -9.736 1.00 94.69 369 GLU A CA 1
ATOM 2994 C C . GLU A 1 369 ? 10.247 -16.667 -9.528 1.00 94.69 369 GLU A C 1
ATOM 2996 O O . GLU A 1 369 ? 10.005 -17.097 -8.401 1.00 94.69 369 GLU A O 1
ATOM 3001 N N . HIS A 1 370 ? 10.396 -17.476 -10.583 1.00 93.88 370 HIS A N 1
ATOM 3002 C CA . HIS A 1 370 ? 10.206 -18.921 -10.494 1.00 93.88 370 HIS A CA 1
ATOM 3003 C C . HIS A 1 370 ? 11.159 -19.583 -9.486 1.00 93.88 370 HIS A C 1
ATOM 3005 O O . HIS A 1 370 ? 10.756 -20.475 -8.739 1.00 93.88 370 HIS A O 1
ATOM 3011 N N . LEU A 1 371 ? 12.424 -19.150 -9.438 1.00 93.88 371 LEU A N 1
ATOM 3012 C CA . LEU A 1 371 ? 13.396 -19.666 -8.471 1.00 93.88 371 LEU A CA 1
ATOM 3013 C C . LEU A 1 371 ? 13.017 -19.305 -7.028 1.00 93.88 371 LEU A C 1
ATOM 3015 O O . LEU A 1 371 ? 13.142 -20.156 -6.146 1.00 93.88 371 LEU A O 1
ATOM 3019 N N . LEU A 1 372 ? 12.542 -18.079 -6.793 1.00 93.81 372 LEU A N 1
ATOM 3020 C CA . LEU A 1 372 ? 12.085 -17.623 -5.478 1.00 93.81 372 LEU A CA 1
ATOM 3021 C C . LEU A 1 372 ? 10.840 -18.393 -5.014 1.00 93.81 372 LEU A C 1
ATOM 3023 O O . LEU A 1 372 ? 10.811 -18.855 -3.875 1.00 93.81 372 LEU A O 1
ATOM 3027 N N . ASP A 1 373 ? 9.855 -18.606 -5.893 1.00 91.38 373 ASP A N 1
ATOM 3028 C CA . ASP A 1 373 ? 8.660 -19.405 -5.579 1.00 91.38 373 ASP A CA 1
ATOM 3029 C C . ASP A 1 373 ? 9.034 -20.844 -5.180 1.00 91.38 373 ASP A C 1
ATOM 3031 O O . ASP A 1 373 ? 8.537 -21.376 -4.186 1.00 91.38 373 ASP A O 1
ATOM 3035 N N . VAL A 1 374 ? 9.963 -21.479 -5.908 1.00 92.50 374 VAL A N 1
ATOM 3036 C CA . VAL A 1 374 ? 10.457 -22.827 -5.572 1.00 92.50 374 VAL A CA 1
ATOM 3037 C C . VAL A 1 374 ? 11.142 -22.854 -4.201 1.00 92.50 374 VAL A C 1
ATOM 3039 O O . VAL A 1 374 ? 10.963 -23.815 -3.449 1.00 92.50 374 VAL A O 1
ATOM 3042 N N . GLN A 1 375 ? 11.913 -21.819 -3.858 1.00 92.00 375 GLN A N 1
ATOM 3043 C CA . GLN A 1 375 ? 12.572 -21.720 -2.553 1.00 92.00 375 GLN A CA 1
ATOM 3044 C C . GLN A 1 375 ? 11.563 -21.580 -1.410 1.00 92.00 375 GLN A C 1
ATOM 3046 O O . GLN A 1 375 ? 11.677 -22.315 -0.431 1.00 92.00 375 GLN A O 1
ATOM 3051 N N . ILE A 1 376 ? 10.569 -20.696 -1.551 1.00 89.25 376 ILE A N 1
ATOM 3052 C CA . ILE A 1 376 ? 9.530 -20.468 -0.534 1.00 89.25 376 ILE A CA 1
ATOM 3053 C C . ILE A 1 376 ? 8.713 -21.744 -0.310 1.00 89.25 376 ILE A C 1
ATOM 3055 O O . ILE A 1 376 ? 8.608 -22.210 0.823 1.00 89.25 376 ILE A O 1
ATOM 3059 N N . ASN A 1 377 ? 8.226 -22.377 -1.381 1.00 87.50 377 ASN A N 1
ATOM 3060 C CA . ASN A 1 377 ? 7.446 -23.615 -1.276 1.00 87.50 377 ASN A CA 1
ATOM 3061 C C . ASN A 1 377 ? 8.254 -24.743 -0.605 1.00 87.50 377 ASN A C 1
ATOM 3063 O O . ASN A 1 377 ? 7.746 -25.472 0.243 1.00 87.50 377 ASN A O 1
ATOM 3067 N N . GLY A 1 378 ? 9.555 -24.841 -0.904 1.00 86.38 378 GLY A N 1
ATOM 3068 C CA . GLY A 1 378 ? 10.448 -25.810 -0.262 1.00 86.38 378 GLY A CA 1
ATOM 3069 C C . GLY A 1 378 ? 10.707 -25.566 1.234 1.00 86.38 378 GLY A C 1
ATOM 3070 O O . GLY A 1 378 ? 11.245 -26.455 1.906 1.00 86.38 378 GLY A O 1
ATOM 3071 N N . MET A 1 379 ? 10.364 -24.385 1.764 1.00 81.44 379 MET A N 1
ATOM 3072 C CA . MET A 1 379 ? 10.399 -24.081 3.200 1.00 81.44 379 MET A CA 1
ATOM 3073 C C . MET A 1 379 ? 9.098 -24.457 3.914 1.00 81.44 379 MET A C 1
ATOM 3075 O O . MET A 1 379 ? 9.145 -24.769 5.106 1.00 81.44 379 MET A O 1
ATOM 3079 N N . GLU A 1 380 ? 7.960 -24.439 3.219 1.00 68.38 380 GLU A N 1
ATOM 3080 C CA . GLU A 1 380 ? 6.653 -24.814 3.777 1.00 68.38 380 GLU A CA 1
ATOM 3081 C C . GLU A 1 380 ? 6.526 -26.337 3.975 1.00 68.38 380 GLU A C 1
ATOM 3083 O O . GLU A 1 380 ? 5.907 -26.781 4.941 1.00 68.38 380 GLU A O 1
ATOM 3088 N N . ASP A 1 381 ? 7.211 -27.131 3.143 1.00 58.84 381 ASP A N 1
ATOM 3089 C CA . ASP A 1 381 ? 7.245 -28.604 3.200 1.00 58.84 381 ASP A CA 1
ATOM 3090 C C . ASP A 1 381 ? 8.185 -29.198 4.283 1.00 58.84 381 ASP A C 1
ATOM 3092 O O . ASP A 1 381 ? 8.300 -30.424 4.406 1.00 58.84 381 ASP A O 1
ATOM 3096 N N . LYS A 1 382 ? 8.882 -28.360 5.066 1.00 50.56 382 LYS A N 1
ATOM 3097 C CA . LYS A 1 382 ? 9.829 -28.760 6.130 1.00 50.56 382 LYS A CA 1
ATOM 3098 C C . LYS A 1 382 ? 9.412 -28.252 7.501 1.00 50.56 382 LYS A C 1
ATOM 3100 O O . LYS A 1 382 ? 9.504 -29.045 8.464 1.00 50.56 382 LYS A O 1
#

Sequence (382 aa):
MDNDRLQKIFDNYSEKYEALNNTERHEIAKWSAISNFQKYWDQNAEHFGEMFKRAMEGEENLISEASFQPIQGVAFLCSKGPEIEDAVREAFRALLAPDESDYAVRQTKAEVFVRTMNDLLRSVDAEKWKYHQNITAAILYLSFVDPEDNYLFREDEAKAFAEYVGFEEPIIENELLSIPNYYRMCDQLTTELIQQEDLLKKVDARLEEEADETDDSSVTEVDSENHILAFDIIYCAHNYELYDERTAAPKKRRRKKSAADEAKDREEALLKMQLRSCRTKIRNLEKKKLSMKEPDLTGVPVRHSRFGDGEITARDGQRLTVKFAAGEKKFMLPDAFTKGFLKTDNEAAAAYLQTAGIGEQIHALQLEEHLLDVQINGMEDK

Secondary structure (DSSP, 8-state):
--HHHHHHHHHHHHHHHHHHSSTTT-TTHHHHHHHHHHHH--TT-TTHHHHHHHHTTT-HHHH-BTTB-HHHHHHHHHTT-HHHHHHHHHHHHHHHS--TT-HHHHHHHHHHHHHHHHHHHHHHHTT-GGG---HHHHHHHHHHH-GGG-----HHHHHHHHHHTT--S-SEETTEE-HHHHHHHHHHHHHHHTT-HHHHHHHHHHHHHHHHHHT-GGGGTTTTTSHHHHHHHHHHHHHTT-SSS-------------HHHHHHHHHHHHHHHHHHHHHHHHHHHHHHHHHSPPPP-TT-EEEETTTEEEEEEEEETTEEEEEETTEEEEEETTHHHHTTSEE---HHHHHHHHHHHHHHHHHHHHHHHHHHHHHHHHHHT-